Protein AF-A0A432REX4-F1 (afdb_monomer_lite)

Structure (mmCIF, N/CA/C/O backbone):
data_AF-A0A432REX4-F1
#
_entry.id   AF-A0A432REX4-F1
#
loop_
_atom_site.group_PDB
_atom_site.id
_atom_site.type_symbol
_atom_site.label_atom_id
_atom_site.label_alt_id
_atom_site.label_comp_id
_atom_site.label_asym_id
_atom_site.label_entity_id
_atom_site.label_seq_id
_atom_site.pdbx_PDB_ins_code
_atom_site.Cartn_x
_atom_site.Cartn_y
_atom_site.Cartn_z
_atom_site.occupancy
_atom_site.B_iso_or_equiv
_atom_site.auth_seq_id
_atom_site.auth_comp_id
_atom_site.auth_asym_id
_atom_site.auth_atom_id
_atom_site.pdbx_PDB_model_num
ATOM 1 N N . GLU A 1 1 ? 7.108 -18.244 -25.110 1.00 81.25 1 GLU A N 1
ATOM 2 C CA . GLU A 1 1 ? 7.111 -19.396 -26.045 1.00 81.25 1 GLU A CA 1
ATOM 3 C C . GLU A 1 1 ? 8.197 -19.317 -27.117 1.00 81.25 1 GLU A C 1
ATOM 5 O O . GLU A 1 1 ? 9.108 -20.129 -27.040 1.00 81.25 1 GLU A O 1
ATOM 10 N N . LYS A 1 2 ? 8.197 -18.323 -28.030 1.00 86.38 2 LYS A N 1
ATOM 11 C CA . LYS A 1 2 ? 9.200 -18.172 -29.122 1.00 86.38 2 LYS A CA 1
ATOM 12 C C . LYS A 1 2 ? 10.657 -18.438 -28.705 1.00 86.38 2 LYS A C 1
ATOM 14 O O . LYS A 1 2 ? 11.396 -19.113 -29.410 1.00 86.38 2 LYS A O 1
ATOM 19 N N . TYR A 1 3 ? 11.059 -17.921 -27.547 1.00 88.56 3 TYR A N 1
ATOM 20 C CA . TYR A 1 3 ? 12.432 -18.015 -27.040 1.00 88.56 3 TYR A CA 1
ATOM 21 C C . TYR A 1 3 ? 12.638 -19.096 -25.967 1.00 88.56 3 TYR A C 1
ATOM 23 O O . TYR A 1 3 ? 13.726 -19.180 -25.407 1.00 88.56 3 TYR A O 1
ATOM 31 N N . SER A 1 4 ? 11.611 -19.900 -25.656 1.00 89.06 4 SER A N 1
ATOM 32 C CA . SER A 1 4 ? 11.634 -20.897 -24.567 1.00 89.06 4 SER A CA 1
ATOM 33 C C . SER A 1 4 ? 12.079 -20.323 -23.206 1.00 89.06 4 SER A C 1
ATOM 35 O O . SER A 1 4 ? 12.828 -20.952 -22.463 1.00 89.06 4 SER A O 1
ATOM 37 N N . LEU A 1 5 ? 11.642 -19.097 -22.895 1.00 91.06 5 LEU A N 1
ATOM 38 C CA . LEU A 1 5 ? 11.971 -18.382 -21.655 1.00 91.06 5 LEU A CA 1
ATOM 39 C C . LEU A 1 5 ? 11.023 -18.759 -20.521 1.00 91.06 5 LEU A C 1
ATOM 41 O O . LEU A 1 5 ? 9.861 -19.091 -20.755 1.00 91.06 5 LEU A O 1
ATOM 45 N N . THR A 1 6 ? 11.500 -18.591 -19.291 1.00 94.00 6 THR A N 1
ATOM 46 C CA . THR A 1 6 ? 10.661 -18.631 -18.090 1.00 94.00 6 THR A CA 1
ATOM 47 C C . THR A 1 6 ? 10.402 -17.205 -17.619 1.00 94.00 6 THR A C 1
ATOM 49 O O . THR A 1 6 ? 11.344 -16.427 -17.492 1.00 94.00 6 THR A O 1
ATOM 52 N N . VAL A 1 7 ? 9.146 -16.860 -17.336 1.00 93.31 7 VAL A N 1
ATOM 53 C CA . VAL A 1 7 ? 8.772 -15.549 -16.785 1.00 93.31 7 VAL A CA 1
ATOM 54 C C . VAL A 1 7 ? 8.397 -15.720 -15.319 1.00 93.31 7 VAL A C 1
ATOM 56 O O . VAL A 1 7 ? 7.642 -16.629 -14.979 1.00 93.31 7 VAL A O 1
ATOM 59 N N . LYS A 1 8 ? 8.936 -14.869 -14.446 1.00 95.12 8 LYS A N 1
ATOM 60 C CA . LYS A 1 8 ? 8.554 -14.803 -13.029 1.00 95.12 8 LYS A CA 1
ATOM 61 C C . LYS A 1 8 ? 8.183 -13.382 -12.642 1.00 95.12 8 LYS A C 1
ATOM 63 O O . LYS A 1 8 ? 8.693 -12.440 -13.236 1.00 95.12 8 LYS A O 1
ATOM 68 N N . THR A 1 9 ? 7.346 -13.232 -11.628 1.00 94.62 9 THR A N 1
ATOM 69 C CA . THR A 1 9 ? 7.093 -11.939 -10.990 1.00 94.62 9 THR A CA 1
ATOM 70 C C . THR A 1 9 ? 8.035 -11.725 -9.807 1.00 94.62 9 THR A C 1
ATOM 72 O O . THR A 1 9 ? 8.522 -12.688 -9.207 1.00 94.62 9 THR A O 1
ATOM 75 N N . THR A 1 10 ? 8.325 -10.466 -9.482 1.00 91.50 10 THR A N 1
ATOM 76 C CA . THR A 1 10 ? 9.121 -10.091 -8.304 1.00 91.50 10 THR A CA 1
ATOM 77 C C . THR A 1 10 ? 8.247 -9.442 -7.232 1.00 91.50 10 THR A C 1
ATOM 79 O O . THR A 1 10 ? 7.139 -8.980 -7.503 1.00 91.50 10 THR A O 1
ATOM 82 N N . GLN A 1 11 ? 8.763 -9.378 -6.002 1.00 87.81 11 GLN A N 1
ATOM 83 C CA . GLN A 1 11 ? 8.109 -8.680 -4.887 1.00 87.81 11 GLN A CA 1
ATOM 84 C C . GLN A 1 11 ? 7.914 -7.174 -5.143 1.00 87.81 11 GLN A C 1
ATOM 86 O O . GLN A 1 11 ? 7.017 -6.562 -4.571 1.00 87.81 11 GLN A O 1
ATOM 91 N N . ASP A 1 12 ? 8.740 -6.593 -6.016 1.00 89.88 12 ASP A N 1
ATOM 92 C CA . ASP A 1 12 ? 8.700 -5.183 -6.408 1.00 89.88 12 ASP A CA 1
ATOM 93 C C . ASP A 1 12 ? 7.904 -4.997 -7.713 1.00 89.88 12 ASP A C 1
ATOM 95 O O . ASP A 1 12 ? 8.142 -4.060 -8.457 1.00 89.88 12 ASP A O 1
ATOM 99 N N . GLN A 1 13 ? 6.964 -5.907 -8.005 1.00 92.94 13 GLN A N 1
ATOM 100 C CA . GLN A 1 13 ? 5.986 -5.793 -9.098 1.00 92.94 13 GLN A CA 1
ATOM 101 C C . GLN A 1 13 ? 6.574 -5.860 -10.522 1.00 92.94 13 GLN A C 1
ATOM 103 O O . GLN A 1 13 ? 5.896 -5.505 -11.484 1.00 92.94 13 GLN A O 1
ATOM 108 N N . ASN A 1 14 ? 7.792 -6.387 -10.688 1.00 93.00 14 ASN A N 1
ATOM 109 C CA . ASN A 1 14 ? 8.408 -6.571 -12.005 1.00 93.00 14 ASN A CA 1
ATOM 110 C C . ASN A 1 14 ? 8.156 -7.956 -12.600 1.00 93.00 14 ASN A C 1
ATOM 112 O O . ASN A 1 14 ? 7.860 -8.916 -11.887 1.00 93.00 14 ASN A O 1
ATOM 116 N N . MET A 1 15 ? 8.392 -8.073 -13.910 1.00 92.31 15 MET A N 1
ATOM 117 C CA . MET A 1 15 ? 8.532 -9.348 -14.614 1.00 92.31 15 MET A CA 1
ATOM 118 C C . MET A 1 15 ? 10.005 -9.630 -14.934 1.00 92.31 15 MET A C 1
ATOM 120 O O . MET A 1 15 ? 10.674 -8.843 -15.598 1.00 92.31 15 MET A O 1
ATOM 124 N N . ALA A 1 16 ? 10.509 -10.779 -14.492 1.00 93.00 16 ALA A N 1
ATOM 125 C CA . ALA A 1 16 ? 11.856 -11.259 -14.768 1.00 93.00 16 ALA A CA 1
ATOM 126 C C . ALA A 1 16 ? 11.832 -12.315 -15.881 1.00 93.00 16 ALA A C 1
ATOM 128 O O . ALA A 1 16 ? 11.201 -13.367 -15.738 1.00 93.00 16 ALA A O 1
ATOM 129 N N . LEU A 1 17 ? 12.556 -12.046 -16.971 1.00 93.19 17 LEU A N 1
ATOM 130 C CA . LEU A 1 17 ? 12.781 -12.996 -18.060 1.00 93.19 17 LEU A CA 1
ATOM 131 C C . LEU A 1 17 ? 14.025 -13.838 -17.753 1.00 93.19 17 LEU A C 1
ATOM 133 O O . LEU A 1 17 ? 15.151 -13.344 -17.783 1.00 93.19 17 LEU A O 1
ATOM 137 N N . LEU A 1 18 ? 13.819 -15.115 -17.448 1.00 93.25 18 LEU A N 1
ATOM 138 C CA . LEU A 1 18 ? 14.869 -16.072 -17.109 1.00 93.25 18 LEU A CA 1
ATOM 139 C C . LEU A 1 18 ? 15.183 -16.986 -18.298 1.00 93.25 18 LEU A C 1
ATOM 141 O O . LEU A 1 18 ? 14.361 -17.174 -19.197 1.00 93.25 18 LEU A O 1
ATOM 145 N N . ASN A 1 19 ? 16.369 -17.600 -18.264 1.00 92.56 19 ASN A N 1
ATOM 146 C CA . ASN A 1 19 ? 16.874 -18.512 -19.299 1.00 92.56 19 ASN A CA 1
ATOM 147 C C . ASN A 1 19 ? 17.061 -17.850 -20.681 1.00 92.56 19 ASN A C 1
ATOM 149 O O . ASN A 1 19 ? 16.977 -18.510 -21.717 1.00 92.56 19 ASN A O 1
ATOM 153 N N . VAL A 1 20 ? 17.352 -16.543 -20.704 1.00 93.25 20 VAL A N 1
ATOM 154 C CA . VAL A 1 20 ? 17.663 -15.804 -21.936 1.00 93.25 20 VAL A CA 1
ATOM 155 C C . VAL A 1 20 ? 19.028 -16.234 -22.475 1.00 93.25 20 VAL A C 1
ATOM 157 O O . VAL A 1 20 ? 20.064 -15.951 -21.872 1.00 93.25 20 VAL A O 1
ATOM 160 N N . LYS A 1 21 ? 19.045 -16.902 -23.635 1.00 93.12 21 LYS A N 1
ATOM 161 C CA . LYS A 1 21 ? 20.287 -17.163 -24.378 1.00 93.12 21 LYS A CA 1
ATOM 162 C C . LYS A 1 21 ? 20.909 -15.835 -24.808 1.00 93.12 21 LYS A C 1
ATOM 164 O O . LYS A 1 21 ? 20.206 -14.982 -25.345 1.00 93.12 21 LYS A O 1
ATOM 169 N N . LYS A 1 22 ? 22.224 -15.688 -24.618 1.00 94.25 22 LYS A N 1
ATOM 170 C CA . LYS A 1 22 ? 22.965 -14.453 -24.930 1.00 94.25 22 LYS A CA 1
ATOM 171 C C . LYS A 1 22 ? 22.736 -13.979 -26.370 1.00 94.25 22 LYS A C 1
ATOM 173 O O . LYS A 1 22 ? 22.512 -12.792 -26.576 1.00 94.25 22 LYS A O 1
ATOM 178 N N . ASP A 1 23 ? 22.710 -14.910 -27.320 1.00 95.06 23 ASP A N 1
ATOM 179 C CA . ASP A 1 23 ? 22.530 -14.617 -28.749 1.00 95.06 23 ASP A CA 1
ATOM 180 C C . ASP A 1 23 ? 21.135 -14.056 -29.079 1.00 95.06 23 ASP A C 1
ATOM 182 O O . ASP A 1 23 ? 20.973 -13.350 -30.067 1.00 95.06 23 ASP A O 1
ATOM 186 N N . ASN A 1 24 ? 20.133 -14.305 -28.227 1.00 94.88 24 ASN A N 1
ATOM 187 C CA . ASN A 1 24 ? 18.767 -13.808 -28.419 1.00 94.88 24 ASN A CA 1
ATOM 188 C C . ASN A 1 24 ? 18.531 -12.441 -27.755 1.00 94.88 24 ASN A C 1
ATOM 190 O O . ASN A 1 24 ? 17.457 -11.866 -27.919 1.00 94.88 24 ASN A O 1
ATOM 194 N N . LEU A 1 25 ? 19.480 -11.929 -26.961 1.00 93.75 25 LEU A N 1
ATOM 195 C CA . LEU A 1 25 ? 19.252 -10.766 -26.097 1.00 93.75 25 LEU A CA 1
ATOM 196 C C . LEU A 1 25 ? 18.904 -9.503 -26.894 1.00 93.75 25 LEU A C 1
ATOM 198 O O . LEU A 1 25 ? 17.975 -8.786 -26.528 1.00 93.75 25 LEU A O 1
ATOM 202 N N . GLU A 1 26 ? 19.635 -9.241 -27.978 1.00 95.56 26 GLU A N 1
ATOM 203 C CA . GLU A 1 26 ? 19.413 -8.068 -28.829 1.00 95.56 26 GLU A CA 1
ATOM 204 C C . GLU A 1 26 ? 18.044 -8.124 -29.518 1.00 95.56 26 GLU A C 1
ATOM 206 O O . GLU A 1 26 ? 17.301 -7.141 -29.520 1.00 95.56 26 GLU A O 1
ATOM 211 N N . GLU A 1 27 ? 17.671 -9.294 -30.041 1.00 95.81 27 GLU A N 1
ATOM 212 C CA . GLU A 1 27 ? 16.370 -9.510 -30.677 1.00 95.81 27 GLU A CA 1
ATOM 213 C C . GLU A 1 27 ? 15.218 -9.352 -29.672 1.00 95.81 27 GLU A C 1
ATOM 215 O O . GLU A 1 27 ? 14.239 -8.661 -29.950 1.00 95.81 27 GLU A O 1
ATOM 220 N N . ILE A 1 28 ? 15.344 -9.945 -28.478 1.00 94.50 28 ILE A N 1
ATOM 221 C CA . ILE A 1 28 ? 14.350 -9.820 -27.403 1.00 94.50 28 ILE A CA 1
ATOM 222 C C . ILE A 1 28 ? 14.192 -8.355 -26.999 1.00 94.50 28 ILE A C 1
ATOM 224 O O . ILE A 1 28 ? 13.067 -7.864 -26.940 1.00 94.50 28 ILE A O 1
ATOM 228 N N . TYR A 1 29 ? 15.297 -7.646 -26.757 1.00 93.69 29 TYR A N 1
ATOM 229 C CA . TYR A 1 29 ? 15.257 -6.230 -26.397 1.00 93.69 29 TYR A CA 1
ATOM 230 C C . TYR A 1 29 ? 14.586 -5.384 -27.486 1.00 93.69 29 TYR A C 1
ATOM 232 O O . TYR A 1 29 ? 13.772 -4.514 -27.184 1.00 93.69 29 TYR A O 1
ATOM 240 N N . THR A 1 30 ? 14.887 -5.667 -28.754 1.00 95.81 30 THR A N 1
ATOM 241 C CA . THR A 1 30 ? 14.299 -4.963 -29.899 1.00 95.81 30 THR A CA 1
ATOM 242 C C . THR A 1 30 ? 12.790 -5.193 -29.965 1.00 95.81 30 THR A C 1
ATOM 244 O O . THR A 1 30 ? 12.035 -4.238 -30.125 1.00 95.81 30 THR A O 1
ATOM 247 N N . ASN A 1 31 ? 12.334 -6.428 -29.748 1.00 94.62 31 ASN A N 1
ATOM 248 C CA . ASN A 1 31 ? 10.908 -6.750 -29.721 1.00 94.62 31 ASN A CA 1
ATOM 249 C C . ASN A 1 31 ? 10.189 -6.118 -28.525 1.00 94.62 31 ASN A C 1
ATOM 251 O O . ASN A 1 31 ? 9.097 -5.590 -28.693 1.00 94.62 31 ASN A O 1
ATOM 255 N N . LEU A 1 32 ? 10.803 -6.101 -27.338 1.00 93.62 32 LEU A N 1
ATOM 256 C CA . LEU A 1 32 ? 10.251 -5.391 -26.179 1.00 93.62 32 LEU A CA 1
ATOM 257 C C . LEU A 1 32 ? 10.150 -3.887 -26.438 1.00 93.62 32 LEU A C 1
ATOM 259 O O . LEU A 1 32 ? 9.157 -3.270 -26.074 1.00 93.62 32 LEU A O 1
ATOM 263 N N . LYS A 1 33 ? 11.142 -3.302 -27.113 1.00 95.44 33 LYS A N 1
ATOM 264 C CA . LYS A 1 33 ? 11.123 -1.890 -27.501 1.00 95.44 33 LYS A CA 1
ATOM 265 C C . LYS A 1 33 ? 10.008 -1.562 -28.493 1.00 95.44 33 LYS A C 1
ATOM 267 O O . LYS A 1 33 ? 9.418 -0.499 -28.380 1.00 95.44 33 LYS A O 1
ATOM 272 N N . LEU A 1 34 ? 9.694 -2.458 -29.431 1.00 95.88 34 LEU A N 1
ATOM 273 C CA . LEU A 1 34 ? 8.547 -2.289 -30.337 1.00 95.88 34 LEU A CA 1
ATOM 274 C C . LEU A 1 34 ? 7.193 -2.320 -29.607 1.00 95.88 34 LEU A C 1
ATOM 276 O O . LEU A 1 34 ? 6.198 -1.874 -30.166 1.00 95.88 34 LEU A O 1
ATOM 280 N N . LEU A 1 35 ? 7.164 -2.852 -28.382 1.00 94.62 35 LEU A N 1
ATOM 281 C CA . LEU A 1 35 ? 5.990 -2.927 -27.511 1.00 94.62 35 LEU A CA 1
ATOM 282 C C . LEU A 1 35 ? 6.015 -1.872 -26.388 1.00 94.62 35 LEU A C 1
ATOM 284 O O . LEU A 1 35 ? 5.230 -1.982 -25.452 1.00 94.62 35 LEU A O 1
ATOM 288 N N . ASP A 1 36 ? 6.943 -0.909 -26.428 1.00 92.94 36 ASP A N 1
ATOM 289 C CA . ASP A 1 36 ? 7.174 0.084 -25.366 1.00 92.94 36 ASP A CA 1
ATOM 290 C C . ASP A 1 36 ? 7.492 -0.521 -23.976 1.00 92.94 36 ASP A C 1
ATOM 292 O O . ASP A 1 36 ? 7.328 0.110 -22.932 1.00 92.94 36 ASP A O 1
ATOM 296 N N . LEU A 1 37 ? 8.030 -1.746 -23.945 1.00 91.50 37 LEU A N 1
ATOM 297 C CA . LEU A 1 37 ? 8.454 -2.471 -22.737 1.00 91.50 37 LEU A CA 1
ATOM 298 C C . LEU A 1 37 ? 9.969 -2.376 -22.483 1.00 91.50 37 LEU A C 1
ATOM 300 O O . LEU A 1 37 ? 10.571 -3.261 -21.875 1.00 91.50 37 LEU A O 1
ATOM 304 N N . ASN A 1 38 ? 10.619 -1.317 -22.967 1.00 89.69 38 ASN A N 1
ATOM 305 C CA . ASN A 1 38 ? 12.066 -1.104 -22.841 1.00 89.69 38 ASN A CA 1
ATOM 306 C C . ASN A 1 38 ? 12.441 0.019 -21.859 1.00 89.69 38 ASN A C 1
ATOM 308 O O . ASN A 1 38 ? 13.558 0.547 -21.930 1.00 89.69 38 ASN A O 1
ATOM 312 N N . SER A 1 39 ? 11.516 0.397 -20.973 1.00 85.81 39 SER A N 1
ATOM 313 C CA . SER A 1 39 ? 11.757 1.376 -19.913 1.00 85.81 39 SER A CA 1
ATOM 314 C C . SER A 1 39 ? 12.971 0.990 -19.070 1.00 85.81 39 SER A C 1
ATOM 316 O O . SER A 1 39 ? 13.157 -0.162 -18.682 1.00 85.81 39 SER A O 1
ATOM 318 N N . VAL A 1 40 ? 13.825 1.974 -18.796 1.00 85.19 40 VAL A N 1
ATOM 319 C CA . VAL A 1 40 ? 14.997 1.795 -17.934 1.00 85.19 40 VAL A CA 1
ATOM 320 C C . VAL A 1 40 ? 14.606 1.930 -16.466 1.00 85.19 40 VAL A C 1
ATOM 322 O O . VAL A 1 40 ? 13.641 2.616 -16.136 1.00 85.19 40 VAL A O 1
ATOM 325 N N . GLY A 1 41 ? 15.416 1.343 -15.584 1.00 87.81 41 GLY A N 1
ATOM 326 C CA . GLY A 1 41 ? 15.310 1.576 -14.144 1.00 87.81 41 GLY A CA 1
ATOM 327 C C . GLY A 1 41 ? 14.705 0.450 -13.322 1.00 87.81 41 GLY A C 1
ATOM 328 O O . GLY A 1 41 ? 14.496 0.666 -12.140 1.00 87.81 41 GLY A O 1
ATOM 329 N N . ALA A 1 42 ? 14.494 -0.738 -13.896 1.00 89.75 42 ALA A N 1
ATOM 330 C CA . ALA A 1 42 ? 14.131 -1.922 -13.119 1.00 89.75 42 ALA A CA 1
ATOM 331 C C . ALA A 1 42 ? 15.091 -2.122 -11.931 1.00 89.75 42 ALA A C 1
ATOM 333 O O . ALA A 1 42 ? 16.316 -2.026 -12.090 1.00 89.75 42 ALA A O 1
ATOM 334 N N . SER A 1 43 ? 14.526 -2.398 -10.754 1.00 89.56 43 SER A N 1
ATOM 335 C CA . SER A 1 43 ? 15.240 -2.512 -9.480 1.00 89.56 43 SER A CA 1
ATOM 336 C C . SER A 1 43 ? 16.052 -1.265 -9.114 1.00 89.56 43 SER A C 1
ATOM 338 O O . SER A 1 43 ? 17.180 -1.378 -8.627 1.00 89.56 43 SER A O 1
ATOM 340 N N . SER A 1 44 ? 15.506 -0.073 -9.378 1.00 93.38 44 SER A N 1
ATOM 341 C CA . SER A 1 44 ? 16.124 1.199 -8.996 1.00 93.38 44 SER A CA 1
ATOM 342 C C . SER A 1 44 ? 15.136 2.225 -8.436 1.00 93.38 44 SER A C 1
ATOM 344 O O . SER A 1 44 ? 13.950 1.954 -8.315 1.00 93.38 44 SER A O 1
ATOM 346 N N . TYR A 1 45 ? 15.605 3.435 -8.122 1.00 95.06 45 TYR A N 1
ATOM 347 C CA . TYR A 1 45 ? 14.765 4.567 -7.693 1.00 95.06 45 TYR A CA 1
ATOM 348 C C . TYR A 1 45 ? 13.637 4.945 -8.664 1.00 95.06 45 TYR A C 1
ATOM 350 O O . TYR A 1 45 ? 12.709 5.650 -8.274 1.00 95.06 45 TYR A O 1
ATOM 358 N N . LEU A 1 46 ? 13.719 4.508 -9.923 1.00 95.19 46 LEU A N 1
ATOM 359 C CA . LEU A 1 46 ? 12.659 4.684 -10.918 1.00 95.19 46 LEU A CA 1
ATOM 360 C C . LEU A 1 46 ? 11.588 3.579 -10.846 1.00 95.19 46 LEU A C 1
ATOM 362 O O . LEU A 1 46 ? 10.519 3.727 -11.427 1.00 95.19 46 LEU A O 1
ATOM 366 N N . ASP A 1 47 ? 11.855 2.485 -10.143 1.00 94.81 47 ASP A N 1
ATOM 367 C CA . ASP A 1 47 ? 10.987 1.318 -10.001 1.00 94.81 47 ASP A CA 1
ATOM 368 C C . ASP A 1 47 ? 10.152 1.427 -8.720 1.00 94.81 47 ASP A C 1
ATOM 370 O O . ASP A 1 47 ? 10.433 0.825 -7.681 1.00 94.81 47 ASP A O 1
ATOM 374 N N . ILE A 1 48 ? 9.162 2.318 -8.773 1.00 97.25 48 ILE A N 1
ATOM 375 C CA . ILE A 1 48 ? 8.362 2.708 -7.612 1.00 97.25 48 ILE A CA 1
ATOM 376 C C . ILE A 1 48 ? 7.286 1.650 -7.346 1.00 97.25 48 ILE A C 1
ATOM 378 O O . ILE A 1 48 ? 6.324 1.522 -8.103 1.00 97.25 48 ILE A O 1
ATOM 382 N N . THR A 1 49 ? 7.400 0.931 -6.228 1.00 97.38 49 THR A N 1
ATOM 383 C CA . THR A 1 49 ? 6.374 -0.038 -5.812 1.00 97.38 49 THR A CA 1
ATOM 384 C C . THR A 1 49 ? 5.152 0.698 -5.267 1.00 97.38 49 THR A C 1
ATOM 386 O O . THR A 1 49 ? 5.277 1.492 -4.332 1.00 97.38 49 THR A O 1
ATOM 389 N N . SER A 1 50 ? 3.956 0.403 -5.781 1.00 97.19 50 SER A N 1
ATOM 390 C CA . SER A 1 50 ? 2.719 1.055 -5.327 1.00 97.19 50 SER A CA 1
ATOM 391 C C . SER A 1 50 ? 1.598 0.062 -5.038 1.00 97.19 50 SER A C 1
ATOM 393 O O . SER A 1 50 ? 1.467 -0.965 -5.701 1.00 97.19 50 SER A O 1
ATOM 395 N N . CYS A 1 51 ? 0.773 0.331 -4.024 1.00 94.38 51 CYS A N 1
ATOM 396 C CA . CYS A 1 51 ? -0.435 -0.468 -3.812 1.00 94.38 51 CYS A CA 1
ATOM 397 C C . CYS A 1 51 ? -1.563 -0.001 -4.754 1.00 94.38 51 CYS A C 1
ATOM 399 O O . CYS A 1 51 ? -1.384 0.962 -5.501 1.00 94.38 51 CYS A O 1
ATOM 401 N N . PRO A 1 52 ? -2.735 -0.660 -4.752 1.00 91.38 52 PRO A N 1
ATOM 402 C CA . PRO A 1 52 ? -3.827 -0.256 -5.634 1.00 91.38 52 PRO A CA 1
ATOM 403 C C . PRO A 1 52 ? -4.479 1.099 -5.320 1.00 91.38 52 PRO A C 1
ATOM 405 O O . PRO A 1 52 ? -5.265 1.540 -6.148 1.00 91.38 52 PRO A O 1
ATOM 408 N N . GLY A 1 53 ? -4.176 1.682 -4.147 1.00 91.38 53 GLY A N 1
ATOM 409 C CA . GLY A 1 53 ? -4.677 2.964 -3.625 1.00 91.38 53 GLY A CA 1
ATOM 410 C C . GLY A 1 53 ? -6.190 3.178 -3.733 1.00 91.38 53 GLY A C 1
ATOM 411 O O . GLY A 1 53 ? -6.943 2.213 -3.861 1.00 91.38 53 GLY A O 1
ATOM 412 N N . SER A 1 54 ? -6.646 4.428 -3.607 1.00 88.69 54 SER A N 1
ATOM 413 C CA . SER A 1 54 ? -8.072 4.786 -3.734 1.00 88.69 54 SER A CA 1
ATOM 414 C C . SER A 1 54 ? -8.630 4.547 -5.141 1.00 88.69 54 SER A C 1
ATOM 416 O O . SER A 1 54 ? -9.841 4.567 -5.334 1.00 88.69 54 SER A O 1
ATOM 418 N N . GLU A 1 55 ? -7.769 4.255 -6.119 1.00 87.12 55 GLU A N 1
ATOM 419 C CA . GLU A 1 55 ? -8.159 3.944 -7.492 1.00 87.12 55 GLU A CA 1
ATOM 420 C C . GLU A 1 55 ? -9.008 2.671 -7.575 1.00 87.12 55 GLU A C 1
ATOM 422 O O . GLU A 1 55 ? -9.888 2.563 -8.425 1.00 87.12 55 GLU A O 1
ATOM 427 N N . THR A 1 56 ? -8.717 1.681 -6.723 1.00 83.94 56 THR A N 1
ATOM 428 C CA . THR A 1 56 ? -9.418 0.381 -6.738 1.00 83.94 56 THR A CA 1
ATOM 429 C C . THR A 1 56 ? -9.618 -0.243 -5.359 1.00 83.94 56 THR A C 1
ATOM 431 O O . THR A 1 56 ? -10.496 -1.080 -5.204 1.00 83.94 56 THR A O 1
ATOM 434 N N . CYS A 1 57 ? -8.844 0.138 -4.338 1.00 81.50 57 CYS A N 1
ATOM 435 C CA . CYS A 1 57 ? -8.973 -0.437 -3.001 1.00 81.50 57 CYS A CA 1
ATOM 436 C C . CYS A 1 57 ? -9.999 0.331 -2.162 1.00 81.50 57 CYS A C 1
ATOM 438 O O . CYS A 1 57 ? -9.840 1.529 -1.939 1.00 81.50 57 CYS A O 1
ATOM 440 N N . GLY A 1 58 ? -10.958 -0.380 -1.559 1.00 76.19 58 GLY A N 1
ATOM 441 C CA . GLY A 1 58 ? -11.932 0.216 -0.633 1.00 76.19 58 GLY A CA 1
ATOM 442 C C . GLY A 1 58 ? -11.330 0.855 0.632 1.00 76.19 58 GLY A C 1
ATOM 443 O O . GLY A 1 58 ? -11.982 1.677 1.257 1.00 76.19 58 GLY A O 1
ATOM 444 N N . LEU A 1 59 ? -10.089 0.522 1.019 1.00 79.56 59 LEU A N 1
ATOM 445 C CA . LEU A 1 59 ? -9.366 1.198 2.119 1.00 79.56 59 LEU A CA 1
ATOM 446 C C . LEU A 1 59 ? -8.382 2.266 1.636 1.00 79.56 59 LEU A C 1
ATOM 448 O O . LEU A 1 59 ? -7.670 2.853 2.453 1.00 79.56 59 LEU A O 1
ATOM 452 N N . GLY A 1 60 ? -8.259 2.459 0.324 1.00 84.44 60 GLY A N 1
ATOM 453 C CA . GLY A 1 60 ? -7.371 3.462 -0.235 1.00 84.44 60 GLY A CA 1
ATOM 454 C C . GLY A 1 60 ? -7.847 4.854 0.156 1.00 84.44 60 GLY A C 1
ATOM 455 O O . GLY A 1 60 ? -8.967 5.232 -0.162 1.00 84.44 60 GLY A O 1
ATOM 456 N N . ILE A 1 61 ? -6.994 5.609 0.848 1.00 87.75 61 ILE A N 1
ATOM 457 C CA . ILE A 1 61 ? -7.260 7.013 1.171 1.00 87.75 61 ILE A CA 1
ATOM 458 C C . ILE A 1 61 ? -6.777 7.882 0.016 1.00 87.75 61 ILE A C 1
ATOM 460 O O . ILE A 1 61 ? -7.479 8.795 -0.393 1.00 87.75 61 ILE A O 1
ATOM 464 N N . THR A 1 62 ? -5.596 7.583 -0.525 1.00 94.00 62 THR A N 1
ATOM 465 C CA . THR A 1 62 ? -4.995 8.340 -1.624 1.00 94.00 62 THR A CA 1
ATOM 466 C C . THR A 1 62 ? -4.660 7.469 -2.835 1.00 94.00 62 THR A C 1
ATOM 468 O O . THR A 1 62 ? -4.442 6.258 -2.700 1.00 94.00 62 THR A O 1
ATOM 471 N N . SER A 1 63 ? -4.560 8.103 -4.006 1.00 95.00 63 SER A N 1
ATOM 472 C CA . SER A 1 63 ? -4.174 7.485 -5.273 1.00 95.00 63 SER A CA 1
ATOM 473 C C . SER A 1 63 ? -2.675 7.207 -5.277 1.00 95.00 63 SER A C 1
ATOM 475 O O . SER A 1 63 ? -1.847 8.118 -5.420 1.00 95.00 63 SER A O 1
ATOM 477 N N . SER A 1 64 ? -2.296 5.949 -5.036 1.00 96.50 64 SER A N 1
ATOM 478 C CA . SER A 1 64 ? -0.885 5.583 -4.886 1.00 96.50 64 SER A CA 1
ATOM 479 C C . SER A 1 64 ? -0.181 5.343 -6.215 1.00 96.50 64 SER A C 1
ATOM 481 O O . SER A 1 64 ? 1.020 5.600 -6.305 1.00 96.50 64 SER A O 1
ATOM 483 N N . ARG A 1 65 ? -0.880 4.880 -7.255 1.00 96.69 65 ARG A N 1
ATOM 484 C CA . ARG A 1 65 ? -0.295 4.655 -8.583 1.00 96.69 65 ARG A CA 1
ATOM 485 C C . ARG A 1 65 ? -0.107 5.974 -9.317 1.00 96.69 65 ARG A C 1
ATOM 487 O O . ARG A 1 65 ? 0.954 6.167 -9.908 1.00 96.69 65 ARG A O 1
ATOM 494 N N . ASP A 1 66 ? -1.068 6.898 -9.244 1.00 97.06 66 ASP A N 1
ATOM 495 C CA . ASP A 1 66 ? -0.937 8.178 -9.952 1.00 97.06 66 ASP A CA 1
ATOM 496 C C . ASP A 1 66 ? 0.134 9.069 -9.325 1.00 97.06 66 ASP A C 1
ATOM 498 O O . ASP A 1 66 ? 0.969 9.601 -10.054 1.00 97.06 66 ASP A O 1
ATOM 502 N N . VAL A 1 67 ? 0.215 9.159 -7.989 1.00 97.81 67 VAL A N 1
ATOM 503 C CA . VAL A 1 67 ? 1.330 9.892 -7.363 1.00 97.81 67 VAL A CA 1
ATOM 504 C C . VAL A 1 67 ? 2.680 9.249 -7.701 1.00 97.81 67 VAL A C 1
ATOM 506 O O . VAL A 1 67 ? 3.650 9.962 -7.947 1.00 97.81 67 VAL A O 1
ATOM 509 N N . SER A 1 68 ? 2.749 7.912 -7.775 1.00 97.94 68 SER A N 1
ATOM 510 C CA . SER A 1 68 ? 3.971 7.200 -8.173 1.00 97.94 68 SER A CA 1
ATOM 511 C C . SER A 1 68 ? 4.361 7.532 -9.611 1.00 97.94 68 SER A C 1
ATOM 513 O O . SER A 1 68 ? 5.534 7.785 -9.877 1.00 97.94 68 SER A O 1
ATOM 515 N N . ARG A 1 69 ? 3.388 7.615 -10.529 1.00 96.31 69 ARG A N 1
ATOM 516 C CA . ARG A 1 69 ? 3.622 8.048 -11.912 1.00 96.31 69 ARG A CA 1
ATOM 517 C C . ARG A 1 69 ? 4.177 9.473 -11.960 1.00 96.31 69 ARG A C 1
ATOM 519 O O . ARG A 1 69 ? 5.198 9.696 -12.606 1.00 96.31 69 ARG A O 1
ATOM 526 N N . THR A 1 70 ? 3.594 10.408 -11.211 1.00 97.50 70 THR A N 1
ATOM 527 C CA . THR A 1 70 ? 4.077 11.797 -11.171 1.00 97.50 70 THR A CA 1
ATOM 528 C C . THR A 1 70 ? 5.483 11.908 -10.568 1.00 97.50 70 THR A C 1
ATOM 530 O O . THR A 1 70 ? 6.310 12.685 -11.049 1.00 97.50 70 THR A O 1
ATOM 533 N N . ILE A 1 71 ? 5.801 11.110 -9.538 1.00 98.12 71 ILE A N 1
ATOM 534 C CA . ILE A 1 71 ? 7.166 11.019 -8.992 1.00 98.12 71 ILE A CA 1
ATOM 535 C C . ILE A 1 71 ? 8.123 10.492 -10.072 1.00 98.12 71 ILE A C 1
ATOM 537 O O . ILE A 1 71 ? 9.145 11.123 -10.344 1.00 98.12 71 ILE A O 1
ATOM 541 N N . TYR A 1 72 ? 7.784 9.381 -10.735 1.00 95.75 72 TYR A N 1
ATOM 542 C CA . TYR A 1 72 ? 8.583 8.797 -11.820 1.00 95.75 72 TYR A CA 1
ATOM 543 C C . TYR A 1 72 ? 8.862 9.792 -12.958 1.00 95.75 72 TYR A C 1
ATOM 545 O O . TYR A 1 72 ? 9.955 9.819 -13.532 1.00 95.75 72 TYR A O 1
ATOM 553 N N . GLU A 1 73 ? 7.880 10.619 -13.313 1.00 95.12 73 GLU A N 1
ATOM 554 C CA . GLU A 1 73 ? 8.018 11.639 -14.351 1.00 95.12 73 GLU A CA 1
ATOM 555 C C . GLU A 1 73 ? 9.032 12.721 -13.975 1.00 95.12 73 GLU A C 1
ATOM 557 O O . GLU A 1 73 ? 9.863 13.074 -14.817 1.00 95.12 73 GLU A O 1
ATOM 562 N N . LYS A 1 74 ? 9.016 13.184 -12.717 1.00 95.50 74 LYS A N 1
ATOM 563 C CA . LYS A 1 74 ? 9.916 14.231 -12.206 1.00 95.50 74 LYS A CA 1
ATOM 564 C C . LYS A 1 74 ? 11.337 13.748 -11.912 1.00 95.50 74 LYS A C 1
ATOM 566 O O . LYS A 1 74 ? 12.265 14.557 -11.938 1.00 95.50 74 LYS A O 1
ATOM 571 N N . LEU A 1 75 ? 11.527 12.465 -11.610 1.00 95.44 75 LEU A N 1
ATOM 572 C CA . LEU A 1 75 ? 12.841 11.938 -11.245 1.00 95.44 75 LEU A CA 1
ATOM 573 C C . LEU A 1 75 ? 13.845 12.019 -12.415 1.00 95.44 75 LEU A C 1
ATOM 575 O O . LEU A 1 75 ? 13.502 11.722 -13.564 1.00 95.44 75 LEU A O 1
ATOM 579 N N . PRO A 1 76 ? 15.114 12.387 -12.147 1.00 92.44 76 PRO A N 1
ATOM 580 C CA . PRO A 1 76 ? 16.125 12.535 -13.188 1.00 92.44 76 PRO A CA 1
ATOM 581 C C . PRO A 1 76 ? 16.430 11.186 -13.846 1.00 92.44 76 PRO A C 1
ATOM 583 O O . PRO A 1 76 ? 16.649 10.200 -13.155 1.00 92.44 76 PRO A O 1
ATOM 586 N N . LYS A 1 77 ? 16.513 11.142 -15.181 1.00 88.81 77 LYS A N 1
ATOM 587 C CA . LYS A 1 77 ? 16.750 9.906 -15.968 1.00 88.81 77 LYS A CA 1
ATOM 588 C C . LYS A 1 77 ? 18.122 9.865 -16.658 1.00 88.81 77 LYS A C 1
ATOM 590 O O . LYS A 1 77 ? 18.384 9.018 -17.508 1.00 88.81 77 LYS A O 1
ATOM 595 N N . ASN A 1 78 ? 19.017 10.800 -16.326 1.00 86.12 78 ASN A N 1
ATOM 596 C CA . ASN A 1 78 ? 20.352 10.863 -16.925 1.00 86.12 78 ASN A CA 1
ATOM 597 C C . ASN A 1 78 ? 21.250 9.727 -16.404 1.00 86.12 78 ASN A C 1
ATOM 599 O O . ASN A 1 78 ? 21.370 9.525 -15.197 1.00 86.12 78 ASN A O 1
ATOM 603 N N . ARG A 1 79 ? 21.968 9.059 -17.315 1.00 81.12 79 ARG A N 1
ATOM 604 C CA . ARG A 1 79 ? 22.887 7.947 -17.022 1.00 81.12 79 ARG A CA 1
ATOM 605 C C . ARG A 1 79 ? 23.907 8.233 -15.912 1.00 81.12 79 ARG A C 1
ATOM 607 O O . ARG A 1 79 ? 24.188 7.340 -15.125 1.00 81.12 79 ARG A O 1
ATOM 614 N N . LYS A 1 80 ? 24.467 9.447 -15.832 1.00 80.56 80 LYS A N 1
ATOM 615 C CA . LYS A 1 80 ? 25.449 9.798 -14.783 1.00 80.56 80 LYS A CA 1
ATOM 616 C C . LYS A 1 80 ? 24.823 9.830 -13.387 1.00 80.56 80 LYS A C 1
ATOM 618 O O . LYS A 1 80 ? 25.476 9.460 -12.421 1.00 80.56 80 LYS A O 1
ATOM 623 N N . ILE A 1 81 ? 23.574 10.281 -13.298 1.00 86.00 81 ILE A N 1
ATOM 624 C CA . ILE A 1 81 ? 22.820 10.386 -12.044 1.00 86.00 81 ILE A CA 1
ATOM 625 C C . ILE A 1 81 ? 22.310 9.007 -11.615 1.00 86.00 81 ILE A C 1
ATOM 627 O O . ILE A 1 81 ? 22.321 8.688 -10.428 1.00 86.00 81 ILE A O 1
ATOM 631 N N . PHE A 1 82 ? 21.933 8.176 -12.589 1.00 88.44 82 PHE A N 1
ATOM 632 C CA . PHE A 1 82 ? 21.353 6.859 -12.360 1.00 88.44 82 PHE A CA 1
ATOM 633 C C . PHE A 1 82 ? 22.188 5.984 -11.419 1.00 88.44 82 PHE A C 1
ATOM 635 O O . PHE A 1 82 ? 21.639 5.439 -10.471 1.00 88.44 82 PHE A O 1
ATOM 642 N N . GLU A 1 83 ? 23.507 5.885 -11.626 1.00 87.75 83 GLU A N 1
ATOM 643 C CA . GLU A 1 83 ? 24.368 5.029 -10.791 1.00 87.75 83 GLU A CA 1
ATOM 644 C C . GLU A 1 83 ? 24.409 5.476 -9.321 1.00 87.75 83 GLU A C 1
ATOM 646 O O . GLU A 1 83 ? 24.401 4.631 -8.431 1.00 87.75 83 GLU A O 1
ATOM 651 N N . LYS A 1 84 ? 24.389 6.791 -9.048 1.00 89.94 84 LYS A N 1
ATOM 652 C CA . LYS A 1 84 ? 24.372 7.319 -7.670 1.00 89.94 84 LYS A CA 1
ATOM 653 C C . LYS A 1 84 ? 23.036 7.036 -6.976 1.00 89.94 84 LYS A C 1
ATOM 655 O O . LYS A 1 84 ? 23.016 6.759 -5.783 1.00 89.94 84 LYS A O 1
ATOM 660 N N . LEU A 1 85 ? 21.927 7.093 -7.712 1.00 93.44 85 LEU A N 1
ATOM 661 C CA . LEU A 1 85 ? 20.579 6.908 -7.161 1.00 93.44 85 LEU A CA 1
ATOM 662 C C . LEU A 1 85 ? 20.088 5.456 -7.208 1.00 93.44 85 LEU A C 1
ATOM 664 O O . LEU A 1 85 ? 19.038 5.151 -6.648 1.00 93.44 85 LEU A O 1
ATOM 668 N N . ARG A 1 86 ? 20.820 4.556 -7.875 1.00 91.19 86 ARG A N 1
ATOM 669 C CA . ARG A 1 86 ? 20.343 3.222 -8.262 1.00 91.19 86 ARG A CA 1
ATOM 670 C C . ARG A 1 86 ? 19.738 2.423 -7.112 1.00 91.19 86 ARG A C 1
ATOM 672 O O . ARG A 1 86 ? 18.740 1.760 -7.332 1.00 91.19 86 ARG A O 1
ATOM 679 N N . ASN A 1 87 ? 20.315 2.491 -5.917 1.00 92.25 87 ASN A N 1
ATOM 680 C CA . ASN A 1 87 ? 19.904 1.651 -4.788 1.00 92.25 87 ASN A CA 1
ATOM 681 C C . ASN A 1 87 ? 18.807 2.273 -3.908 1.00 92.25 87 ASN A C 1
ATOM 683 O O . ASN A 1 87 ? 18.399 1.653 -2.930 1.00 92.25 87 ASN A O 1
ATOM 687 N N . ILE A 1 88 ? 18.331 3.480 -4.225 1.00 95.44 88 ILE A N 1
ATOM 688 C CA . ILE A 1 88 ? 17.248 4.114 -3.470 1.00 95.44 88 ILE A CA 1
ATOM 689 C C . ILE A 1 88 ? 15.947 3.392 -3.804 1.00 95.44 88 ILE A C 1
ATOM 691 O O . ILE A 1 88 ? 15.580 3.279 -4.970 1.00 95.44 88 ILE A O 1
ATOM 695 N N . THR A 1 89 ? 15.229 2.938 -2.780 1.00 96.06 89 THR A N 1
ATOM 696 C CA . THR A 1 89 ? 13.904 2.329 -2.948 1.00 96.06 89 THR A CA 1
ATOM 697 C C . THR A 1 89 ? 12.809 3.332 -2.599 1.00 96.06 89 THR A C 1
ATOM 699 O O . THR A 1 89 ? 12.853 3.965 -1.542 1.00 96.06 89 THR A O 1
ATOM 702 N N . ILE A 1 90 ? 11.817 3.475 -3.482 1.00 98.19 90 ILE A N 1
ATOM 703 C CA . ILE A 1 90 ? 10.644 4.331 -3.263 1.00 98.19 90 ILE A CA 1
ATOM 704 C C . ILE A 1 90 ? 9.402 3.446 -3.255 1.00 98.19 90 ILE A C 1
ATOM 706 O O . ILE A 1 90 ? 9.161 2.714 -4.215 1.00 98.19 90 ILE A O 1
ATOM 710 N N . LYS A 1 91 ? 8.618 3.493 -2.173 1.00 98.25 91 LYS A N 1
ATOM 711 C CA . LYS A 1 91 ? 7.413 2.660 -2.035 1.00 98.25 91 LYS A CA 1
ATOM 712 C C . LYS A 1 91 ? 6.223 3.458 -1.516 1.00 98.25 91 LYS A C 1
ATOM 714 O O . LYS A 1 91 ? 6.332 4.157 -0.509 1.00 98.25 91 LYS A O 1
ATOM 719 N N . VAL A 1 92 ? 5.077 3.323 -2.181 1.00 98.69 92 VAL A N 1
ATOM 720 C CA . VAL A 1 92 ? 3.895 4.175 -1.982 1.00 98.69 92 VAL A CA 1
ATOM 721 C C . VAL A 1 92 ? 2.665 3.344 -1.643 1.00 98.69 92 VAL A C 1
ATOM 723 O O . VAL A 1 92 ? 2.188 2.532 -2.430 1.00 98.69 92 VAL A O 1
ATOM 726 N N . SER A 1 93 ? 2.117 3.548 -0.451 1.00 97.44 93 SER A N 1
ATOM 727 C CA . SER A 1 93 ? 0.843 2.963 -0.028 1.00 97.44 93 SER A CA 1
ATOM 728 C C . SER A 1 93 ? -0.240 4.037 0.021 1.00 97.44 93 SER A C 1
ATOM 730 O O . SER A 1 93 ? -0.024 5.094 0.595 1.00 97.44 93 SER A O 1
ATOM 732 N N . GLY A 1 94 ? -1.430 3.771 -0.509 1.00 94.69 94 GLY A N 1
ATOM 733 C CA . GLY A 1 94 ? -2.564 4.701 -0.429 1.00 94.69 94 GLY A CA 1
ATOM 734 C C . GLY A 1 94 ? -3.203 4.810 0.963 1.00 94.69 94 GLY A C 1
ATOM 735 O O . GLY A 1 94 ? -4.124 5.592 1.152 1.00 94.69 94 GLY A O 1
ATOM 736 N N . CYS A 1 95 ? -2.762 4.012 1.943 1.00 90.88 95 CYS A N 1
ATOM 737 C CA . CYS A 1 95 ? -3.231 4.043 3.333 1.00 90.88 95 CYS A CA 1
ATOM 738 C C . CYS A 1 95 ? -2.155 3.486 4.297 1.00 90.88 95 CYS A C 1
ATOM 740 O O . CYS A 1 95 ? -1.155 2.915 3.836 1.00 90.88 95 CYS A O 1
ATOM 742 N N . PRO A 1 96 ? -2.350 3.575 5.629 1.00 88.69 96 PRO A N 1
ATOM 743 C CA . PRO A 1 96 ? -1.376 3.102 6.621 1.00 88.69 96 PRO A CA 1
ATOM 744 C C . PRO A 1 96 ? -1.109 1.585 6.630 1.00 88.69 96 PRO A C 1
ATOM 746 O O . PRO A 1 96 ? -0.112 1.153 7.201 1.00 88.69 96 PRO A O 1
ATOM 749 N N . ASN A 1 97 ? -1.934 0.765 5.964 1.00 87.69 97 ASN A N 1
ATOM 750 C CA . ASN A 1 97 ? -1.827 -0.707 5.993 1.00 87.69 97 ASN A CA 1
ATOM 751 C C . ASN A 1 97 ? -0.589 -1.276 5.281 1.00 87.69 97 ASN A C 1
ATOM 753 O O . ASN A 1 97 ? -0.334 -2.474 5.343 1.00 87.69 97 ASN A O 1
ATOM 757 N N . SER A 1 98 ? 0.200 -0.433 4.608 1.00 91.50 98 SER A N 1
ATOM 758 C CA . SER A 1 98 ? 1.537 -0.794 4.128 1.00 91.50 98 SER A CA 1
ATOM 759 C C . SER A 1 98 ? 1.596 -1.958 3.127 1.00 91.50 98 SER A C 1
ATOM 761 O O . SER A 1 98 ? 2.609 -2.652 3.063 1.00 91.50 98 SER A O 1
ATOM 763 N N . CYS A 1 99 ? 0.576 -2.133 2.280 1.00 92.56 99 CYS A N 1
ATOM 764 C CA . CYS A 1 99 ? 0.571 -3.166 1.232 1.00 92.56 99 CYS A CA 1
ATOM 765 C C . CYS A 1 99 ? 1.726 -3.029 0.221 1.00 92.56 99 CYS A C 1
ATOM 767 O O . CYS A 1 99 ? 2.110 -4.015 -0.395 1.00 92.56 99 CYS A O 1
ATOM 769 N N . ALA A 1 100 ? 2.292 -1.826 0.053 1.00 94.81 100 ALA A N 1
ATOM 770 C CA . ALA A 1 100 ? 3.499 -1.612 -0.750 1.00 94.81 100 ALA A CA 1
ATOM 771 C C . ALA A 1 100 ? 4.797 -1.682 0.073 1.00 94.81 100 ALA A C 1
ATOM 773 O O . ALA A 1 100 ? 5.855 -1.399 -0.460 1.00 94.81 100 ALA A O 1
ATOM 774 N N . HIS A 1 101 ? 4.746 -2.008 1.367 1.00 95.44 101 HIS A N 1
ATOM 775 C CA . HIS A 1 101 ? 5.907 -2.050 2.265 1.00 95.44 101 HIS A CA 1
ATOM 776 C C . HIS A 1 101 ? 6.652 -0.707 2.423 1.00 95.44 101 HIS A C 1
ATOM 778 O O . HIS A 1 101 ? 7.881 -0.670 2.462 1.00 95.44 101 HIS A O 1
ATOM 784 N N . HIS A 1 102 ? 5.923 0.409 2.554 1.00 97.12 102 HIS A N 1
ATOM 785 C CA . HIS A 1 102 ? 6.526 1.748 2.658 1.00 97.12 102 HIS A CA 1
ATOM 786 C C . HIS A 1 102 ? 7.481 1.912 3.855 1.00 97.12 102 HIS A C 1
ATOM 788 O O . HIS A 1 102 ? 8.460 2.641 3.756 1.00 97.12 102 HIS A O 1
ATOM 794 N N . HIS A 1 103 ? 7.258 1.198 4.961 1.00 96.50 103 HIS A N 1
ATOM 795 C CA . HIS A 1 103 ? 8.113 1.273 6.152 1.00 96.50 103 HIS A CA 1
ATOM 796 C C . HIS A 1 103 ? 9.543 0.755 5.947 1.00 96.50 103 HIS A C 1
ATOM 798 O O . HIS A 1 103 ? 10.420 1.084 6.737 1.00 96.50 103 HIS A O 1
ATOM 804 N N . VAL A 1 104 ? 9.799 -0.070 4.929 1.00 95.38 104 VAL A N 1
ATOM 805 C CA . VAL A 1 104 ? 11.125 -0.673 4.688 1.00 95.38 104 VAL A CA 1
ATOM 806 C C . VAL A 1 104 ? 11.799 -0.136 3.425 1.00 95.38 104 VAL A C 1
ATOM 808 O O . VAL A 1 104 ? 12.744 -0.738 2.923 1.00 95.38 104 VAL A O 1
ATOM 811 N N . ALA A 1 105 ? 11.309 0.991 2.910 1.00 96.19 105 ALA A N 1
ATOM 812 C CA . ALA A 1 105 ? 11.888 1.690 1.774 1.00 96.19 105 ALA A CA 1
ATOM 813 C C . ALA A 1 105 ? 12.828 2.814 2.227 1.00 96.19 105 ALA A C 1
ATOM 815 O O . ALA A 1 105 ? 12.618 3.419 3.284 1.00 96.19 105 ALA A O 1
ATOM 816 N N . SER A 1 106 ? 13.810 3.151 1.387 1.00 96.81 106 SER A N 1
ATOM 817 C CA . SER A 1 106 ? 14.657 4.333 1.576 1.00 96.81 106 SER A CA 1
ATOM 818 C C . SER A 1 106 ? 13.787 5.595 1.673 1.00 96.81 106 SER A C 1
ATOM 820 O O . SER A 1 106 ? 14.030 6.451 2.527 1.00 96.81 106 SER A O 1
ATOM 822 N N . ILE A 1 107 ? 12.747 5.664 0.828 1.00 98.56 107 ILE A N 1
ATOM 823 C CA . ILE A 1 107 ? 11.684 6.673 0.821 1.00 98.56 107 ILE A CA 1
ATOM 824 C C . ILE A 1 107 ? 10.324 5.956 0.803 1.00 98.56 107 ILE A C 1
ATOM 826 O O . ILE A 1 107 ? 9.891 5.410 -0.214 1.00 98.56 107 ILE A O 1
ATOM 830 N N . GLY A 1 108 ? 9.635 5.961 1.938 1.00 98.50 108 GLY A N 1
ATOM 831 C CA . GLY A 1 108 ? 8.293 5.409 2.092 1.00 98.50 108 GLY A CA 1
ATOM 832 C C . GLY A 1 108 ? 7.223 6.491 2.096 1.00 98.50 108 GLY A C 1
ATOM 833 O O . GLY A 1 108 ? 7.386 7.526 2.737 1.00 98.50 108 GLY A O 1
ATOM 834 N N . LEU A 1 109 ? 6.099 6.240 1.435 1.00 98.75 109 LEU A N 1
ATOM 835 C CA . LEU A 1 109 ? 4.929 7.112 1.450 1.00 98.75 109 LEU A CA 1
ATOM 836 C C . LEU A 1 109 ? 3.706 6.319 1.904 1.00 98.75 109 LEU A C 1
ATOM 838 O O . LEU A 1 109 ? 3.443 5.240 1.364 1.00 98.75 109 LEU A O 1
ATOM 842 N N . HIS A 1 110 ? 2.930 6.858 2.846 1.00 97.31 110 HIS A N 1
ATOM 843 C CA . HIS A 1 110 ? 1.575 6.363 3.082 1.00 97.31 110 HIS A CA 1
ATOM 844 C C . HIS A 1 110 ? 0.520 7.462 3.059 1.00 97.31 110 HIS A C 1
ATOM 846 O O . HIS A 1 110 ? 0.741 8.552 3.589 1.00 97.31 110 HIS A O 1
ATOM 852 N N . GLY A 1 111 ? -0.617 7.153 2.442 1.00 95.38 111 GLY A N 1
ATOM 853 C CA . GLY A 1 111 ? -1.760 8.043 2.304 1.00 95.38 111 GLY A CA 1
ATOM 854 C C . GLY A 1 111 ? -2.488 8.286 3.618 1.00 95.38 111 GLY A C 1
ATOM 855 O O . GLY A 1 111 ? -2.693 7.362 4.410 1.00 95.38 111 GLY A O 1
ATOM 856 N N . VAL A 1 112 ? -2.888 9.534 3.834 1.00 91.56 112 VAL A N 1
ATOM 857 C CA . VAL A 1 112 ? -3.722 10.002 4.945 1.00 91.56 112 VAL A CA 1
ATOM 858 C C . VAL A 1 112 ? -4.621 11.141 4.474 1.00 91.56 112 VAL A C 1
ATOM 860 O O . VAL A 1 112 ? -4.316 11.834 3.507 1.00 91.56 112 VAL A O 1
ATOM 863 N N . ALA A 1 113 ? -5.703 11.392 5.205 1.00 88.38 113 ALA A N 1
ATOM 864 C CA . ALA A 1 113 ? -6.435 12.644 5.080 1.00 88.38 113 ALA A CA 1
ATOM 865 C C . ALA A 1 113 ? -5.771 13.727 5.944 1.00 88.38 113 ALA A C 1
ATOM 867 O O . ALA A 1 113 ? -5.339 13.478 7.077 1.00 88.38 113 ALA A O 1
ATOM 868 N N . MET A 1 114 ? -5.703 14.949 5.428 1.00 87.38 114 MET A N 1
ATOM 869 C CA . MET A 1 114 ? -5.286 16.131 6.177 1.00 87.38 114 MET A CA 1
ATOM 870 C C . MET A 1 114 ? -6.459 17.104 6.255 1.00 87.38 114 MET A C 1
ATOM 872 O O . MET A 1 114 ? -7.065 17.423 5.241 1.00 87.38 114 MET A O 1
ATOM 876 N N . LYS A 1 115 ? -6.778 17.576 7.464 1.00 85.62 115 LYS A N 1
ATOM 877 C CA . LYS A 1 115 ? -7.757 18.646 7.660 1.00 85.62 115 LYS A CA 1
ATOM 878 C C . LYS A 1 115 ? -7.076 19.998 7.462 1.00 85.62 115 LYS A C 1
ATOM 880 O O . LYS A 1 115 ? -6.061 20.257 8.110 1.00 85.62 115 LYS A O 1
ATOM 885 N N . VAL A 1 116 ? -7.641 20.825 6.591 1.00 88.00 116 VAL A N 1
ATOM 886 C CA . VAL A 1 116 ? -7.217 22.199 6.308 1.00 88.00 116 VAL A CA 1
ATOM 887 C C . VAL A 1 116 ? -8.460 23.066 6.397 1.00 88.00 116 VAL A C 1
ATOM 889 O O . VAL A 1 116 ? -9.395 22.883 5.622 1.00 88.00 116 VAL A O 1
ATOM 892 N N . GLU A 1 117 ? -8.491 23.952 7.392 1.00 85.62 117 GLU A N 1
ATOM 893 C CA . GLU A 1 117 ? -9.707 24.680 7.776 1.00 85.62 117 GLU A CA 1
ATOM 894 C C . GLU A 1 117 ? -10.878 23.699 7.982 1.00 85.62 117 GLU A C 1
ATOM 896 O O . GLU A 1 117 ? -10.767 22.793 8.815 1.00 85.62 117 GLU A O 1
ATOM 901 N N . ASP A 1 118 ? -11.959 23.826 7.214 1.00 84.06 118 ASP A N 1
ATOM 902 C CA . ASP A 1 118 ? -13.134 22.949 7.280 1.00 84.06 118 ASP A CA 1
ATOM 903 C C . ASP A 1 118 ? -13.186 21.889 6.167 1.00 84.06 118 ASP A C 1
ATOM 905 O O . ASP A 1 118 ? -14.173 21.168 6.049 1.00 84.06 118 ASP A O 1
ATOM 909 N N . THR A 1 119 ? -12.112 21.738 5.384 1.00 82.94 119 THR A N 1
ATOM 910 C CA . THR A 1 119 ? -12.037 20.777 4.272 1.00 82.94 119 THR A CA 1
ATOM 911 C C . THR A 1 119 ? -11.014 19.673 4.549 1.00 82.94 119 THR A C 1
ATOM 913 O O . THR A 1 119 ? -10.004 19.875 5.230 1.00 82.94 119 THR A O 1
ATOM 916 N N . LEU A 1 120 ? -11.275 18.472 4.032 1.00 87.06 120 LEU A N 1
ATOM 917 C CA . LEU A 1 120 ? -10.301 17.384 3.996 1.00 87.06 120 LEU A CA 1
ATOM 918 C C . LEU A 1 120 ? -9.592 17.372 2.644 1.00 87.06 120 LEU A C 1
ATOM 920 O O . LEU A 1 120 ? -10.225 17.511 1.604 1.00 87.06 120 LEU A O 1
ATOM 924 N N . ILE A 1 121 ? -8.282 17.156 2.666 1.00 93.81 121 ILE A N 1
ATOM 925 C CA . ILE A 1 121 ? -7.462 17.020 1.463 1.00 93.81 121 ILE A CA 1
ATOM 926 C C . ILE A 1 121 ? -6.633 15.726 1.512 1.00 93.81 121 ILE A C 1
ATOM 928 O O . ILE A 1 121 ? -6.282 15.269 2.612 1.00 93.81 121 ILE A O 1
ATOM 932 N N . PRO A 1 122 ? -6.263 15.147 0.354 1.00 94.94 122 PRO A N 1
ATOM 933 C CA . PRO A 1 122 ? -5.351 14.019 0.294 1.00 94.94 122 PRO A CA 1
ATOM 934 C C . PRO A 1 122 ? -3.938 14.469 0.668 1.00 94.94 122 PRO A C 1
ATOM 936 O O . PRO A 1 122 ? -3.427 15.497 0.210 1.00 94.94 122 PRO A O 1
ATOM 939 N N . ALA A 1 123 ? -3.275 13.673 1.497 1.00 97.19 123 ALA A N 1
ATOM 940 C CA . ALA A 1 123 ? -1.929 13.933 1.976 1.00 97.19 123 ALA A CA 1
ATOM 941 C C . ALA A 1 123 ? -1.138 12.633 2.126 1.00 97.19 123 ALA A C 1
ATOM 943 O O . ALA A 1 123 ? -1.698 11.541 2.191 1.00 97.19 123 ALA A O 1
ATOM 944 N N . TYR A 1 124 ? 0.182 12.758 2.226 1.00 98.56 124 TYR A N 1
ATOM 945 C CA . TYR A 1 124 ? 1.067 11.636 2.517 1.00 98.56 124 TYR A CA 1
ATOM 946 C C . TYR A 1 124 ? 1.941 11.933 3.732 1.00 98.56 124 TYR A C 1
ATOM 948 O O . TYR A 1 124 ? 2.404 13.062 3.919 1.00 98.56 124 TYR A O 1
ATOM 956 N N . ILE A 1 125 ? 2.193 10.904 4.541 1.00 98.31 125 ILE A N 1
ATOM 957 C CA . ILE A 1 125 ? 3.295 10.896 5.507 1.00 98.31 125 ILE A CA 1
ATOM 958 C C . ILE A 1 125 ? 4.523 10.297 4.822 1.00 98.31 125 ILE A C 1
ATOM 960 O O . ILE A 1 125 ? 4.456 9.195 4.273 1.00 98.31 125 ILE A O 1
ATOM 964 N N . ILE A 1 126 ? 5.637 11.030 4.867 1.00 98.69 126 ILE A N 1
ATOM 965 C CA . ILE A 1 126 ? 6.939 10.607 4.347 1.00 98.69 126 ILE A CA 1
ATOM 966 C C . ILE A 1 126 ? 7.715 9.883 5.448 1.00 98.69 126 ILE A C 1
ATOM 968 O O . ILE A 1 126 ? 7.888 10.415 6.546 1.00 98.69 126 ILE A O 1
ATOM 972 N N . HIS A 1 127 ? 8.216 8.695 5.120 1.00 98.50 127 HIS A N 1
ATOM 973 C CA . HIS A 1 127 ? 9.102 7.871 5.938 1.00 98.50 127 HIS A CA 1
ATOM 974 C C . HIS A 1 127 ? 10.475 7.810 5.288 1.00 98.50 127 HIS A C 1
ATOM 976 O O . HIS A 1 127 ? 10.552 7.546 4.090 1.00 98.50 127 HIS A O 1
ATOM 982 N N . LEU A 1 128 ? 11.550 8.012 6.050 1.00 98.38 128 LEU A N 1
ATOM 983 C CA . LEU A 1 128 ? 12.913 7.998 5.508 1.00 98.38 128 LEU A CA 1
ATOM 984 C C . LEU A 1 128 ? 13.821 7.000 6.230 1.00 98.38 128 LEU A C 1
ATOM 986 O O . LEU A 1 128 ? 13.761 6.834 7.448 1.00 98.38 128 LEU A O 1
ATOM 990 N N . GLY A 1 129 ? 14.713 6.371 5.463 1.00 95.69 129 GLY A N 1
ATOM 991 C CA . GLY A 1 129 ? 15.823 5.566 5.983 1.00 95.69 129 GLY A CA 1
ATOM 992 C C . GLY A 1 129 ? 15.499 4.099 6.272 1.00 95.69 129 GLY A C 1
ATOM 993 O O . GLY A 1 129 ? 16.316 3.423 6.911 1.00 95.69 129 GLY A O 1
ATOM 994 N N . GLY A 1 130 ? 14.343 3.612 5.811 1.00 95.38 130 GLY A N 1
ATOM 995 C CA . GLY A 1 130 ? 13.968 2.204 5.890 1.00 95.38 130 GLY A CA 1
ATOM 996 C C . GLY A 1 130 ? 14.786 1.332 4.935 1.00 95.38 130 GLY A C 1
ATOM 997 O O . GLY A 1 130 ? 15.295 1.810 3.924 1.00 95.38 130 GLY A O 1
ATOM 998 N N . ARG A 1 131 ? 14.950 0.052 5.280 1.00 90.75 131 ARG A N 1
ATOM 999 C CA . ARG A 1 131 ? 15.661 -0.954 4.472 1.00 90.75 131 ARG A CA 1
ATOM 1000 C C . ARG A 1 131 ? 15.288 -2.373 4.906 1.00 90.75 131 ARG A C 1
ATOM 1002 O O . ARG A 1 131 ? 15.067 -2.621 6.093 1.00 90.75 131 ARG A O 1
ATOM 1009 N N . ALA A 1 132 ? 15.288 -3.304 3.957 1.00 85.94 132 ALA A N 1
ATOM 1010 C CA . ALA A 1 132 ? 15.016 -4.729 4.177 1.00 85.94 132 ALA A CA 1
ATOM 1011 C C . ALA A 1 132 ? 16.164 -5.618 3.662 1.00 85.94 132 ALA A C 1
ATOM 1013 O O . ALA A 1 132 ? 15.929 -6.639 3.017 1.00 85.94 132 ALA A O 1
ATOM 1014 N N . ASN A 1 133 ? 17.411 -5.214 3.917 1.00 80.75 133 ASN A N 1
ATOM 1015 C CA . ASN A 1 133 ? 18.591 -5.957 3.476 1.00 80.75 133 ASN A CA 1
ATOM 1016 C C . ASN A 1 133 ? 18.995 -6.992 4.534 1.00 80.75 133 ASN A C 1
ATOM 1018 O O . ASN A 1 133 ? 18.729 -6.811 5.720 1.00 80.75 133 ASN A O 1
ATOM 1022 N N . ILE A 1 134 ? 19.664 -8.066 4.104 1.00 75.38 134 ILE A N 1
ATOM 1023 C CA . ILE A 1 134 ? 20.036 -9.194 4.978 1.00 75.38 134 ILE A CA 1
ATOM 1024 C C . ILE A 1 134 ? 20.963 -8.769 6.129 1.00 75.38 134 ILE A C 1
ATOM 1026 O O . ILE A 1 134 ? 20.848 -9.299 7.231 1.00 75.38 134 ILE A O 1
ATOM 1030 N N . ASP A 1 135 ? 21.845 -7.800 5.875 1.00 76.94 135 ASP A N 1
ATOM 1031 C CA . ASP A 1 135 ? 22.881 -7.377 6.823 1.00 76.94 135 ASP A CA 1
ATOM 1032 C C . ASP A 1 135 ? 22.401 -6.290 7.795 1.00 76.94 135 ASP A C 1
ATOM 1034 O O . ASP A 1 135 ? 22.959 -6.121 8.877 1.00 76.94 135 ASP A O 1
ATOM 1038 N N . GLU A 1 136 ? 21.366 -5.536 7.421 1.00 79.75 136 GLU A N 1
ATOM 1039 C CA . GLU A 1 136 ? 20.842 -4.430 8.217 1.00 79.75 136 GLU A CA 1
ATOM 1040 C C . GLU A 1 136 ? 19.385 -4.176 7.819 1.00 79.75 136 GLU A C 1
ATOM 1042 O O . GLU A 1 136 ? 19.117 -3.701 6.715 1.00 79.75 136 GLU A O 1
ATOM 1047 N N . ALA A 1 137 ? 18.444 -4.484 8.714 1.00 89.62 137 ALA A N 1
ATOM 1048 C CA . ALA A 1 137 ? 17.029 -4.161 8.560 1.00 89.62 137 ALA A CA 1
ATOM 1049 C C . ALA A 1 137 ? 16.679 -2.965 9.452 1.00 89.62 137 ALA A C 1
ATOM 1051 O O . ALA A 1 137 ? 16.984 -2.959 10.646 1.00 89.62 137 ALA A O 1
ATOM 1052 N N . LYS A 1 138 ? 16.026 -1.950 8.881 1.00 93.81 138 LYS A N 1
ATOM 1053 C CA . LYS A 1 138 ? 15.606 -0.749 9.611 1.00 93.81 138 LYS A CA 1
ATOM 1054 C C . LYS A 1 138 ? 14.229 -0.309 9.133 1.00 93.81 138 LYS A C 1
ATOM 1056 O O . LYS A 1 138 ? 13.960 -0.296 7.935 1.00 93.81 138 LYS A O 1
ATOM 1061 N N . ILE A 1 139 ? 13.376 0.082 10.074 1.00 96.12 139 ILE A N 1
ATOM 1062 C CA . ILE A 1 139 ? 12.107 0.746 9.777 1.00 96.12 139 ILE A CA 1
ATOM 1063 C C . ILE A 1 139 ? 12.371 2.234 9.532 1.00 96.12 139 ILE A C 1
ATOM 1065 O O . ILE A 1 139 ? 13.093 2.877 10.295 1.00 96.12 139 ILE A O 1
ATOM 1069 N N . GLY A 1 140 ? 11.802 2.758 8.451 1.00 95.94 140 GLY A N 1
ATOM 1070 C CA . GLY A 1 140 ? 11.843 4.169 8.105 1.00 95.94 140 GLY A CA 1
ATOM 1071 C C . GLY A 1 140 ? 11.144 5.014 9.162 1.00 95.94 140 GLY A C 1
ATOM 1072 O O . GLY A 1 140 ? 10.115 4.632 9.716 1.00 95.94 140 GLY A O 1
ATOM 1073 N N . GLU A 1 141 ? 11.725 6.168 9.455 1.00 97.00 141 GLU A N 1
ATOM 1074 C CA . GLU A 1 141 ? 11.211 7.083 10.468 1.00 97.00 141 GLU A CA 1
ATOM 1075 C C . GLU A 1 141 ? 10.188 8.025 9.834 1.00 97.00 141 GLU A C 1
ATOM 1077 O O . GLU A 1 141 ? 10.450 8.588 8.773 1.00 97.00 141 GLU A O 1
ATOM 1082 N N . MET A 1 142 ? 9.032 8.212 10.477 1.00 97.19 142 MET A N 1
ATOM 1083 C CA . MET A 1 142 ? 8.032 9.196 10.049 1.00 97.19 142 MET A CA 1
ATOM 1084 C C . MET A 1 142 ? 8.593 10.610 10.200 1.00 97.19 142 MET A C 1
ATOM 1086 O O . MET A 1 142 ? 8.823 11.075 11.316 1.00 97.19 142 MET A O 1
ATOM 1090 N N . VAL A 1 143 ? 8.772 11.314 9.086 1.00 97.31 143 VAL A N 1
ATOM 1091 C CA . VAL A 1 143 ? 9.423 12.629 9.072 1.00 97.31 143 VAL A CA 1
ATOM 1092 C C . VAL A 1 143 ? 8.397 13.753 9.065 1.00 97.31 143 VAL A C 1
ATOM 1094 O O . VAL A 1 143 ? 8.423 14.646 9.919 1.00 97.31 143 VAL A O 1
ATOM 1097 N N . ILE A 1 144 ? 7.489 13.732 8.088 1.00 97.88 144 ILE A N 1
ATOM 1098 C CA . ILE A 1 144 ? 6.578 14.849 7.840 1.00 97.88 144 ILE A CA 1
ATOM 1099 C C . ILE A 1 144 ? 5.325 14.418 7.082 1.00 97.88 144 ILE A C 1
ATOM 1101 O O . ILE A 1 144 ? 5.354 13.475 6.296 1.00 97.88 144 ILE A O 1
ATOM 1105 N N . LYS A 1 145 ? 4.227 15.142 7.315 1.00 97.75 145 LYS A N 1
ATOM 1106 C CA . LYS A 1 145 ? 2.966 15.027 6.580 1.00 97.75 145 LYS A CA 1
ATOM 1107 C C . LYS A 1 145 ? 2.805 16.237 5.656 1.00 97.75 145 LYS A C 1
ATOM 1109 O O . LYS A 1 145 ? 2.837 17.364 6.156 1.00 97.75 145 LYS A O 1
ATOM 1114 N N . ILE A 1 146 ? 2.606 16.004 4.358 1.00 98.19 146 ILE A N 1
ATOM 1115 C CA . ILE A 1 146 ? 2.453 17.051 3.328 1.00 98.19 146 ILE A CA 1
ATOM 1116 C C . ILE A 1 146 ? 1.265 16.758 2.391 1.00 98.19 146 ILE A C 1
ATOM 1118 O O . ILE A 1 146 ? 0.903 15.586 2.239 1.00 98.19 146 ILE A O 1
ATOM 1122 N N . PRO A 1 147 ? 0.652 17.777 1.757 1.00 98.31 147 PRO A N 1
ATOM 1123 C CA . PRO A 1 147 ? -0.395 17.578 0.754 1.00 98.31 147 PRO A CA 1
ATOM 1124 C C . PRO A 1 147 ? 0.069 16.701 -0.417 1.00 98.31 147 PRO A C 1
ATOM 1126 O O . PRO A 1 147 ? 1.205 16.823 -0.877 1.00 98.31 147 PRO A O 1
ATOM 1129 N N . ALA A 1 148 ? -0.817 15.851 -0.946 1.00 97.56 148 ALA A N 1
ATOM 1130 C CA . ALA A 1 148 ? -0.480 14.878 -1.989 1.00 97.56 148 ALA A CA 1
ATOM 1131 C C . ALA A 1 148 ? 0.074 15.532 -3.264 1.00 97.56 148 ALA A C 1
ATOM 1133 O O . ALA A 1 148 ? 1.015 15.016 -3.870 1.00 97.56 148 ALA A O 1
ATOM 1134 N N . LYS A 1 149 ? -0.448 16.707 -3.639 1.00 97.62 149 LYS A N 1
ATOM 1135 C CA . LYS A 1 149 ? 0.018 17.481 -4.801 1.00 97.62 149 LYS A CA 1
ATOM 1136 C C . LYS A 1 149 ? 1.469 17.960 -4.672 1.00 97.62 149 LYS A C 1
ATOM 1138 O O . LYS A 1 149 ? 2.149 18.071 -5.684 1.00 97.62 149 LYS A O 1
ATOM 1143 N N . ASN A 1 150 ? 1.975 18.138 -3.451 1.00 98.19 150 ASN A N 1
ATOM 1144 C CA . ASN A 1 150 ? 3.341 18.608 -3.208 1.00 98.19 150 ASN A CA 1
ATOM 1145 C C . ASN A 1 150 ? 4.362 17.457 -3.101 1.00 98.19 150 ASN A C 1
ATOM 1147 O O . ASN A 1 150 ? 5.569 17.699 -3.126 1.00 98.19 150 ASN A O 1
ATOM 1151 N N . VAL A 1 151 ? 3.906 16.202 -2.986 1.00 98.44 151 VAL A N 1
ATOM 1152 C CA . VAL A 1 151 ? 4.779 15.030 -2.792 1.00 98.44 151 VAL A CA 1
ATOM 1153 C C . VAL A 1 151 ? 5.814 14.860 -3.906 1.00 98.44 151 VAL A C 1
ATOM 1155 O O . VAL A 1 151 ? 6.987 14.688 -3.572 1.00 98.44 151 VAL A O 1
ATOM 1158 N N . PRO A 1 152 ? 5.463 14.932 -5.205 1.00 98.38 152 PRO A N 1
ATOM 1159 C CA . PRO A 1 152 ? 6.449 14.737 -6.265 1.00 98.38 152 PRO A CA 1
ATOM 1160 C C . PRO A 1 152 ? 7.610 15.743 -6.210 1.00 98.38 152 PRO A C 1
ATOM 1162 O O . PRO A 1 152 ? 8.763 15.359 -6.405 1.00 98.38 152 PRO A O 1
ATOM 1165 N N . ASP A 1 153 ? 7.328 17.006 -5.881 1.00 98.25 153 ASP A N 1
ATOM 1166 C CA . ASP A 1 153 ? 8.356 18.041 -5.728 1.00 98.25 153 ASP A CA 1
ATOM 1167 C C . ASP A 1 153 ? 9.177 17.870 -4.446 1.00 98.25 153 ASP A C 1
ATOM 1169 O O . ASP A 1 153 ? 10.393 18.063 -4.465 1.00 98.25 153 ASP A O 1
ATOM 1173 N N . ALA A 1 154 ? 8.552 17.422 -3.355 1.00 98.56 154 ALA A N 1
ATOM 1174 C CA . ALA A 1 154 ? 9.253 17.097 -2.118 1.00 98.56 154 ALA A CA 1
ATOM 1175 C C . ALA A 1 154 ? 10.261 15.950 -2.307 1.00 98.56 154 ALA A C 1
ATOM 1177 O O . ALA A 1 154 ? 11.394 16.029 -1.824 1.00 98.56 154 ALA A O 1
ATOM 1178 N N . ILE A 1 155 ? 9.878 14.901 -3.046 1.00 98.50 155 ILE A N 1
ATOM 1179 C CA . ILE A 1 155 ? 10.774 13.783 -3.366 1.00 98.50 155 ILE A CA 1
ATOM 1180 C C . ILE A 1 155 ? 11.903 14.233 -4.294 1.00 98.50 155 ILE A C 1
ATOM 1182 O O . ILE A 1 155 ? 13.061 13.902 -4.039 1.00 98.50 155 ILE A O 1
ATOM 1186 N N . LEU A 1 156 ? 11.608 15.028 -5.327 1.00 98.25 156 LEU A N 1
ATOM 1187 C CA . LEU A 1 156 ? 12.646 15.580 -6.198 1.00 98.25 156 LEU A CA 1
ATOM 1188 C C . LEU A 1 156 ? 13.640 16.452 -5.414 1.00 98.25 156 LEU A C 1
ATOM 1190 O O . LEU A 1 156 ? 14.849 16.326 -5.606 1.00 98.25 156 LEU A O 1
ATOM 1194 N N . HIS A 1 157 ? 13.151 17.290 -4.496 1.00 98.25 157 HIS A N 1
ATOM 1195 C CA . HIS A 1 157 ? 13.998 18.102 -3.620 1.00 98.25 157 HIS A CA 1
ATOM 1196 C C . HIS A 1 157 ? 14.911 17.241 -2.746 1.00 98.25 157 HIS A C 1
ATOM 1198 O O . HIS A 1 157 ? 16.114 17.483 -2.693 1.00 98.25 157 HIS A O 1
ATOM 1204 N N . LEU A 1 158 ? 14.373 16.191 -2.121 1.00 97.88 158 LEU A N 1
ATOM 1205 C CA . LEU A 1 158 ? 15.157 15.256 -1.313 1.00 97.88 158 LEU A CA 1
ATOM 1206 C C . LEU A 1 158 ? 16.260 14.562 -2.128 1.00 97.88 158 LEU A C 1
ATOM 1208 O O . LEU A 1 158 ? 17.392 14.427 -1.660 1.00 97.88 158 LEU A O 1
ATOM 1212 N N . ILE A 1 159 ? 15.945 14.153 -3.358 1.00 96.81 159 ILE A N 1
ATOM 1213 C CA . ILE A 1 159 ? 16.926 13.576 -4.281 1.00 96.81 159 ILE A CA 1
ATOM 1214 C C . ILE A 1 159 ? 18.006 14.602 -4.638 1.00 96.81 159 ILE A C 1
ATOM 1216 O O . ILE A 1 159 ? 19.186 14.259 -4.626 1.00 96.81 159 ILE A O 1
ATOM 1220 N N . ASN A 1 160 ? 17.641 15.858 -4.898 1.00 96.06 160 ASN A N 1
ATOM 1221 C CA . ASN A 1 160 ? 18.609 16.910 -5.212 1.00 96.06 160 ASN A CA 1
ATOM 1222 C C . ASN A 1 160 ? 19.538 17.216 -4.031 1.00 96.06 160 ASN A C 1
ATOM 1224 O O . ASN A 1 160 ? 20.746 17.288 -4.240 1.00 96.06 160 ASN A O 1
ATOM 1228 N N . LEU A 1 161 ? 19.023 17.270 -2.797 1.00 96.38 161 LEU A N 1
ATOM 1229 C CA . LEU A 1 161 ? 19.862 17.398 -1.598 1.00 96.38 161 LEU A CA 1
ATOM 1230 C C . LEU A 1 161 ? 20.903 16.272 -1.514 1.00 96.38 161 LEU A C 1
ATOM 1232 O O . LEU A 1 161 ? 22.075 16.518 -1.226 1.00 96.38 161 LEU A O 1
ATOM 1236 N N . TYR A 1 162 ? 20.503 15.033 -1.813 1.00 95.94 162 TYR A N 1
ATOM 1237 C CA . TYR A 1 162 ? 21.445 13.917 -1.852 1.00 95.94 162 TYR A CA 1
ATOM 1238 C C . TYR A 1 162 ? 22.458 14.049 -3.000 1.00 95.94 162 TYR A C 1
ATOM 1240 O O . TYR A 1 162 ? 23.649 13.765 -2.830 1.00 95.94 162 TYR A O 1
ATOM 1248 N N . LEU A 1 163 ? 22.023 14.495 -4.178 1.00 93.19 163 LEU A N 1
ATOM 1249 C CA . LEU A 1 163 ? 22.914 14.710 -5.316 1.00 93.19 163 LEU A CA 1
ATOM 1250 C C . LEU A 1 163 ? 23.965 15.788 -5.032 1.00 93.19 163 LEU A C 1
ATOM 1252 O O . LEU A 1 163 ? 25.123 15.568 -5.390 1.00 93.19 163 LEU A O 1
ATOM 1256 N N . GLU A 1 164 ? 23.579 16.866 -4.350 1.00 93.06 164 GLU A N 1
ATOM 1257 C CA . GLU A 1 164 ? 24.439 17.972 -3.910 1.00 93.06 164 GLU A CA 1
ATOM 1258 C C . GLU A 1 164 ? 25.344 17.599 -2.729 1.00 93.06 164 GLU A C 1
ATOM 1260 O O . GLU A 1 164 ? 26.414 18.190 -2.558 1.00 93.06 164 GLU A O 1
ATOM 1265 N N . SER A 1 165 ? 24.958 16.595 -1.933 1.00 89.50 165 SER A N 1
ATOM 1266 C CA . SER A 1 165 ? 25.819 16.073 -0.876 1.00 89.50 165 SER A CA 1
ATOM 1267 C C . SER A 1 165 ? 27.101 15.473 -1.469 1.00 89.50 165 SER A C 1
ATOM 1269 O O . SER A 1 165 ? 27.086 14.599 -2.349 1.00 89.50 165 SER A O 1
ATOM 1271 N N . ASN A 1 166 ? 28.234 15.971 -0.976 1.00 74.75 166 ASN A N 1
ATOM 1272 C CA . ASN A 1 166 ? 29.563 15.484 -1.312 1.00 74.75 166 ASN A CA 1
ATOM 1273 C C . ASN A 1 166 ? 30.042 14.552 -0.193 1.00 74.75 166 ASN A C 1
ATOM 1275 O O . ASN A 1 166 ? 29.924 14.896 0.979 1.00 74.75 166 ASN A O 1
ATOM 1279 N N . ASN A 1 167 ? 30.639 13.415 -0.568 1.00 77.31 167 ASN A N 1
ATOM 1280 C CA . ASN A 1 167 ? 31.260 12.399 0.306 1.00 77.31 167 ASN A CA 1
ATOM 1281 C C . ASN A 1 167 ? 30.347 11.322 0.922 1.00 77.31 167 ASN A C 1
ATOM 1283 O O . ASN A 1 167 ? 30.847 10.466 1.653 1.00 77.31 167 ASN A O 1
ATOM 1287 N N . GLU A 1 168 ? 29.057 11.293 0.592 1.00 87.06 168 GLU A N 1
ATOM 1288 C CA . GLU A 1 168 ? 28.156 10.236 1.063 1.00 87.06 168 GLU A CA 1
ATOM 1289 C C . GLU A 1 168 ? 28.283 8.967 0.211 1.00 87.06 168 GLU A C 1
ATOM 1291 O O . GLU A 1 168 ? 28.182 9.019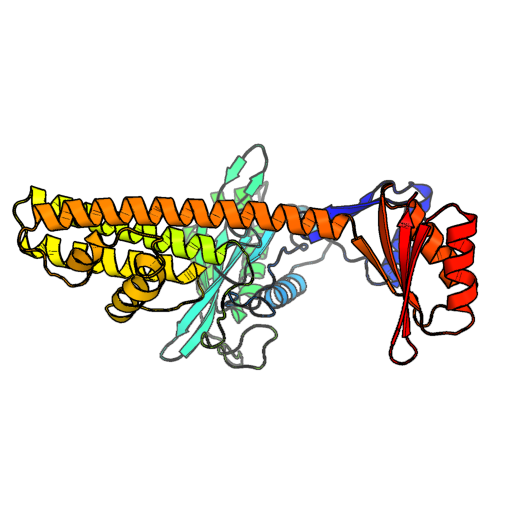 -1.017 1.00 87.06 168 GLU A O 1
ATOM 1296 N N . LYS A 1 169 ? 28.507 7.813 0.855 1.00 86.94 169 LYS A N 1
ATOM 1297 C CA . LYS A 1 169 ? 28.685 6.526 0.152 1.00 86.94 169 LYS A CA 1
ATOM 1298 C C . LYS A 1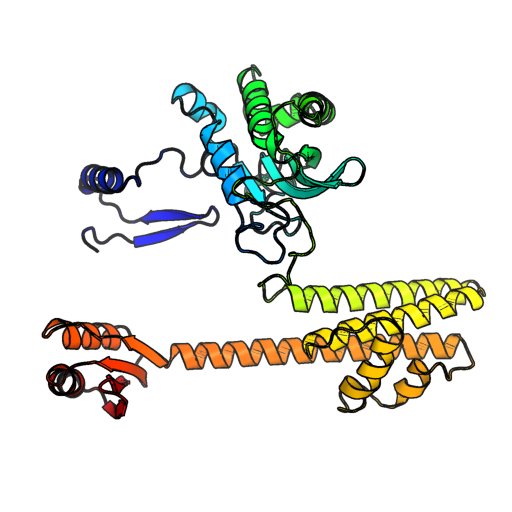 169 ? 27.356 5.926 -0.317 1.00 86.94 169 LYS A C 1
ATOM 1300 O O . LYS A 1 169 ? 27.347 5.136 -1.256 1.00 86.94 169 LYS A O 1
ATOM 1305 N N . SER A 1 170 ? 26.255 6.294 0.333 1.00 91.44 170 SER A N 1
ATOM 1306 C CA . SER A 1 170 ? 24.897 5.822 0.055 1.00 91.44 170 SER A CA 1
ATOM 1307 C C . SER A 1 170 ? 23.864 6.889 0.432 1.00 91.44 170 SER A C 1
ATOM 1309 O O . SER A 1 170 ? 24.192 7.872 1.103 1.00 91.44 170 SER A O 1
ATOM 1311 N N . PHE A 1 171 ? 22.615 6.711 0.002 1.00 94.12 171 PHE A N 1
ATOM 1312 C CA . PHE A 1 171 ? 21.512 7.590 0.400 1.00 94.12 171 PHE A CA 1
ATOM 1313 C C . PHE A 1 171 ? 21.191 7.445 1.892 1.00 94.12 171 PHE A C 1
ATOM 1315 O O . PHE A 1 171 ? 20.831 8.398 2.577 1.00 94.12 171 PHE A O 1
ATOM 1322 N N . GLU A 1 172 ? 21.393 6.248 2.422 1.00 91.69 172 GLU A N 1
ATOM 1323 C CA . GLU A 1 172 ? 21.239 5.916 3.827 1.00 91.69 172 GLU A CA 1
ATOM 1324 C C . GLU A 1 172 ? 22.263 6.643 4.708 1.00 91.69 172 GLU A C 1
ATOM 1326 O O . GLU A 1 172 ? 21.905 7.143 5.778 1.00 91.69 172 GLU A O 1
ATOM 1331 N N . ASP A 1 173 ? 23.520 6.723 4.259 1.00 92.69 173 ASP A N 1
ATOM 1332 C CA . ASP A 1 173 ? 24.559 7.507 4.933 1.00 92.69 173 ASP A CA 1
ATOM 1333 C C . ASP A 1 173 ? 24.216 8.998 4.907 1.00 92.69 173 ASP A C 1
ATOM 1335 O O . ASP A 1 173 ? 24.299 9.654 5.946 1.00 92.69 173 ASP A O 1
ATOM 1339 N N . PHE A 1 174 ? 23.718 9.495 3.769 1.00 96.19 174 PHE A N 1
ATOM 1340 C CA . PHE A 1 174 ? 23.227 10.865 3.644 1.00 96.19 174 PHE A CA 1
ATOM 1341 C C . PHE A 1 174 ? 22.116 11.171 4.650 1.00 96.19 174 PHE A C 1
ATOM 1343 O O . PHE A 1 174 ? 22.227 12.148 5.383 1.00 96.19 174 PHE A O 1
ATOM 1350 N N . ILE A 1 175 ? 21.075 10.336 4.749 1.00 95.50 175 ILE A N 1
ATOM 1351 C CA . ILE A 1 175 ? 19.989 10.549 5.720 1.00 95.50 175 ILE A CA 1
ATOM 1352 C C . ILE A 1 175 ? 20.556 10.596 7.147 1.00 95.50 175 ILE A C 1
ATOM 1354 O O . ILE A 1 175 ? 20.190 11.477 7.929 1.00 95.50 175 ILE A O 1
ATOM 1358 N N . ARG A 1 176 ? 21.464 9.673 7.492 1.00 93.25 176 ARG A N 1
ATOM 1359 C CA . ARG A 1 176 ? 22.072 9.609 8.828 1.00 93.25 176 ARG A CA 1
ATOM 1360 C C . ARG A 1 176 ? 22.908 10.852 9.144 1.00 93.25 176 ARG A C 1
ATOM 1362 O O . ARG A 1 176 ? 22.800 11.372 10.250 1.00 93.25 176 ARG A O 1
ATOM 1369 N N . ASN A 1 177 ? 23.727 11.310 8.201 1.00 95.38 177 ASN A N 1
ATOM 1370 C CA . ASN A 1 177 ? 24.660 12.417 8.405 1.00 95.38 177 ASN A CA 1
ATOM 1371 C C . ASN A 1 177 ? 23.977 13.786 8.302 1.00 95.38 177 ASN A C 1
ATOM 1373 O O . ASN A 1 177 ? 24.305 14.691 9.066 1.00 95.38 177 ASN A O 1
ATOM 1377 N N . PHE A 1 178 ? 23.014 13.940 7.387 1.00 95.75 178 PHE A N 1
ATOM 1378 C CA . PHE A 1 178 ? 22.220 15.161 7.256 1.00 95.75 178 PHE A CA 1
ATOM 1379 C C . PHE A 1 178 ? 21.285 15.336 8.458 1.00 95.75 178 PHE A C 1
ATOM 1381 O O . PHE A 1 178 ? 21.118 16.452 8.944 1.00 95.75 178 PHE A O 1
ATOM 1388 N N . GLY A 1 179 ? 20.741 14.234 8.988 1.00 95.75 179 GLY A N 1
ATOM 1389 C CA . GLY A 1 179 ? 19.944 14.197 10.213 1.00 95.75 179 GLY A CA 1
ATOM 1390 C C . GLY A 1 179 ? 18.454 14.477 9.991 1.00 95.75 179 GLY A C 1
ATOM 1391 O O . GLY A 1 179 ? 18.068 15.345 9.205 1.00 95.75 179 GLY A O 1
ATOM 1392 N N . MET A 1 180 ? 17.598 13.753 10.723 1.00 95.56 180 MET A N 1
ATOM 1393 C CA . MET A 1 180 ? 16.137 13.787 10.542 1.00 95.56 180 MET A CA 1
ATOM 1394 C C . MET A 1 180 ? 15.519 15.170 10.766 1.00 95.56 180 MET A C 1
ATOM 1396 O O . MET A 1 180 ? 14.623 15.557 10.019 1.00 95.56 180 MET A O 1
ATOM 1400 N N . ASP A 1 181 ? 16.019 15.946 11.729 1.00 97.12 181 ASP A N 1
ATOM 1401 C CA . ASP A 1 181 ? 15.512 17.300 11.990 1.00 97.12 181 ASP A CA 1
ATOM 1402 C C . ASP A 1 181 ? 15.785 18.255 10.821 1.00 97.12 181 ASP A C 1
ATOM 1404 O O . ASP A 1 181 ? 14.918 19.047 10.442 1.00 97.12 181 ASP A O 1
ATOM 1408 N N . ASN A 1 182 ? 16.961 18.147 10.195 1.00 97.50 182 ASN A N 1
ATOM 1409 C CA . ASN A 1 182 ? 17.300 18.945 9.019 1.00 97.50 182 ASN A CA 1
ATOM 1410 C C . ASN A 1 182 ? 16.484 18.503 7.800 1.00 97.50 182 ASN A C 1
ATOM 1412 O O . ASN A 1 182 ? 15.973 19.354 7.077 1.00 97.50 182 ASN A O 1
ATOM 1416 N N . LEU A 1 183 ? 16.298 17.192 7.598 1.00 97.88 183 LEU A N 1
ATOM 1417 C CA . LEU A 1 183 ? 15.423 16.669 6.540 1.00 97.88 183 LEU A CA 1
ATOM 1418 C C . LEU A 1 183 ? 13.987 17.171 6.717 1.00 97.88 183 LEU A C 1
ATOM 1420 O O . LEU A 1 183 ? 13.372 17.647 5.766 1.00 97.88 183 LEU A O 1
ATOM 1424 N N . LYS A 1 184 ? 13.462 17.132 7.944 1.00 98.25 184 LYS A N 1
ATOM 1425 C CA . LYS A 1 184 ? 12.130 17.648 8.267 1.00 98.25 184 LYS A CA 1
ATOM 1426 C C . LYS A 1 184 ? 12.012 19.143 7.980 1.00 98.25 184 LYS A C 1
ATOM 1428 O O . 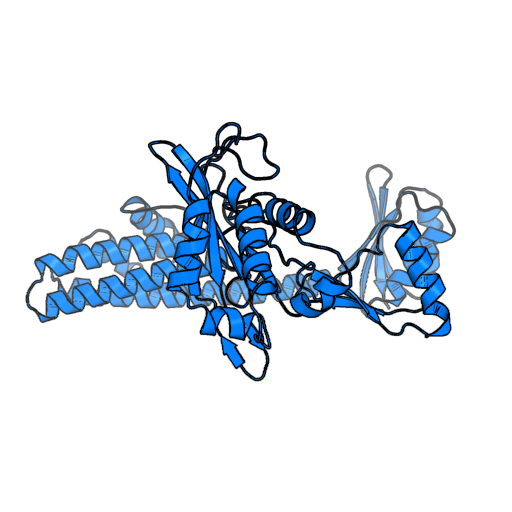LYS A 1 184 ? 11.006 19.566 7.418 1.00 98.25 184 LYS A O 1
ATOM 1433 N N . LYS A 1 185 ? 13.034 19.930 8.326 1.00 98.25 185 LYS A N 1
ATOM 1434 C CA . LYS A 1 185 ? 13.095 21.367 8.028 1.00 98.25 185 LYS A CA 1
ATOM 1435 C C . LYS A 1 185 ? 13.128 21.644 6.523 1.00 98.25 185 LYS A C 1
ATOM 1437 O O . LYS A 1 185 ? 12.443 22.542 6.054 1.00 98.25 185 LYS A O 1
ATOM 1442 N N . GLU A 1 186 ? 13.890 20.871 5.757 1.00 98.00 186 GLU A N 1
ATOM 1443 C CA . GLU A 1 186 ? 13.920 21.004 4.299 1.00 98.00 186 GLU A CA 1
ATOM 1444 C C . GLU A 1 186 ? 12.584 20.635 3.656 1.00 98.00 186 GLU A C 1
ATOM 1446 O O . GLU A 1 186 ? 12.172 21.266 2.685 1.00 98.00 186 GLU A O 1
ATOM 1451 N N . LEU A 1 187 ? 11.886 19.640 4.203 1.00 98.12 187 LEU A N 1
ATOM 1452 C CA . LEU A 1 187 ? 10.602 19.197 3.676 1.00 98.12 187 LEU A CA 1
ATOM 1453 C C . LEU A 1 187 ? 9.416 20.058 4.144 1.00 98.12 187 LEU A C 1
ATOM 1455 O O . LEU A 1 187 ? 8.360 20.010 3.515 1.00 98.12 187 LEU A O 1
ATOM 1459 N N . SER A 1 188 ? 9.554 20.869 5.200 1.00 97.69 188 SER A N 1
ATOM 1460 C CA . SER A 1 188 ? 8.437 21.665 5.735 1.00 97.69 188 SER A CA 1
ATOM 1461 C C . SER A 1 188 ? 7.915 22.717 4.761 1.00 97.69 188 SER A C 1
ATOM 1463 O O . SER A 1 188 ? 6.733 23.032 4.797 1.00 97.69 188 SER A O 1
ATOM 1465 N N . LYS A 1 189 ? 8.745 23.193 3.826 1.00 96.19 189 LYS A N 1
ATOM 1466 C CA . LYS A 1 189 ? 8.318 24.107 2.748 1.00 96.19 189 LYS A CA 1
ATOM 1467 C C . LYS A 1 189 ? 7.290 23.504 1.785 1.00 96.19 189 LYS A C 1
ATOM 1469 O O . LYS A 1 189 ? 6.642 24.235 1.052 1.00 96.19 189 LYS A O 1
ATOM 1474 N N . PHE A 1 190 ? 7.132 22.179 1.792 1.00 97.62 190 PHE A N 1
ATOM 1475 C CA . PHE A 1 190 ? 6.117 21.475 1.006 1.00 97.62 190 PHE A CA 1
ATOM 1476 C C . PHE A 1 190 ? 4.805 21.273 1.775 1.00 97.62 190 PHE A C 1
ATOM 1478 O O . PHE A 1 190 ? 3.912 20.594 1.274 1.00 97.62 190 PHE A O 1
ATOM 1485 N N . GLN A 1 191 ? 4.665 21.836 2.980 1.00 95.88 191 GLN A N 1
ATOM 1486 C CA . GLN A 1 191 ? 3.381 21.906 3.687 1.00 95.88 191 GLN A CA 1
ATOM 1487 C C . GLN A 1 191 ? 2.511 23.072 3.207 1.00 95.88 191 GLN A C 1
ATOM 1489 O O . GLN A 1 191 ? 1.303 23.043 3.431 1.00 95.88 191 GLN A O 1
ATOM 1494 N N . ASP A 1 192 ? 3.119 24.062 2.550 1.00 93.38 192 ASP A N 1
ATOM 1495 C CA . ASP A 1 192 ? 2.440 25.263 2.076 1.00 93.38 192 ASP A CA 1
ATOM 1496 C C . ASP A 1 192 ? 1.543 24.983 0.860 1.00 93.38 192 ASP A C 1
ATOM 1498 O O . ASP A 1 192 ? 1.756 24.040 0.089 1.00 93.38 192 ASP A O 1
ATOM 1502 N N . PHE A 1 193 ? 0.537 25.840 0.689 1.00 92.69 193 PHE A N 1
ATOM 1503 C CA . PHE A 1 193 ? -0.431 25.784 -0.403 1.00 92.69 193 PHE A CA 1
ATOM 1504 C C . PHE A 1 193 ? -0.051 26.789 -1.487 1.00 92.69 193 PHE A C 1
ATOM 1506 O O . PHE A 1 193 ? 0.108 27.979 -1.208 1.00 92.69 193 PHE A O 1
ATOM 1513 N N . TYR A 1 194 ? 0.080 26.320 -2.726 1.00 89.81 194 TYR A N 1
ATOM 1514 C CA . TYR A 1 194 ? 0.387 27.172 -3.872 1.00 89.81 194 TYR A CA 1
ATOM 1515 C C . TYR A 1 194 ? -0.881 27.615 -4.608 1.00 89.81 194 TYR A C 1
ATOM 1517 O O . TYR A 1 194 ? -1.868 26.881 -4.681 1.00 89.81 194 TYR A O 1
ATOM 1525 N N . GLN A 1 195 ? -0.838 28.827 -5.167 1.00 82.88 195 GLN A N 1
ATOM 1526 C CA . GLN A 1 195 ? -1.879 29.311 -6.075 1.00 82.88 195 GLN A CA 1
ATOM 1527 C C . GLN A 1 195 ? -1.938 28.404 -7.316 1.00 82.88 195 GLN A C 1
ATOM 1529 O O . GLN A 1 195 ? -0.917 27.861 -7.735 1.00 82.88 195 GLN A O 1
ATOM 1534 N N . ASP A 1 196 ? -3.141 28.215 -7.862 1.00 88.38 196 ASP A N 1
ATOM 1535 C CA . ASP A 1 196 ? -3.426 27.390 -9.049 1.00 88.38 196 ASP A CA 1
ATOM 1536 C C . ASP A 1 196 ? -3.279 25.863 -8.877 1.00 88.38 196 ASP A C 1
ATOM 1538 O O . ASP A 1 196 ? -3.259 25.123 -9.862 1.00 88.38 196 ASP A O 1
ATOM 1542 N N . VAL A 1 197 ? -3.230 25.360 -7.638 1.00 91.19 197 VAL A N 1
ATOM 1543 C CA . VAL A 1 197 ? -3.234 23.916 -7.348 1.00 91.19 197 VAL A CA 1
ATOM 1544 C C . VAL A 1 197 ? -4.540 23.503 -6.663 1.00 91.19 197 VAL A C 1
ATOM 1546 O O . VAL A 1 197 ? -4.885 23.994 -5.589 1.00 91.19 197 VAL A O 1
ATOM 1549 N N . GLU A 1 198 ? -5.256 22.547 -7.258 1.00 93.12 198 GLU A N 1
ATOM 1550 C CA . GLU A 1 198 ? -6.472 21.958 -6.680 1.00 93.12 198 GLU A CA 1
ATOM 1551 C C . GLU A 1 198 ? -6.119 20.925 -5.596 1.00 93.12 198 GLU A C 1
ATOM 1553 O O . GLU A 1 198 ? -5.998 19.725 -5.853 1.00 93.12 198 GLU A O 1
ATOM 1558 N N . TYR A 1 199 ? -5.919 21.396 -4.362 1.00 94.88 199 TYR A N 1
ATOM 1559 C CA . TYR A 1 199 ? -5.585 20.537 -3.218 1.00 94.88 199 TYR A CA 1
ATOM 1560 C C . TYR A 1 199 ? -6.755 19.710 -2.695 1.00 94.88 199 TYR A C 1
ATOM 1562 O O . TYR A 1 199 ? -6.527 18.710 -2.029 1.00 94.88 199 TYR A O 1
ATOM 1570 N N . ASN A 1 200 ? -7.994 20.090 -2.992 1.00 91.56 200 ASN A N 1
ATOM 1571 C CA . ASN A 1 200 ? -9.182 19.316 -2.643 1.00 91.56 200 ASN A CA 1
ATOM 1572 C C . ASN A 1 200 ? -9.396 18.104 -3.561 1.00 91.56 200 ASN A C 1
ATOM 1574 O O . ASN A 1 200 ? -10.392 17.418 -3.396 1.00 91.56 200 ASN A O 1
ATOM 1578 N N . LYS A 1 201 ? -8.502 17.821 -4.514 1.00 92.50 201 LYS A N 1
ATOM 1579 C CA . LYS A 1 201 ? -8.555 16.635 -5.377 1.00 92.50 201 LYS A CA 1
ATOM 1580 C C . LYS A 1 201 ? -7.260 15.845 -5.268 1.00 92.50 201 LYS A C 1
ATOM 1582 O O . LYS A 1 201 ? -6.183 16.411 -5.077 1.00 92.50 201 LYS A O 1
ATOM 1587 N N . ASP A 1 202 ? -7.342 14.531 -5.431 1.00 92.94 202 ASP A N 1
ATOM 1588 C CA . ASP A 1 202 ? -6.145 13.688 -5.477 1.00 92.94 202 ASP A CA 1
ATOM 1589 C C . ASP A 1 202 ? -5.510 13.658 -6.880 1.00 92.94 202 ASP A C 1
ATOM 1591 O O . ASP A 1 202 ? -6.013 14.248 -7.840 1.00 92.94 202 ASP A O 1
ATOM 1595 N N . TRP A 1 203 ? -4.349 13.024 -7.022 1.00 93.62 203 TRP A N 1
ATOM 1596 C CA . TRP A 1 203 ? -3.772 12.703 -8.325 1.00 93.62 203 TRP A CA 1
ATOM 1597 C C . TRP A 1 203 ? -4.674 11.733 -9.096 1.00 93.62 203 TRP A C 1
ATOM 1599 O O . TRP A 1 203 ? -5.162 10.762 -8.530 1.00 93.62 203 TRP A O 1
ATOM 1609 N N . GLY A 1 204 ? -4.907 12.024 -10.381 1.00 90.31 204 GLY A N 1
ATOM 1610 C CA . GLY A 1 204 ? -5.724 11.189 -11.272 1.00 90.31 204 GLY A CA 1
ATOM 1611 C C . GLY A 1 204 ? -7.238 11.227 -11.022 1.00 90.31 204 GLY A C 1
ATOM 1612 O O . GLY A 1 204 ? -7.976 10.556 -11.739 1.00 90.31 204 GLY A O 1
ATOM 1613 N N . SER A 1 205 ? -7.714 12.018 -10.053 1.00 87.69 205 SER A N 1
ATOM 1614 C CA . SER A 1 205 ? -9.139 12.167 -9.738 1.00 87.69 205 SER A CA 1
ATOM 1615 C C . SER A 1 205 ? -9.654 13.562 -10.083 1.00 87.69 205 SER A C 1
ATOM 1617 O O . SER A 1 205 ? -9.075 14.564 -9.672 1.00 87.69 205 SER A O 1
ATOM 1619 N N . GLU A 1 206 ? -10.806 13.613 -10.752 1.00 88.62 206 GLU A N 1
ATOM 1620 C CA . GLU A 1 206 ? -11.582 14.845 -10.960 1.00 88.62 206 GLU A CA 1
ATOM 1621 C C . GLU A 1 206 ? -12.577 15.122 -9.824 1.00 88.62 206 GLU A C 1
ATOM 1623 O O . GLU A 1 206 ? -13.134 16.216 -9.729 1.00 88.62 206 GLU A O 1
ATOM 1628 N N . LYS A 1 207 ? -12.811 14.133 -8.954 1.00 86.56 207 LYS A N 1
ATOM 1629 C CA . LYS A 1 207 ? -13.706 14.263 -7.803 1.00 86.56 207 LYS A CA 1
ATOM 1630 C C . LYS A 1 207 ? -13.010 14.978 -6.654 1.00 86.56 207 LYS A C 1
ATOM 1632 O O . LYS A 1 207 ? -11.826 14.738 -6.400 1.00 86.56 207 LYS A O 1
ATOM 1637 N N . GLU A 1 208 ? -13.787 15.779 -5.931 1.00 88.56 208 GLU A N 1
ATOM 1638 C CA . GLU A 1 208 ? -13.369 16.308 -4.637 1.00 88.56 208 GLU A CA 1
ATOM 1639 C C . GLU A 1 208 ? -13.087 15.166 -3.659 1.00 88.56 208 GLU A C 1
ATOM 1641 O O . GLU A 1 208 ? -13.743 14.122 -3.658 1.00 88.56 208 GLU A O 1
ATOM 1646 N N . PHE A 1 209 ? -12.064 15.367 -2.843 1.00 88.69 209 PHE A N 1
ATOM 1647 C CA . PHE A 1 209 ? -11.588 14.412 -1.873 1.00 88.69 209 PHE A CA 1
ATOM 1648 C C . PHE A 1 209 ? -12.609 14.259 -0.752 1.00 88.69 209 PHE A C 1
ATOM 1650 O O . PHE A 1 209 ? -12.969 15.218 -0.071 1.00 88.69 209 PHE A O 1
ATOM 1657 N N . SER A 1 210 ? -13.027 13.021 -0.530 1.00 82.69 210 SER A N 1
ATOM 1658 C CA . SER A 1 210 ? -13.935 12.642 0.540 1.00 82.69 210 SER A CA 1
ATOM 1659 C C . SER A 1 210 ? -13.522 11.287 1.101 1.00 82.69 210 SER A C 1
ATOM 1661 O O . SER A 1 210 ? -12.919 10.466 0.412 1.00 82.69 210 SER A O 1
ATOM 1663 N N . LEU A 1 211 ? -13.854 11.055 2.370 1.00 77.00 211 LEU A N 1
ATOM 1664 C CA . LEU A 1 211 ? -13.715 9.750 3.017 1.00 77.00 211 LEU A CA 1
ATOM 1665 C C . LEU A 1 211 ? -15.031 8.959 3.024 1.00 77.00 211 LEU A C 1
ATOM 1667 O O . LEU A 1 211 ? -15.069 7.859 3.566 1.00 77.00 211 LEU A O 1
ATOM 1671 N N . GLU A 1 212 ? -16.107 9.500 2.448 1.00 68.69 212 GLU A N 1
ATOM 1672 C CA . GLU A 1 212 ? -17.419 8.840 2.390 1.00 68.69 212 GLU A CA 1
ATOM 1673 C C . GLU A 1 212 ? -17.395 7.572 1.528 1.00 68.69 212 GLU A C 1
ATOM 1675 O O . GLU A 1 212 ? -18.047 6.585 1.864 1.00 68.69 212 GLU A O 1
ATOM 1680 N N . ASP A 1 213 ? -16.577 7.575 0.473 1.00 61.91 213 ASP A N 1
ATOM 1681 C CA . ASP A 1 213 ? -16.383 6.439 -0.435 1.00 61.91 213 ASP A CA 1
ATOM 1682 C C . ASP A 1 213 ? -15.435 5.366 0.142 1.00 61.91 213 ASP A C 1
ATOM 1684 O O . ASP A 1 213 ? -15.166 4.355 -0.514 1.00 61.91 213 ASP A O 1
ATOM 1688 N N . LEU A 1 214 ? -14.918 5.555 1.367 1.00 65.50 214 LEU A N 1
ATOM 1689 C CA . LEU A 1 214 ? -14.043 4.583 2.018 1.00 65.50 214 LEU A CA 1
ATOM 1690 C C . LEU A 1 214 ? -14.844 3.318 2.366 1.00 65.50 214 LEU A C 1
ATOM 1692 O O . LEU A 1 214 ? -15.570 3.235 3.360 1.00 65.50 214 LEU A O 1
ATOM 1696 N N . GLY A 1 215 ? -14.711 2.316 1.507 1.00 57.97 215 GLY A N 1
ATOM 1697 C CA . GLY A 1 215 ? -15.343 1.019 1.640 1.00 57.97 215 GLY A CA 1
ATOM 1698 C C . GLY A 1 215 ? -14.689 0.103 2.676 1.00 57.97 215 GLY A C 1
ATOM 1699 O O . GLY A 1 215 ? -13.836 0.459 3.492 1.00 57.97 215 GLY A O 1
ATOM 1700 N N . VAL A 1 216 ? -15.110 -1.158 2.644 1.00 56.53 216 VAL A N 1
ATOM 1701 C CA . VAL A 1 216 ? -14.435 -2.233 3.376 1.00 56.53 216 VAL A CA 1
ATOM 1702 C C . VAL A 1 216 ? -13.331 -2.757 2.468 1.00 56.53 216 VAL A C 1
ATOM 1704 O O . VAL A 1 216 ? -13.575 -2.993 1.290 1.00 56.53 216 VAL A O 1
ATOM 1707 N N . GLY A 1 217 ? -12.111 -2.914 2.978 1.00 54.03 217 GLY A N 1
ATOM 1708 C CA . GLY A 1 217 ? -11.037 -3.424 2.129 1.00 54.03 217 GLY A CA 1
ATOM 1709 C C . GLY A 1 217 ? -11.275 -4.867 1.719 1.00 54.03 217 GLY A C 1
ATOM 1710 O O . GLY A 1 217 ? -11.877 -5.654 2.446 1.00 54.03 217 GLY A O 1
ATOM 1711 N N . GLU A 1 218 ? -10.759 -5.191 0.544 1.00 54.00 218 GLU A N 1
ATOM 1712 C CA . GLU A 1 218 ? -11.023 -6.442 -0.166 1.00 54.00 218 GLU A CA 1
ATOM 1713 C C . GLU A 1 218 ? -10.197 -7.627 0.374 1.00 54.00 218 GLU A C 1
ATOM 1715 O O . GLU A 1 218 ? -10.378 -8.767 -0.044 1.00 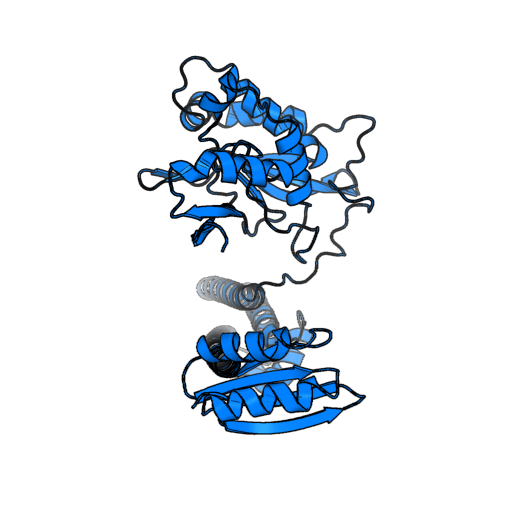54.00 218 GLU A O 1
ATOM 1720 N N . CYS A 1 219 ? -9.289 -7.384 1.326 1.00 51.94 219 CYS A N 1
ATOM 1721 C CA . CYS A 1 219 ? -8.423 -8.414 1.893 1.00 51.94 219 CYS A CA 1
ATOM 1722 C C . CYS A 1 219 ? -9.145 -9.275 2.942 1.00 51.94 219 CYS A C 1
ATOM 1724 O O . CYS A 1 219 ? -9.672 -8.760 3.931 1.00 51.94 219 CYS A O 1
ATOM 1726 N N . ALA A 1 220 ? -9.020 -10.600 2.812 1.00 46.16 220 ALA A N 1
ATOM 1727 C CA . ALA A 1 220 ? -9.495 -11.597 3.781 1.00 46.16 220 ALA A CA 1
ATOM 1728 C C . ALA A 1 220 ? -8.984 -11.377 5.227 1.00 46.16 220 ALA A C 1
ATOM 1730 O O . ALA A 1 220 ? -9.602 -11.847 6.180 1.00 46.16 220 ALA A O 1
ATOM 1731 N N . GLY A 1 221 ? -7.894 -10.618 5.409 1.00 47.91 221 GLY A N 1
ATOM 1732 C CA . GLY A 1 221 ? -7.359 -10.242 6.722 1.00 47.91 221 GLY A CA 1
ATOM 1733 C C . GLY A 1 221 ? -8.194 -9.212 7.493 1.00 47.91 221 GLY A C 1
ATOM 1734 O O . GLY A 1 221 ? -8.197 -9.240 8.713 1.00 47.91 221 GLY A O 1
ATOM 1735 N N . ILE A 1 222 ? -8.979 -8.353 6.833 1.00 50.12 222 ILE A N 1
ATOM 1736 C CA . ILE A 1 222 ? -9.601 -7.185 7.495 1.00 50.12 222 ILE A CA 1
ATOM 1737 C C . ILE A 1 222 ? -10.734 -7.577 8.444 1.00 50.12 222 ILE A C 1
ATOM 1739 O O . ILE A 1 222 ? -10.931 -6.938 9.476 1.00 50.12 222 ILE A O 1
ATOM 1743 N N . ILE A 1 223 ? -11.492 -8.624 8.109 1.00 54.00 223 ILE A N 1
ATOM 1744 C CA . ILE A 1 223 ? -12.532 -9.143 9.004 1.00 54.00 223 ILE A CA 1
ATOM 1745 C C . ILE A 1 223 ? -11.874 -9.767 10.234 1.00 54.00 223 ILE A C 1
ATOM 1747 O O . ILE A 1 223 ? -12.269 -9.451 11.354 1.00 54.00 223 ILE A O 1
ATOM 1751 N N . ALA A 1 224 ? -10.837 -10.584 10.034 1.00 58.53 224 ALA A N 1
ATOM 1752 C CA . ALA A 1 224 ? -10.106 -11.205 11.130 1.00 58.53 224 ALA A CA 1
ATOM 1753 C C . ALA A 1 224 ? -9.453 -10.155 12.049 1.00 58.53 224 ALA A C 1
ATOM 1755 O O . ALA A 1 224 ? -9.605 -10.208 13.271 1.00 58.53 224 ALA A O 1
ATOM 1756 N N . ASP A 1 225 ? -8.822 -9.142 11.457 1.00 65.25 225 ASP A N 1
ATOM 1757 C CA . ASP A 1 225 ? -8.159 -8.053 12.169 1.00 65.25 225 ASP A CA 1
ATOM 1758 C C . ASP A 1 225 ? -9.149 -7.209 12.979 1.00 65.25 225 ASP A C 1
ATOM 1760 O O . ASP A 1 225 ? -8.851 -6.827 14.113 1.00 65.25 225 ASP A O 1
ATOM 1764 N N . LYS A 1 226 ? -10.352 -6.946 12.447 1.00 77.12 226 LYS A N 1
ATOM 1765 C CA . LYS A 1 226 ? -11.391 -6.203 13.175 1.00 77.12 226 LYS A CA 1
ATOM 1766 C C . LYS A 1 226 ? -11.917 -6.976 14.381 1.00 77.12 226 LYS A C 1
ATOM 1768 O O . LYS A 1 226 ? -12.014 -6.394 15.458 1.00 77.12 226 LYS A O 1
ATOM 1773 N N . VAL A 1 227 ? -12.209 -8.271 14.240 1.00 84.62 227 VAL A N 1
ATOM 1774 C CA . VAL A 1 227 ? -12.677 -9.083 15.379 1.00 84.62 227 VAL A CA 1
ATOM 1775 C C . VAL A 1 227 ? -11.581 -9.217 16.436 1.00 84.62 227 VAL A C 1
ATOM 1777 O O . VAL A 1 227 ? -11.845 -9.043 17.626 1.00 84.62 227 VAL A O 1
ATOM 1780 N N . GLU A 1 228 ? -10.335 -9.465 16.022 1.00 87.44 228 GLU A N 1
ATOM 1781 C CA . GLU A 1 228 ? -9.198 -9.526 16.945 1.00 87.44 228 GLU A CA 1
ATOM 1782 C C . GLU A 1 228 ? -8.944 -8.192 17.648 1.00 87.44 228 GLU A C 1
ATOM 1784 O O . GLU A 1 228 ? -8.624 -8.185 18.839 1.00 87.44 228 GLU A O 1
ATOM 1789 N N . SER A 1 229 ? -9.104 -7.069 16.946 1.00 86.56 229 SER A N 1
ATOM 1790 C CA . SER A 1 229 ? -9.005 -5.731 17.529 1.00 86.56 229 SER A CA 1
ATOM 1791 C C . SER A 1 229 ? -10.078 -5.507 18.598 1.00 86.56 229 SER A C 1
ATOM 1793 O O . SER A 1 229 ? -9.734 -5.137 19.722 1.00 86.56 229 SER A O 1
ATOM 1795 N N . SER A 1 230 ? -11.343 -5.832 18.308 1.00 91.38 230 SER A N 1
ATOM 1796 C CA . SER A 1 230 ? -12.438 -5.759 19.283 1.00 91.38 230 SER A CA 1
ATOM 1797 C C . SER A 1 230 ? -12.183 -6.641 20.509 1.00 91.38 230 SER A C 1
ATOM 1799 O O . SER A 1 230 ? -12.345 -6.190 21.641 1.00 91.38 230 SER A O 1
ATOM 1801 N N . LEU A 1 231 ? -11.724 -7.883 20.318 1.00 93.00 231 LEU A N 1
ATOM 1802 C CA . LEU A 1 231 ? -11.398 -8.777 21.434 1.00 93.00 231 LEU A CA 1
ATOM 1803 C C . LEU A 1 231 ? -10.242 -8.229 22.288 1.00 93.00 231 LEU A C 1
ATOM 1805 O O . LEU A 1 231 ? -10.332 -8.248 23.516 1.00 93.00 231 LEU A O 1
ATOM 1809 N N . LYS A 1 232 ? -9.173 -7.712 21.666 1.00 93.12 232 LYS A N 1
ATOM 1810 C CA . LYS A 1 232 ? -8.043 -7.094 22.385 1.00 93.12 232 LYS A CA 1
ATOM 1811 C C . LYS A 1 232 ? -8.479 -5.873 23.190 1.00 93.12 232 LYS A C 1
ATOM 1813 O O . LYS A 1 232 ? -8.052 -5.716 24.333 1.00 93.12 232 LYS A O 1
ATOM 1818 N N . GLU A 1 233 ? -9.330 -5.030 22.617 1.00 94.25 233 GLU A N 1
ATOM 1819 C CA . GLU A 1 233 ? -9.839 -3.842 23.298 1.00 94.25 233 GLU A CA 1
ATOM 1820 C C . GLU A 1 233 ? -10.772 -4.206 24.463 1.00 94.25 233 GLU A C 1
ATOM 1822 O O . GLU A 1 233 ? -10.637 -3.658 25.558 1.00 94.25 233 GLU A O 1
ATOM 1827 N N . GLY A 1 234 ? -11.643 -5.204 24.283 1.00 96.06 234 GLY A N 1
ATOM 1828 C CA . GLY A 1 234 ? -12.456 -5.757 25.368 1.00 96.06 234 GLY A CA 1
ATOM 1829 C C . GLY A 1 234 ? -11.606 -6.300 26.523 1.00 96.06 234 GLY A C 1
ATOM 1830 O O . GLY A 1 234 ? -11.862 -5.988 27.685 1.00 96.06 234 GLY A O 1
ATOM 1831 N N . GLU A 1 235 ? -10.537 -7.045 26.225 1.00 97.12 235 GLU A N 1
ATOM 1832 C CA . GLU A 1 235 ? -9.597 -7.536 27.243 1.00 97.12 235 GLU A CA 1
ATOM 1833 C C . GLU A 1 235 ? -8.902 -6.390 27.993 1.00 97.12 235 GLU A C 1
ATOM 1835 O O . GLU A 1 235 ? -8.732 -6.452 29.214 1.00 97.12 235 GLU A O 1
ATOM 1840 N N . ARG A 1 236 ? -8.502 -5.333 27.274 1.00 97.12 236 ARG A N 1
ATOM 1841 C CA . ARG A 1 236 ? -7.871 -4.145 27.862 1.00 97.12 236 ARG A CA 1
ATOM 1842 C C . ARG A 1 236 ? -8.799 -3.478 28.876 1.00 97.12 236 ARG A C 1
ATOM 1844 O O . ARG A 1 236 ? -8.353 -3.158 29.975 1.00 97.12 236 ARG A O 1
ATOM 1851 N N . LEU A 1 237 ? -10.074 -3.310 28.530 1.00 97.00 237 LEU A N 1
ATOM 1852 C CA . LEU A 1 237 ? -11.088 -2.728 29.412 1.00 97.00 237 LEU A CA 1
ATOM 1853 C C . LEU A 1 237 ? -11.368 -3.609 30.637 1.00 97.00 237 LEU A C 1
ATOM 1855 O O . LEU A 1 237 ? -11.437 -3.092 31.749 1.00 97.00 237 LEU A O 1
ATOM 1859 N N . ILE A 1 238 ? -11.430 -4.935 30.473 1.00 96.81 238 ILE A N 1
ATOM 1860 C CA . ILE A 1 238 ? -11.568 -5.872 31.602 1.00 96.81 238 ILE A CA 1
ATOM 1861 C C . ILE A 1 238 ? -10.377 -5.744 32.568 1.00 96.81 238 ILE A C 1
ATOM 1863 O O . ILE A 1 238 ? -10.573 -5.693 33.780 1.00 96.81 238 ILE A O 1
ATOM 1867 N N . LYS A 1 239 ? -9.142 -5.612 32.062 1.00 96.00 239 LYS A N 1
ATOM 1868 C CA . LYS A 1 239 ? -7.950 -5.371 32.905 1.00 96.00 239 LYS A CA 1
ATOM 1869 C C . LYS A 1 239 ? -7.981 -4.013 33.614 1.00 96.00 239 LYS A C 1
ATOM 1871 O O . LYS A 1 239 ? -7.491 -3.887 34.737 1.00 96.00 239 LYS A O 1
ATOM 1876 N N . GLN A 1 240 ? -8.549 -2.987 32.979 1.00 93.94 240 GLN A N 1
ATOM 1877 C CA . GLN A 1 240 ? -8.764 -1.695 33.634 1.00 93.94 240 GLN A CA 1
ATOM 1878 C C . GLN A 1 240 ? -9.770 -1.829 34.780 1.00 93.94 240 GLN A C 1
ATOM 1880 O O . GLN A 1 240 ? -9.468 -1.389 35.887 1.00 93.94 240 GLN A O 1
ATOM 1885 N N . ALA A 1 241 ? -10.894 -2.516 34.559 1.00 94.94 241 ALA A N 1
ATOM 1886 C CA . ALA A 1 241 ? -11.869 -2.804 35.609 1.00 94.94 241 ALA A CA 1
ATOM 1887 C C . ALA A 1 241 ? -11.239 -3.560 36.793 1.00 94.94 241 ALA A C 1
ATOM 1889 O O . ALA A 1 241 ? -11.407 -3.139 37.933 1.00 94.94 241 ALA A O 1
ATOM 1890 N N . GLU A 1 242 ? -10.427 -4.591 36.534 1.00 95.56 242 GLU A N 1
ATOM 1891 C CA . GLU A 1 242 ? -9.669 -5.322 37.569 1.00 95.56 242 GLU A CA 1
ATOM 1892 C C . GLU A 1 242 ? -8.789 -4.385 38.412 1.00 95.56 242 GLU A C 1
ATOM 1894 O O . GLU A 1 242 ? -8.711 -4.502 39.633 1.00 95.56 242 GLU A O 1
ATOM 1899 N N . THR A 1 243 ? -8.145 -3.408 37.768 1.00 93.69 243 THR A N 1
ATOM 1900 C CA . THR A 1 243 ? -7.304 -2.415 38.452 1.00 93.69 243 THR A CA 1
ATOM 1901 C C . THR A 1 243 ? -8.126 -1.506 39.370 1.00 93.69 243 THR A C 1
ATOM 1903 O O . THR A 1 243 ? -7.657 -1.166 40.456 1.00 93.69 243 THR A O 1
ATOM 1906 N N . HIS A 1 244 ? -9.334 -1.113 38.958 1.00 91.94 244 HIS A N 1
ATOM 1907 C CA . HIS A 1 244 ? -10.240 -0.299 39.774 1.00 91.94 244 HIS A CA 1
ATOM 1908 C C . HIS A 1 244 ? -10.806 -1.084 40.964 1.00 91.94 244 HIS A C 1
ATOM 1910 O O . HIS A 1 244 ? -10.756 -0.578 42.086 1.00 91.94 244 HIS A O 1
ATOM 1916 N N . ILE A 1 245 ? -11.224 -2.336 40.749 1.00 91.38 245 ILE A N 1
ATOM 1917 C CA . ILE A 1 245 ? -11.701 -3.246 41.807 1.00 91.38 245 ILE A CA 1
ATOM 1918 C C . ILE A 1 245 ? -10.608 -3.464 42.859 1.00 91.38 245 ILE A C 1
ATOM 1920 O O . ILE A 1 245 ? -10.826 -3.259 44.048 1.00 91.38 245 ILE A O 1
ATOM 1924 N N . ASN A 1 246 ? -9.375 -3.757 42.431 1.00 91.25 246 ASN A N 1
ATOM 1925 C CA . ASN A 1 246 ? -8.240 -3.945 43.344 1.00 91.25 246 ASN A CA 1
ATOM 1926 C C . ASN A 1 246 ? -7.891 -2.691 44.167 1.00 91.25 246 ASN A C 1
ATOM 1928 O O . ASN A 1 246 ? -7.206 -2.787 45.185 1.00 91.25 246 ASN A O 1
ATOM 1932 N N . ARG A 1 247 ? -8.326 -1.507 43.723 1.00 92.50 247 ARG A N 1
ATOM 1933 C CA . ARG A 1 247 ? -8.162 -0.234 44.439 1.00 92.50 247 ARG A CA 1
ATOM 1934 C C . ARG A 1 247 ? -9.379 0.131 45.298 1.00 92.50 247 ARG A C 1
ATOM 1936 O O . ARG A 1 247 ? -9.343 1.177 45.940 1.00 92.50 247 ARG A O 1
ATOM 1943 N N . GLY A 1 248 ? -10.427 -0.696 45.311 1.00 88.81 248 GLY A N 1
ATOM 1944 C CA . GLY A 1 248 ? -11.690 -0.430 46.004 1.00 88.81 248 GLY A CA 1
ATOM 1945 C C . GLY A 1 248 ? -12.516 0.690 45.364 1.00 88.81 248 GLY A C 1
ATOM 1946 O O . GLY A 1 248 ? -13.271 1.365 46.059 1.00 88.81 248 GLY A O 1
ATOM 1947 N N . ILE A 1 249 ? -12.331 0.941 44.062 1.00 88.31 249 ILE A N 1
ATOM 1948 C CA . ILE A 1 249 ? -13.025 1.994 43.303 1.00 88.31 249 ILE A CA 1
ATOM 1949 C C . ILE A 1 249 ? -14.039 1.345 42.352 1.00 88.31 249 ILE A C 1
ATOM 1951 O O . ILE A 1 249 ? -13.969 1.478 41.131 1.00 88.31 249 ILE A O 1
ATOM 1955 N N . ASP A 1 250 ? -14.988 0.609 42.923 1.00 85.12 250 ASP A N 1
ATOM 1956 C CA . ASP A 1 250 ? -15.931 -0.237 42.180 1.00 85.12 250 ASP A CA 1
ATOM 1957 C C . ASP A 1 250 ? -16.794 0.548 41.179 1.00 85.12 250 ASP A C 1
ATOM 1959 O O . ASP A 1 250 ? -17.102 0.059 40.090 1.00 85.12 250 ASP A O 1
ATOM 1963 N N . GLY A 1 251 ? -17.130 1.800 41.510 1.00 84.44 251 GLY A N 1
ATOM 1964 C CA . GLY A 1 251 ? -17.908 2.687 40.640 1.00 84.44 251 GLY A CA 1
ATOM 1965 C C . GLY A 1 251 ? -17.242 2.970 39.289 1.00 84.44 251 GLY A C 1
ATOM 1966 O O . GLY A 1 251 ? -17.941 3.119 38.290 1.00 84.44 251 GLY A O 1
ATOM 1967 N N . ASP A 1 252 ? -15.908 2.964 39.237 1.00 88.25 252 ASP A N 1
ATOM 1968 C CA . ASP A 1 252 ? -15.148 3.178 38.000 1.00 88.25 252 ASP A CA 1
ATOM 1969 C C . ASP A 1 252 ? -14.956 1.875 37.209 1.00 88.25 252 ASP A C 1
ATOM 1971 O O . ASP A 1 252 ? -14.744 1.901 35.996 1.00 88.25 252 ASP A O 1
ATOM 1975 N N . ALA A 1 253 ? -15.060 0.714 37.863 1.00 92.00 253 ALA A N 1
ATOM 1976 C CA . ALA A 1 253 ? -14.926 -0.583 37.206 1.00 92.00 253 ALA A CA 1
ATOM 1977 C C . ALA A 1 253 ? -16.143 -0.918 36.326 1.00 92.00 253 ALA A C 1
ATOM 1979 O O . ALA A 1 253 ? -15.987 -1.440 35.220 1.00 92.00 253 ALA A O 1
ATOM 1980 N N . ILE A 1 254 ? -17.351 -0.586 36.792 1.00 91.81 254 ILE A N 1
ATOM 1981 C CA . ILE A 1 254 ? -18.621 -0.927 36.129 1.00 91.81 254 ILE A CA 1
ATOM 1982 C C . ILE A 1 254 ? -18.701 -0.394 34.679 1.00 91.81 254 ILE A C 1
ATOM 1984 O O . ILE A 1 254 ? -18.992 -1.188 33.779 1.00 91.81 254 ILE A O 1
ATOM 1988 N N . PRO A 1 255 ? -18.405 0.891 34.383 1.00 92.56 255 PRO A N 1
ATOM 1989 C CA . PRO A 1 255 ? -18.426 1.400 33.010 1.00 92.56 255 PRO A CA 1
ATOM 1990 C C . PRO A 1 255 ? -17.437 0.688 32.081 1.00 92.56 255 PRO A C 1
ATOM 1992 O O . PRO A 1 255 ? -17.759 0.436 30.918 1.00 92.56 255 PRO A O 1
ATOM 1995 N N . HIS A 1 256 ? -16.251 0.326 32.584 1.00 94.31 256 HIS A N 1
ATOM 1996 C CA . HIS A 1 256 ? -15.265 -0.429 31.811 1.00 94.31 256 HIS A CA 1
ATOM 1997 C C . HIS A 1 256 ? -15.777 -1.826 31.448 1.00 94.31 256 HIS A C 1
ATOM 1999 O O . HIS A 1 256 ? -15.599 -2.254 30.307 1.00 94.31 256 HIS A O 1
ATOM 2005 N N . LEU A 1 257 ? -16.454 -2.510 32.377 1.00 94.81 257 LEU A N 1
ATOM 2006 C CA . LEU A 1 257 ? -17.052 -3.823 32.126 1.00 94.81 257 LEU A CA 1
ATOM 2007 C C . LEU A 1 257 ? -18.171 -3.747 31.087 1.00 94.81 257 LEU A C 1
ATOM 2009 O O . LEU A 1 257 ? -18.122 -4.476 30.099 1.00 94.81 257 LEU A O 1
ATOM 2013 N N . HIS A 1 258 ? -19.120 -2.817 31.234 1.00 94.56 258 HIS A N 1
ATOM 2014 C CA . HIS A 1 258 ? -20.163 -2.617 30.222 1.00 94.56 258 HIS A CA 1
ATOM 2015 C C . HIS A 1 258 ? -19.566 -2.329 28.847 1.00 94.56 258 HIS A C 1
ATOM 2017 O O . HIS A 1 258 ? -19.963 -2.948 27.858 1.00 94.56 258 HIS A O 1
ATOM 2023 N N . LYS A 1 259 ? -18.563 -1.445 28.780 1.00 95.31 259 LYS A N 1
ATOM 2024 C CA . LYS A 1 259 ? -17.942 -1.112 27.502 1.00 95.31 259 LYS A CA 1
ATOM 2025 C C . LYS A 1 259 ? -17.206 -2.300 26.885 1.00 95.31 259 LYS A C 1
ATOM 2027 O O . LYS A 1 259 ? -17.249 -2.473 25.668 1.00 95.31 259 LYS A O 1
ATOM 2032 N N . ALA A 1 260 ? -16.569 -3.134 27.707 1.00 96.62 260 ALA A N 1
ATOM 2033 C CA . ALA A 1 260 ? -15.933 -4.359 27.243 1.00 96.62 260 ALA A CA 1
ATOM 2034 C C . ALA A 1 260 ? -16.951 -5.313 26.604 1.00 96.62 260 ALA A C 1
ATOM 2036 O O . ALA A 1 260 ? -16.700 -5.814 25.508 1.00 96.62 260 ALA A O 1
ATOM 2037 N N . LEU A 1 261 ? -18.106 -5.523 27.247 1.00 96.56 261 LEU A N 1
ATOM 2038 C CA . LEU A 1 261 ? -19.169 -6.383 26.720 1.00 96.56 261 LEU A CA 1
ATOM 2039 C C . LEU A 1 261 ? -19.696 -5.886 25.370 1.00 96.56 261 LEU A C 1
ATOM 2041 O O . LEU A 1 261 ? -19.811 -6.683 24.443 1.00 96.56 261 LEU A O 1
ATOM 2045 N N . GLU A 1 262 ? -19.955 -4.582 25.232 1.00 96.12 262 GLU A N 1
ATOM 2046 C CA . GLU A 1 262 ? -20.413 -3.985 23.968 1.00 96.12 262 GLU A CA 1
ATOM 2047 C C . GLU A 1 262 ? -19.417 -4.219 22.826 1.00 96.12 262 GLU A C 1
ATOM 2049 O O . GLU A 1 262 ? -19.805 -4.602 21.722 1.00 96.12 262 GLU A O 1
ATOM 2054 N N . ILE A 1 263 ? -18.125 -3.995 23.086 1.00 95.50 263 ILE A N 1
ATOM 2055 C CA . ILE A 1 263 ? -17.074 -4.127 22.073 1.00 95.50 263 ILE A CA 1
ATOM 2056 C C . ILE A 1 263 ? -16.882 -5.595 21.679 1.00 95.50 263 ILE A C 1
ATOM 2058 O O . ILE A 1 263 ? -16.760 -5.896 20.490 1.00 95.50 263 ILE A O 1
ATOM 2062 N N . ILE A 1 264 ? -16.888 -6.514 22.650 1.00 96.69 264 ILE A N 1
ATOM 2063 C CA . ILE A 1 264 ? -16.787 -7.957 22.390 1.00 96.69 264 ILE A CA 1
ATOM 2064 C C . ILE A 1 264 ? -17.997 -8.435 21.578 1.00 96.69 264 ILE A C 1
ATOM 2066 O O . ILE A 1 264 ? -17.822 -9.150 20.589 1.00 96.69 264 ILE A O 1
ATOM 2070 N N . ALA A 1 265 ? -19.205 -8.013 21.962 1.00 96.50 265 ALA A N 1
ATOM 2071 C CA . ALA A 1 265 ? -20.440 -8.349 21.266 1.00 96.50 265 ALA A CA 1
ATOM 2072 C C . ALA A 1 265 ? -20.428 -7.844 19.817 1.00 96.50 265 ALA A C 1
ATOM 2074 O O . ALA A 1 265 ? -20.641 -8.625 18.890 1.00 96.50 265 ALA A O 1
ATOM 2075 N N . SER A 1 266 ? -20.091 -6.566 19.617 1.00 94.44 266 SER A N 1
ATOM 2076 C CA . SER A 1 266 ? -19.958 -5.951 18.291 1.00 94.44 266 SER A CA 1
ATOM 2077 C C . SER A 1 266 ? -18.937 -6.692 17.424 1.00 94.44 266 SER A C 1
ATOM 2079 O O . SER A 1 266 ? -19.232 -7.046 16.283 1.00 94.44 266 SER A O 1
ATOM 2081 N N . GLY A 1 267 ? -17.767 -7.021 17.985 1.00 92.12 267 GLY A N 1
ATOM 2082 C CA . GLY A 1 267 ? -16.725 -7.772 17.288 1.00 92.12 267 GLY A CA 1
ATOM 2083 C C . GLY A 1 267 ? -17.198 -9.146 16.813 1.00 92.12 267 GLY A C 1
ATOM 2084 O O . GLY A 1 267 ? -17.000 -9.502 15.655 1.00 92.12 267 GLY A O 1
ATOM 2085 N N . LEU A 1 268 ? -17.873 -9.915 17.668 1.00 92.25 268 LEU A N 1
ATOM 2086 C CA . LEU A 1 268 ? -18.335 -11.261 17.311 1.00 92.25 268 LEU A CA 1
ATOM 2087 C C . LEU A 1 268 ? -19.493 -11.312 16.314 1.00 92.25 268 LEU A C 1
ATOM 2089 O O . LEU A 1 268 ? -19.750 -12.377 15.757 1.00 92.25 268 LEU A O 1
ATOM 2093 N N . LEU A 1 269 ? -20.169 -10.197 16.059 1.00 89.69 269 LEU A N 1
ATOM 2094 C CA . LEU A 1 269 ? -21.215 -10.106 15.040 1.00 89.69 269 LEU A CA 1
ATOM 2095 C C . LEU A 1 269 ? -20.646 -9.952 13.619 1.00 89.69 269 LEU A C 1
ATOM 2097 O O . LEU A 1 269 ? -21.303 -10.331 12.645 1.00 89.69 269 LEU A O 1
ATOM 2101 N N . ILE A 1 270 ? -19.400 -9.483 13.488 1.00 85.81 270 ILE A N 1
ATOM 2102 C CA . ILE A 1 270 ? -18.758 -9.212 12.192 1.00 85.81 270 ILE A CA 1
ATOM 2103 C C . ILE A 1 270 ? -18.668 -10.465 11.300 1.00 85.81 270 ILE A C 1
ATOM 2105 O O . ILE A 1 270 ? -19.045 -10.356 10.131 1.00 85.81 270 ILE A O 1
ATOM 2109 N N . PRO A 1 271 ? -18.243 -11.658 11.779 1.00 79.12 271 PRO A N 1
ATOM 2110 C CA . PRO A 1 271 ? -18.204 -12.869 10.949 1.00 79.12 271 PRO A CA 1
ATOM 2111 C C . PRO A 1 271 ? -19.569 -13.286 10.389 1.00 79.12 271 PRO A C 1
ATOM 2113 O O . PRO A 1 271 ? -19.634 -14.014 9.404 1.00 79.12 271 PRO A O 1
ATOM 2116 N N . PHE A 1 272 ? -20.658 -12.817 10.999 1.00 79.12 272 PHE A N 1
ATOM 2117 C CA . PHE A 1 272 ? -22.029 -13.073 10.560 1.00 79.12 272 PHE A CA 1
ATOM 2118 C C . PHE A 1 272 ? -22.568 -11.975 9.631 1.00 79.12 272 PHE A C 1
ATOM 2120 O O . PHE A 1 272 ? -23.742 -12.007 9.273 1.00 79.12 272 PHE A O 1
ATOM 2127 N N . GLY A 1 273 ? -21.732 -11.006 9.238 1.00 76.81 273 GLY A N 1
ATOM 2128 C CA . GLY A 1 273 ? -22.116 -9.886 8.377 1.00 76.81 273 GLY A CA 1
ATOM 2129 C C . GLY A 1 273 ? -22.963 -8.823 9.081 1.00 76.81 273 GLY A C 1
ATOM 2130 O O . GLY A 1 273 ? -23.572 -7.988 8.416 1.00 76.81 273 GLY A O 1
ATOM 2131 N N . ILE A 1 274 ? -23.014 -8.839 10.414 1.00 82.44 274 ILE A N 1
ATOM 2132 C CA . ILE A 1 274 ? -23.883 -7.964 11.201 1.00 82.44 274 ILE A CA 1
ATOM 2133 C C . ILE A 1 274 ? -23.050 -6.824 11.774 1.00 82.44 274 ILE A C 1
ATOM 2135 O O . ILE A 1 274 ? -22.101 -7.041 12.525 1.00 82.44 274 ILE A O 1
ATOM 2139 N N . LYS A 1 275 ? -23.423 -5.591 11.424 1.00 87.12 275 LYS A N 1
ATOM 2140 C CA . LYS A 1 275 ? -22.852 -4.370 12.001 1.00 87.12 275 LYS A CA 1
ATOM 2141 C C . LYS A 1 275 ? -23.804 -3.831 13.065 1.00 87.12 275 LYS A C 1
ATOM 2143 O O . LYS A 1 275 ? -24.989 -3.634 12.788 1.00 87.12 275 LYS A O 1
ATOM 2148 N N . ALA A 1 276 ? -23.283 -3.635 14.270 1.00 87.62 276 ALA A N 1
ATOM 2149 C CA . ALA A 1 276 ? -24.033 -3.173 15.429 1.00 87.62 276 ALA A CA 1
ATOM 2150 C C . ALA A 1 276 ? -23.078 -2.577 16.469 1.00 87.62 276 ALA A C 1
ATOM 2152 O O . ALA A 1 276 ? -21.949 -3.054 16.609 1.00 87.62 276 ALA A O 1
ATOM 2153 N N . GLU A 1 277 ? -23.530 -1.573 17.218 1.00 90.12 277 GLU A N 1
ATOM 2154 C CA . GLU A 1 277 ? -22.748 -0.908 18.267 1.00 90.12 277 GLU A CA 1
ATOM 2155 C C . GLU A 1 277 ? -23.600 -0.641 19.513 1.00 90.12 277 GLU A C 1
ATOM 2157 O O . GLU A 1 277 ? -24.829 -0.590 19.450 1.00 90.12 277 GLU A O 1
ATOM 2162 N N . GLY A 1 278 ? -22.946 -0.467 20.665 1.00 91.06 278 GLY A N 1
ATOM 2163 C CA . GLY A 1 278 ? -23.620 -0.141 21.922 1.00 91.06 278 GLY A CA 1
ATOM 2164 C C . GLY A 1 278 ? -24.676 -1.179 22.311 1.00 91.06 278 GLY A C 1
ATOM 2165 O O . GLY A 1 278 ? -24.436 -2.384 22.232 1.00 91.06 278 GLY A O 1
ATOM 2166 N N . LYS A 1 279 ? -25.871 -0.712 22.692 1.00 90.31 279 LYS A N 1
ATOM 2167 C CA . LYS A 1 279 ? -26.994 -1.585 23.076 1.00 90.31 279 LYS A CA 1
ATOM 2168 C C . LYS A 1 279 ? -27.488 -2.481 21.935 1.00 90.31 279 LYS A C 1
ATOM 2170 O O . LYS A 1 279 ? -27.783 -3.644 22.182 1.00 90.31 279 LYS A O 1
ATOM 2175 N N . ASP A 1 280 ? -27.499 -1.982 20.699 1.00 93.12 280 ASP A N 1
ATOM 2176 C CA . ASP A 1 280 ? -27.899 -2.766 19.518 1.00 93.12 280 ASP A CA 1
ATOM 2177 C C . ASP A 1 280 ? -26.951 -3.958 19.292 1.00 93.12 280 ASP A C 1
ATOM 2179 O O . ASP A 1 280 ? -27.387 -5.049 18.929 1.00 93.12 280 ASP A O 1
ATOM 2183 N N . ALA A 1 281 ? -25.653 -3.796 19.589 1.00 95.06 281 ALA A N 1
ATOM 2184 C CA . ALA A 1 281 ? -24.708 -4.913 19.553 1.00 95.06 281 ALA A CA 1
ATOM 2185 C C . ALA A 1 281 ? -25.045 -5.997 20.581 1.00 95.06 281 ALA A C 1
ATOM 2187 O O . ALA A 1 281 ? -24.940 -7.180 20.268 1.00 95.06 281 ALA A O 1
ATOM 2188 N N . ILE A 1 282 ? -25.466 -5.613 21.787 1.00 96.69 282 ILE A N 1
ATOM 2189 C CA . ILE A 1 282 ? -25.849 -6.564 22.835 1.00 96.69 282 ILE A CA 1
ATOM 2190 C C . ILE A 1 282 ? -27.097 -7.354 22.427 1.00 96.69 282 ILE A C 1
ATOM 2192 O O . ILE A 1 282 ? -27.096 -8.582 22.506 1.00 96.69 282 ILE A O 1
ATOM 2196 N N . GLU A 1 283 ? -28.136 -6.671 21.944 1.00 95.88 283 GLU A N 1
ATOM 2197 C CA . GLU A 1 283 ? -29.390 -7.302 21.511 1.00 95.88 283 GLU A CA 1
ATOM 2198 C C . GLU A 1 283 ? -29.147 -8.309 20.380 1.00 95.88 283 GLU A C 1
ATOM 2200 O O . GLU A 1 283 ? -29.516 -9.483 20.486 1.00 95.88 283 GLU A O 1
ATOM 2205 N N . LYS A 1 284 ? -28.422 -7.891 19.337 1.00 93.31 284 LYS A N 1
ATOM 2206 C CA . LYS A 1 284 ? -28.076 -8.766 18.210 1.00 93.31 284 LYS A CA 1
ATOM 2207 C C . LYS A 1 284 ? -27.160 -9.909 18.619 1.00 93.31 284 LYS A C 1
ATOM 2209 O O . LYS A 1 284 ? -27.284 -11.004 18.079 1.00 93.31 284 LYS A O 1
ATOM 2214 N N . PHE A 1 285 ? -26.257 -9.697 19.574 1.00 96.62 285 PHE A N 1
ATOM 2215 C CA . PHE A 1 285 ? -25.416 -10.766 20.103 1.00 96.62 285 PHE A CA 1
ATOM 2216 C C . PHE A 1 285 ? -26.243 -11.830 20.827 1.00 96.62 285 PHE A C 1
ATOM 2218 O O . PHE A 1 285 ? -26.047 -13.026 20.594 1.00 96.62 285 PHE A O 1
ATOM 2225 N N . ILE A 1 286 ? -27.206 -11.413 21.654 1.00 96.00 286 ILE A N 1
ATOM 2226 C CA . ILE A 1 286 ? -28.136 -12.335 22.312 1.00 96.00 286 ILE A CA 1
ATOM 2227 C C . ILE A 1 286 ? -28.929 -13.117 21.259 1.00 96.00 286 ILE A C 1
ATOM 2229 O O . ILE A 1 286 ? -29.006 -14.339 21.333 1.00 96.00 286 ILE A O 1
ATOM 2233 N N . GLU A 1 287 ? -29.456 -12.453 20.235 1.00 93.06 287 GLU A N 1
ATOM 2234 C CA . GLU A 1 287 ? -30.261 -13.103 19.199 1.00 93.06 287 GLU A CA 1
ATOM 2235 C C . GLU A 1 287 ? -29.441 -14.068 18.317 1.00 93.06 287 GLU A C 1
ATOM 2237 O O . GLU A 1 287 ? -29.837 -15.210 18.078 1.00 93.06 287 GLU A O 1
ATOM 2242 N N . HIS A 1 288 ? -28.277 -13.630 17.833 1.00 88.62 288 HIS A N 1
ATOM 2243 C CA . HIS A 1 288 ? -27.552 -14.312 16.759 1.00 88.62 288 HIS A CA 1
ATOM 2244 C C . HIS A 1 288 ? -26.404 -15.199 17.239 1.00 88.62 288 HIS A C 1
ATOM 2246 O O . HIS A 1 288 ? -26.022 -16.124 16.521 1.00 88.62 288 HIS A O 1
ATOM 2252 N N . ILE A 1 289 ? -25.859 -14.954 18.431 1.00 92.56 289 ILE A N 1
ATOM 2253 C CA . ILE A 1 289 ? -24.769 -15.756 18.999 1.00 92.56 289 ILE A CA 1
ATOM 2254 C C . ILE A 1 289 ? -25.316 -16.677 20.089 1.00 92.56 289 ILE A C 1
ATOM 2256 O O . ILE A 1 289 ? -25.181 -17.899 19.981 1.00 92.56 289 ILE A O 1
ATOM 2260 N N . ILE A 1 290 ? -25.996 -16.120 21.096 1.00 93.25 290 ILE A N 1
ATOM 2261 C CA . ILE A 1 290 ? -26.588 -16.917 22.183 1.00 93.25 290 ILE A CA 1
ATOM 2262 C C . ILE A 1 290 ? -27.810 -17.700 21.686 1.00 93.25 290 ILE A C 1
ATOM 2264 O O . ILE A 1 290 ? -27.897 -18.903 21.915 1.00 93.25 290 ILE A O 1
ATOM 2268 N N . GLY A 1 291 ? -28.711 -17.074 20.923 1.00 87.38 291 GLY A N 1
ATOM 2269 C CA . GLY A 1 291 ? -29.906 -17.728 20.376 1.00 87.38 291 GLY A CA 1
ATOM 2270 C C . GLY A 1 291 ? -29.585 -18.901 19.443 1.00 87.38 291 GLY A C 1
ATOM 2271 O O . GLY A 1 291 ? -30.340 -19.869 19.362 1.00 87.38 291 GLY A O 1
ATOM 2272 N N . ARG A 1 292 ? -28.407 -18.876 18.805 1.00 89.69 292 ARG A N 1
ATOM 2273 C CA . ARG A 1 292 ? -27.867 -19.985 17.997 1.00 89.69 292 ARG A CA 1
ATOM 2274 C C . ARG A 1 292 ? -27.030 -20.986 18.798 1.00 89.69 292 ARG A C 1
ATOM 2276 O O . ARG A 1 292 ? -26.446 -21.892 18.208 1.00 89.69 292 ARG A O 1
ATOM 2283 N N . LYS A 1 293 ? -26.975 -20.843 20.125 1.00 91.44 293 LYS A N 1
ATOM 2284 C CA . LYS A 1 293 ? -26.224 -21.693 21.063 1.00 91.44 293 LYS A CA 1
ATOM 2285 C C . LYS A 1 293 ? -24.722 -21.752 20.770 1.00 91.44 293 LYS A C 1
ATOM 2287 O O . LYS A 1 293 ? -24.077 -22.772 21.007 1.00 91.44 293 LYS A O 1
ATOM 2292 N N . LEU A 1 294 ? -24.159 -20.667 20.233 1.00 90.06 294 LEU A N 1
ATOM 2293 C CA . LEU A 1 294 ? -22.717 -20.551 19.995 1.00 90.06 294 LEU A CA 1
ATOM 2294 C C . LEU A 1 294 ? -21.965 -20.132 21.265 1.00 90.06 294 LEU A C 1
ATOM 2296 O O . LEU A 1 294 ? -20.799 -20.484 21.434 1.00 90.06 294 LEU A O 1
ATOM 2300 N N . ILE A 1 295 ? -22.647 -19.400 22.149 1.00 94.62 295 ILE A N 1
ATOM 2301 C CA . ILE A 1 295 ? -22.214 -19.028 23.498 1.00 94.62 295 ILE A CA 1
ATOM 2302 C C . ILE A 1 295 ? -23.362 -19.341 24.464 1.00 94.62 295 ILE A C 1
ATOM 2304 O O . ILE A 1 295 ? -24.530 -19.301 24.080 1.00 94.62 295 ILE A O 1
ATOM 2308 N N . ASP A 1 296 ? -23.007 -19.700 25.696 1.00 94.38 296 ASP A N 1
ATOM 2309 C CA . ASP A 1 296 ? -23.932 -20.154 26.735 1.00 94.38 296 ASP A CA 1
ATOM 2310 C C . ASP A 1 296 ? -24.963 -19.074 27.125 1.00 94.38 296 ASP A C 1
ATOM 2312 O O . ASP A 1 296 ? -24.641 -17.889 27.243 1.00 94.38 296 ASP A O 1
ATOM 2316 N N . GLU A 1 297 ? -26.210 -19.486 27.353 1.00 94.00 297 GLU A N 1
ATOM 2317 C CA . GLU A 1 297 ? -27.326 -18.598 27.698 1.00 94.00 297 GLU A CA 1
ATOM 2318 C C . GLU A 1 297 ? -27.189 -17.929 29.070 1.00 94.00 297 GLU A C 1
ATOM 2320 O O . GLU A 1 297 ? -27.804 -16.890 29.313 1.00 94.00 297 GLU A O 1
ATOM 2325 N N . ARG A 1 298 ? -26.321 -18.448 29.949 1.00 91.81 298 ARG A N 1
ATOM 2326 C CA . ARG A 1 298 ? -26.041 -17.848 31.261 1.00 91.81 298 ARG A CA 1
ATOM 2327 C C . ARG A 1 298 ? -25.618 -16.379 31.178 1.00 91.81 298 ARG A C 1
ATOM 2329 O O . ARG A 1 298 ? -25.908 -15.609 32.088 1.00 91.81 298 ARG A O 1
ATOM 2336 N N . TYR A 1 299 ? -24.979 -15.979 30.077 1.00 93.94 299 TYR A N 1
ATOM 2337 C CA . TYR A 1 299 ? -24.497 -14.613 29.885 1.00 93.94 299 TYR A CA 1
ATOM 2338 C C . TYR A 1 299 ? -25.596 -13.614 29.514 1.00 93.94 299 TYR A C 1
ATOM 2340 O O . TYR A 1 299 ? -25.321 -12.419 29.467 1.00 93.94 299 TYR A O 1
ATOM 2348 N N . VAL A 1 300 ? -26.838 -14.046 29.272 1.00 92.56 300 VAL A N 1
ATOM 2349 C CA . VAL A 1 300 ? -27.940 -13.106 29.005 1.00 92.56 300 VAL A CA 1
ATOM 2350 C C . VAL A 1 300 ? -28.112 -12.138 30.175 1.00 92.56 300 VAL A C 1
ATOM 2352 O O . VAL A 1 300 ? -28.185 -10.937 29.949 1.00 92.56 300 VAL A O 1
ATOM 2355 N N . ARG A 1 301 ? -28.063 -12.633 31.418 1.00 90.38 301 ARG A N 1
ATOM 2356 C CA . ARG A 1 301 ? -28.195 -11.804 32.631 1.00 90.38 301 ARG A CA 1
ATOM 2357 C C . ARG A 1 301 ? -27.063 -10.785 32.776 1.00 90.38 301 ARG A C 1
ATOM 2359 O O . ARG A 1 301 ? -27.301 -9.635 33.133 1.00 90.38 301 ARG A O 1
ATOM 2366 N N . LEU A 1 302 ? -25.839 -11.203 32.455 1.00 92.25 302 LEU A N 1
ATOM 2367 C CA . LEU A 1 302 ? -24.663 -10.335 32.380 1.00 92.25 302 LEU A CA 1
ATOM 2368 C C . LEU A 1 302 ? -24.875 -9.195 31.377 1.00 92.25 302 LEU A C 1
ATOM 2370 O O . LEU A 1 302 ? -24.617 -8.032 31.678 1.00 92.25 302 LEU A O 1
ATOM 2374 N N . LEU A 1 303 ? -25.357 -9.537 30.185 1.00 90.50 303 LEU A N 1
ATOM 2375 C CA . LEU A 1 303 ? -25.525 -8.615 29.067 1.00 90.50 303 LEU A CA 1
ATOM 2376 C C . LEU A 1 303 ? -26.701 -7.645 29.263 1.00 90.50 303 LEU A C 1
ATOM 2378 O O . LEU A 1 303 ? -26.627 -6.505 28.809 1.00 90.50 303 LEU A O 1
ATOM 2382 N N . THR A 1 304 ? -27.757 -8.058 29.969 1.00 88.25 304 THR A N 1
ATOM 2383 C CA . THR A 1 304 ? -28.911 -7.204 30.299 1.00 88.25 304 THR A CA 1
ATOM 2384 C C . THR A 1 304 ? -28.702 -6.342 31.548 1.00 88.25 304 THR A C 1
ATOM 2386 O O . THR A 1 304 ? -29.555 -5.513 31.862 1.00 88.25 304 THR A O 1
ATOM 2389 N N . GLY A 1 305 ? -27.561 -6.478 32.235 1.00 79.75 305 GLY A N 1
ATOM 2390 C CA . GLY A 1 305 ? -27.222 -5.687 33.422 1.00 79.75 305 GLY A CA 1
ATOM 2391 C C . GLY A 1 305 ? -27.847 -6.199 34.724 1.00 79.75 305 GLY A C 1
ATOM 2392 O O . GLY A 1 305 ? -27.915 -5.459 35.701 1.00 79.75 305 GLY A O 1
ATOM 2393 N N . GLU A 1 306 ? -28.285 -7.458 34.774 1.00 73.62 306 GLU A N 1
ATOM 2394 C CA . GLU A 1 306 ? -28.883 -8.094 35.957 1.00 73.62 306 GLU A CA 1
ATOM 2395 C C . GLU A 1 306 ? -27.829 -8.709 36.901 1.00 73.62 306 GLU A C 1
ATOM 2397 O O . GLU A 1 306 ? -27.971 -9.848 37.367 1.00 73.62 306 GLU A O 1
ATOM 2402 N N . ILE A 1 307 ? -26.754 -7.968 37.188 1.00 73.88 307 ILE A N 1
ATOM 2403 C CA . ILE A 1 307 ? -25.690 -8.391 38.109 1.00 73.88 307 ILE A CA 1
ATOM 2404 C C . ILE A 1 307 ? -25.546 -7.381 39.246 1.00 73.88 307 ILE A C 1
ATOM 2406 O O . ILE A 1 307 ? -25.373 -6.189 39.014 1.00 73.88 307 ILE A O 1
ATOM 2410 N N . GLY A 1 308 ? -25.625 -7.879 40.485 1.00 70.38 308 GLY A N 1
ATOM 2411 C CA . GLY A 1 308 ? -25.599 -7.047 41.691 1.00 70.38 308 GLY A CA 1
ATOM 2412 C C . GLY A 1 308 ? -24.201 -6.727 42.224 1.00 70.38 308 GLY A C 1
ATOM 2413 O O . GLY A 1 308 ? -23.966 -5.604 42.656 1.00 70.38 308 GLY A O 1
ATOM 2414 N N . GLU A 1 309 ? -23.270 -7.684 42.198 1.00 87.25 309 GLU A N 1
ATOM 2415 C CA . GLU A 1 309 ? -21.930 -7.522 42.785 1.00 87.25 309 GLU A CA 1
ATOM 2416 C C . GLU A 1 309 ? -20.855 -7.345 41.706 1.00 87.25 309 GLU A C 1
ATOM 2418 O O . GLU A 1 309 ? -20.802 -8.102 40.732 1.00 87.25 309 GLU A O 1
ATOM 2423 N N . VAL A 1 310 ? -19.972 -6.357 41.892 1.00 88.75 310 VAL A N 1
ATOM 2424 C CA . VAL A 1 310 ? -18.954 -5.964 40.900 1.00 88.75 310 VAL A CA 1
ATOM 2425 C C . VAL A 1 310 ? -17.917 -7.062 40.666 1.00 88.75 310 VAL A C 1
ATOM 2427 O O . VAL A 1 310 ? -17.528 -7.293 39.521 1.00 88.75 310 VAL A O 1
ATOM 2430 N N . ASP A 1 311 ? -17.535 -7.808 41.705 1.00 89.38 311 ASP A N 1
ATOM 2431 C CA . ASP A 1 311 ? -16.639 -8.962 41.568 1.00 89.38 311 ASP A CA 1
ATOM 2432 C C . ASP A 1 311 ? -17.241 -10.049 40.671 1.00 89.38 311 ASP A C 1
ATOM 2434 O O . ASP A 1 311 ? -16.567 -10.590 39.789 1.00 89.38 311 ASP A O 1
ATOM 2438 N N . MET A 1 312 ? -18.534 -10.336 40.845 1.00 90.62 312 MET A N 1
ATOM 2439 C CA . MET A 1 312 ? -19.252 -11.295 40.008 1.00 90.62 312 MET A CA 1
ATOM 2440 C C . MET A 1 312 ? -19.357 -10.785 38.568 1.00 90.62 312 MET A C 1
ATOM 2442 O O . MET A 1 312 ? -19.095 -11.540 37.630 1.00 90.62 312 MET A O 1
ATOM 2446 N N . PHE A 1 313 ? -19.645 -9.491 38.385 1.00 93.62 313 PHE A N 1
ATOM 2447 C CA . PHE A 1 313 ? -19.692 -8.860 37.065 1.00 93.62 313 PHE A CA 1
ATOM 2448 C C . PHE A 1 313 ? -18.344 -8.982 36.336 1.00 93.62 313 PHE A C 1
ATOM 2450 O O . PHE A 1 313 ? -18.284 -9.360 35.161 1.00 93.62 313 PHE A O 1
ATOM 2457 N N . PHE A 1 314 ? -17.244 -8.729 37.041 1.00 94.62 314 PHE A N 1
ATOM 2458 C CA . PHE A 1 314 ? -15.898 -8.873 36.504 1.00 94.62 314 PHE A CA 1
ATOM 2459 C C . PHE A 1 314 ? -15.590 -10.318 36.087 1.00 94.62 314 PHE A C 1
ATOM 2461 O O . PHE A 1 314 ? -15.147 -10.550 34.956 1.00 94.62 314 PHE A O 1
ATOM 2468 N N . GLN A 1 315 ? -15.856 -11.298 36.959 1.00 94.19 315 GLN A N 1
ATOM 2469 C CA . GLN A 1 315 ? -15.585 -12.707 36.655 1.00 94.19 315 GLN A CA 1
ATOM 2470 C C . GLN A 1 315 ? -16.414 -13.211 35.471 1.00 94.19 315 GLN A C 1
ATOM 2472 O O . GLN A 1 315 ? -15.880 -13.876 34.580 1.00 94.19 315 GLN A O 1
ATOM 2477 N N . GLU A 1 316 ? -17.701 -12.868 35.408 1.00 94.88 316 GLU A N 1
ATOM 2478 C CA . GLU A 1 316 ? -18.549 -13.266 34.285 1.00 94.88 316 GLU A CA 1
ATOM 2479 C C . GLU A 1 316 ? -18.145 -12.582 32.974 1.00 94.88 316 GLU A C 1
ATOM 2481 O O . GLU A 1 316 ? -18.094 -13.247 31.938 1.00 94.88 316 GLU A O 1
ATOM 2486 N N . SER A 1 317 ? -17.747 -11.306 33.012 1.00 95.62 317 SER A N 1
ATOM 2487 C CA . SER A 1 317 ? -17.216 -10.596 31.837 1.00 95.62 317 SER A CA 1
ATOM 2488 C C . SER A 1 317 ? -15.943 -11.255 31.299 1.00 95.62 317 SER A C 1
ATOM 2490 O O . SER A 1 317 ? -15.784 -11.435 30.089 1.00 95.62 317 SER A O 1
ATOM 2492 N N . LYS A 1 318 ? -15.044 -11.682 32.194 1.00 96.81 318 LYS A N 1
ATOM 2493 C CA . LYS A 1 318 ? -13.824 -12.420 31.837 1.00 96.81 318 LYS A CA 1
ATOM 2494 C C . LYS A 1 318 ? -14.142 -13.787 31.227 1.00 96.81 318 LYS A C 1
ATOM 2496 O O . LYS A 1 318 ? -13.498 -14.196 30.259 1.00 96.81 318 LYS A O 1
ATOM 2501 N N . ASN A 1 319 ? -15.140 -14.484 31.763 1.00 96.50 319 ASN A N 1
ATOM 2502 C CA . ASN A 1 319 ? -15.598 -15.762 31.224 1.00 96.50 319 ASN A CA 1
ATOM 2503 C C . ASN A 1 319 ? -16.208 -15.598 29.825 1.00 96.50 319 ASN A C 1
ATOM 2505 O O . ASN A 1 319 ? -15.821 -16.336 28.916 1.00 96.50 319 ASN A O 1
ATOM 2509 N N . LEU A 1 320 ? -17.060 -14.586 29.620 1.00 96.50 320 LEU A N 1
ATOM 2510 C CA . LEU A 1 320 ? -17.620 -14.277 28.305 1.00 96.50 320 LEU A CA 1
ATOM 2511 C C . LEU A 1 320 ? -16.516 -13.957 27.293 1.00 96.50 320 LEU A C 1
ATOM 2513 O O . LEU A 1 320 ? -16.540 -14.493 26.190 1.00 96.50 320 LEU A O 1
ATOM 2517 N N . TYR A 1 321 ? -15.524 -13.137 27.661 1.00 97.12 321 TYR A N 1
ATOM 2518 C CA . TYR A 1 321 ? -14.374 -12.849 26.796 1.00 97.12 321 TYR A CA 1
ATOM 2519 C C . TYR A 1 321 ? -13.659 -14.134 26.345 1.00 97.12 321 TYR A C 1
ATOM 2521 O O . TYR A 1 321 ? -13.364 -14.303 25.160 1.00 97.12 321 TYR A O 1
ATOM 2529 N N . ASN A 1 322 ? -13.404 -15.064 27.269 1.00 96.25 322 ASN A N 1
ATOM 2530 C CA . ASN A 1 322 ? -12.731 -16.322 26.945 1.00 96.25 322 ASN A CA 1
ATOM 2531 C C . ASN A 1 322 ? -13.569 -17.209 26.013 1.00 96.25 322 ASN A C 1
ATOM 2533 O O . ASN A 1 322 ? -13.023 -17.829 25.098 1.00 96.25 322 ASN A O 1
ATOM 2537 N N . ASP A 1 323 ? -14.884 -17.267 26.219 1.00 96.19 323 ASP A N 1
ATOM 2538 C CA . ASP A 1 323 ? -15.797 -18.021 25.354 1.00 96.19 323 ASP A CA 1
ATOM 2539 C C . ASP A 1 323 ? -15.915 -17.380 23.971 1.00 96.19 323 ASP A C 1
ATOM 2541 O O . ASP A 1 323 ? -15.823 -18.077 22.959 1.00 96.19 323 ASP A O 1
ATOM 2545 N N . ALA A 1 324 ? -15.990 -16.051 23.918 1.00 94.38 324 ALA A N 1
ATOM 2546 C CA . ALA A 1 324 ? -16.000 -15.284 22.684 1.00 94.38 324 ALA A CA 1
ATOM 2547 C C . ALA A 1 324 ? -14.731 -15.510 21.856 1.00 94.38 324 ALA A C 1
ATOM 2549 O O . ALA A 1 324 ? -14.792 -15.807 20.661 1.00 94.38 324 ALA A O 1
ATOM 2550 N N . LYS A 1 325 ? -13.569 -15.453 22.511 1.00 94.44 325 LYS A N 1
ATOM 2551 C CA . LYS A 1 325 ? -12.273 -15.737 21.896 1.00 94.44 325 LYS A CA 1
ATOM 2552 C C . LYS A 1 325 ? -12.211 -17.162 21.347 1.00 94.44 325 LYS A C 1
ATOM 2554 O O . LYS A 1 325 ? -11.790 -17.359 20.208 1.00 94.44 325 LYS A O 1
ATOM 2559 N N . ARG A 1 326 ? -12.652 -18.158 22.125 1.00 92.69 326 ARG A N 1
ATOM 2560 C CA . ARG A 1 326 ? -12.697 -19.565 21.687 1.00 92.69 326 ARG A CA 1
ATOM 2561 C C . ARG A 1 326 ? -13.603 -19.758 20.473 1.00 92.69 326 ARG A C 1
ATOM 2563 O O . ARG A 1 326 ? -13.192 -20.425 19.525 1.00 92.69 326 ARG A O 1
ATOM 2570 N N . LEU A 1 327 ? -14.795 -19.163 20.488 1.00 91.44 327 LEU A N 1
ATOM 2571 C CA . LEU A 1 327 ? -15.729 -19.221 19.366 1.00 91.44 327 LEU A CA 1
ATOM 2572 C C . LEU A 1 327 ? -15.113 -18.617 18.100 1.00 91.44 327 LEU A C 1
ATOM 2574 O O . LEU A 1 327 ? -15.135 -19.257 17.051 1.00 91.44 327 LEU A O 1
ATOM 2578 N N . TYR A 1 328 ? -14.522 -17.426 18.200 1.00 89.12 328 TYR A N 1
ATOM 2579 C CA . TYR A 1 328 ? -13.902 -16.758 17.059 1.00 89.12 328 TYR A CA 1
ATOM 2580 C C . TYR A 1 328 ? -12.803 -17.610 16.407 1.00 89.12 328 TYR A C 1
ATOM 2582 O O . TYR A 1 328 ? -12.838 -17.840 15.198 1.00 89.12 328 TYR A O 1
ATOM 2590 N N . PHE A 1 329 ? -11.869 -18.153 17.197 1.00 85.62 329 PHE A N 1
ATOM 2591 C CA . PHE A 1 329 ? -10.808 -19.007 16.652 1.00 85.62 329 PHE A CA 1
ATOM 2592 C C . PHE A 1 329 ? -11.342 -20.309 16.047 1.00 85.62 329 PHE A C 1
ATOM 2594 O O . PHE A 1 329 ? -10.801 -20.782 15.048 1.00 85.62 329 PHE A O 1
ATOM 2601 N N . LYS A 1 330 ? -12.419 -20.873 16.609 1.00 86.62 330 LYS A N 1
ATOM 2602 C CA . LYS A 1 330 ? -13.096 -22.036 16.025 1.00 86.62 330 LYS A CA 1
ATOM 2603 C C . LYS A 1 330 ? -13.686 -21.705 14.650 1.00 86.62 330 LYS A C 1
ATOM 2605 O O . LYS A 1 330 ? -13.393 -22.413 13.691 1.00 86.62 330 LYS A O 1
ATOM 2610 N N . LEU A 1 331 ? -14.455 -20.618 14.542 1.00 81.56 331 LEU A N 1
ATOM 2611 C CA . LEU A 1 331 ? -15.072 -20.175 13.283 1.00 81.56 331 LEU A CA 1
ATOM 2612 C C . LEU A 1 331 ? -14.018 -19.874 12.212 1.00 81.56 331 LEU A C 1
ATOM 2614 O O . LEU A 1 331 ? -14.182 -20.245 11.049 1.00 81.56 331 LEU A O 1
ATOM 2618 N N . ARG A 1 332 ? -12.911 -19.242 12.612 1.00 76.44 332 ARG A N 1
ATOM 2619 C CA . ARG A 1 332 ? -11.779 -18.967 11.728 1.00 76.44 332 ARG A CA 1
ATOM 2620 C C . ARG A 1 332 ? -11.181 -20.257 11.168 1.00 76.44 332 ARG A C 1
ATOM 2622 O O . ARG A 1 332 ? -11.046 -20.372 9.954 1.00 76.44 332 ARG A O 1
ATOM 2629 N N . ARG A 1 333 ? -10.897 -21.244 12.025 1.00 75.19 333 ARG A N 1
ATOM 2630 C CA . ARG A 1 333 ? -10.318 -22.526 11.596 1.00 75.19 333 ARG A CA 1
ATOM 2631 C C . ARG A 1 333 ? -11.237 -23.282 10.634 1.00 75.19 333 ARG A C 1
ATOM 2633 O O . ARG A 1 333 ? -10.781 -23.733 9.592 1.00 75.19 333 ARG A O 1
ATOM 2640 N N . GLU A 1 334 ? -12.533 -23.346 10.936 1.00 72.62 334 GLU A N 1
ATOM 2641 C CA . GLU A 1 334 ? -13.527 -23.988 10.060 1.00 72.62 334 GLU A CA 1
ATOM 2642 C C . GLU A 1 334 ? -13.650 -23.283 8.697 1.00 72.62 334 GLU A C 1
ATOM 2644 O O . GLU A 1 334 ? -13.915 -23.924 7.681 1.00 72.62 334 GLU A O 1
ATOM 2649 N N . THR A 1 335 ? -13.454 -21.963 8.656 1.00 65.00 335 THR A N 1
ATOM 2650 C CA . THR A 1 335 ? -13.473 -21.185 7.408 1.00 65.00 335 THR A CA 1
ATOM 2651 C C . THR A 1 335 ? -12.207 -21.424 6.583 1.00 65.00 335 THR A C 1
ATOM 2653 O O . THR A 1 335 ? -12.291 -21.618 5.370 1.00 65.00 335 THR A O 1
ATOM 2656 N N . GLU A 1 336 ? -11.039 -21.465 7.230 1.00 61.66 336 GLU A N 1
ATOM 2657 C CA . GLU A 1 336 ? -9.754 -21.777 6.591 1.00 61.66 336 GLU A CA 1
ATOM 2658 C C . GLU A 1 336 ? -9.737 -23.209 6.018 1.00 61.66 336 GLU A C 1
ATOM 2660 O O . GLU A 1 336 ? -9.261 -23.418 4.903 1.00 61.66 336 GLU A O 1
ATOM 2665 N N . GLU A 1 337 ? -10.313 -24.185 6.729 1.00 55.28 337 GLU A N 1
ATOM 2666 C CA . GLU A 1 337 ? -10.448 -25.581 6.276 1.00 55.28 337 GLU A CA 1
ATOM 2667 C C . GLU A 1 337 ? -11.395 -25.705 5.066 1.00 55.28 337 GLU A C 1
ATOM 2669 O O . GLU A 1 337 ? -11.006 -26.257 4.037 1.00 55.28 337 GLU A O 1
ATOM 2674 N N . LYS A 1 338 ? -12.591 -25.099 5.117 1.00 55.25 338 LYS A N 1
ATOM 2675 C CA . LYS A 1 338 ? -13.555 -25.117 3.995 1.00 55.25 338 LYS A CA 1
ATOM 2676 C C . LYS A 1 338 ? -13.057 -24.398 2.741 1.00 55.25 338 LYS A C 1
ATOM 2678 O O . LYS A 1 338 ? -13.471 -24.731 1.632 1.00 55.25 338 LYS A O 1
ATOM 2683 N N . THR A 1 339 ? -12.214 -23.379 2.905 1.00 50.59 339 THR A N 1
ATOM 2684 C CA . THR A 1 339 ? -11.626 -22.653 1.769 1.00 50.59 339 THR A CA 1
ATOM 2685 C C . THR A 1 339 ? -10.619 -23.537 1.039 1.00 50.59 339 THR A C 1
ATOM 2687 O O . THR A 1 339 ? -10.670 -23.611 -0.184 1.00 50.59 339 THR A O 1
ATOM 2690 N N . LYS A 1 340 ? -9.799 -24.296 1.778 1.00 47.38 340 LYS A N 1
ATOM 2691 C CA . LYS A 1 340 ? -8.875 -25.281 1.196 1.00 47.38 340 LYS A CA 1
ATOM 2692 C C . LYS A 1 340 ? -9.605 -26.393 0.447 1.00 47.38 340 LYS A C 1
ATOM 2694 O O . LYS A 1 340 ? -9.227 -26.702 -0.674 1.00 47.38 340 LYS A O 1
ATOM 2699 N N . GLU A 1 341 ? -10.686 -26.933 1.011 1.00 50.00 341 GLU A N 1
ATOM 2700 C CA . GLU A 1 341 ? -11.496 -27.963 0.339 1.00 50.00 341 GLU A CA 1
ATOM 2701 C C . GLU A 1 341 ? -12.102 -27.451 -0.981 1.00 50.00 341 GLU A C 1
ATOM 2703 O O . GLU A 1 341 ? -12.056 -28.141 -1.999 1.00 50.00 341 GLU A O 1
ATOM 2708 N N . LYS A 1 342 ? -12.607 -26.207 -1.001 1.00 46.62 342 LYS A N 1
ATOM 2709 C CA . LYS A 1 342 ? -13.133 -25.573 -2.223 1.00 46.62 342 LYS A CA 1
ATOM 2710 C C . LYS A 1 342 ? -12.050 -25.264 -3.256 1.00 46.62 342 LYS A C 1
ATOM 2712 O O . LYS A 1 342 ? -12.319 -25.344 -4.453 1.00 46.62 342 LYS A O 1
ATOM 2717 N N . GLU A 1 343 ? -10.850 -24.887 -2.822 1.00 46.47 343 GLU A N 1
ATOM 2718 C CA . GLU A 1 343 ? -9.708 -24.664 -3.713 1.00 46.47 343 GLU A CA 1
ATOM 2719 C C . GLU A 1 343 ? -9.199 -25.980 -4.317 1.00 46.47 343 GLU A C 1
ATOM 2721 O O . GLU A 1 343 ? -8.924 -26.017 -5.514 1.00 46.47 343 GLU A O 1
ATOM 2726 N N . GLU A 1 344 ? -9.168 -27.073 -3.549 1.00 48.62 344 GLU A N 1
ATOM 2727 C CA . GLU A 1 344 ? -8.830 -28.415 -4.044 1.00 48.62 344 GLU A CA 1
ATOM 2728 C C . GLU A 1 344 ? -9.886 -28.966 -5.019 1.00 48.62 344 GLU A C 1
ATOM 2730 O O . GLU A 1 344 ? -9.542 -29.564 -6.041 1.00 48.62 344 GLU A O 1
ATOM 2735 N N . GLU A 1 345 ? -11.176 -28.730 -4.761 1.00 51.38 345 GLU A N 1
ATOM 2736 C CA . GLU A 1 345 ? -12.264 -29.127 -5.664 1.00 51.38 345 GLU A CA 1
ATOM 2737 C C . GLU A 1 345 ? -12.251 -28.314 -6.971 1.00 51.38 345 GLU A C 1
ATOM 2739 O O . GLU A 1 345 ? -12.430 -28.871 -8.058 1.00 51.38 345 GLU A O 1
ATOM 2744 N N . LYS A 1 346 ? -11.953 -27.009 -6.890 1.00 46.91 346 LYS A N 1
ATOM 2745 C CA . LYS A 1 346 ? -11.774 -26.134 -8.059 1.00 46.91 346 LYS A CA 1
ATOM 2746 C C . LYS A 1 346 ? -10.493 -26.459 -8.835 1.00 46.91 346 LYS A C 1
ATOM 2748 O O . LYS A 1 346 ? -10.507 -26.382 -10.055 1.00 46.91 346 LYS A O 1
ATOM 2753 N N . ALA A 1 347 ? -9.415 -26.877 -8.170 1.00 53.22 347 ALA A N 1
ATOM 2754 C CA . ALA A 1 347 ? -8.192 -27.336 -8.833 1.00 53.22 347 ALA A CA 1
ATOM 2755 C C . ALA A 1 347 ? -8.406 -28.645 -9.615 1.00 53.22 347 ALA A C 1
ATOM 2757 O O . ALA A 1 347 ? -7.794 -28.850 -10.658 1.00 53.22 347 ALA A O 1
ATOM 2758 N N . ARG A 1 348 ? -9.315 -29.517 -9.156 1.00 68.12 348 ARG A N 1
ATOM 2759 C CA . ARG A 1 348 ? -9.686 -30.749 -9.876 1.00 68.12 348 ARG A CA 1
ATOM 2760 C C . ARG A 1 348 ? -10.657 -30.518 -11.033 1.00 68.12 348 ARG A C 1
ATOM 2762 O O . ARG A 1 348 ? -10.799 -31.416 -11.863 1.00 68.12 348 ARG A O 1
ATOM 2769 N N . LYS A 1 349 ? -11.339 -29.368 -11.090 1.00 77.94 349 LYS A N 1
ATOM 2770 C CA . LYS A 1 349 ? -12.314 -29.028 -12.135 1.00 77.94 349 LYS A CA 1
ATOM 2771 C C . LYS A 1 349 ? -11.888 -27.773 -12.895 1.00 77.94 349 LYS A C 1
ATOM 2773 O O . LYS A 1 349 ? -12.121 -26.652 -12.455 1.00 77.94 349 LYS A O 1
ATOM 2778 N N . GLU A 1 350 ? -11.303 -27.970 -14.067 1.00 84.88 350 GLU A N 1
ATOM 2779 C CA . GLU A 1 350 ? -10.834 -26.888 -14.930 1.00 84.88 350 GLU A CA 1
ATOM 2780 C C . GLU A 1 350 ? -11.857 -26.558 -16.021 1.00 84.88 350 GLU A C 1
ATOM 2782 O O . GLU A 1 350 ? -12.643 -27.410 -16.433 1.00 84.88 350 GLU A O 1
ATOM 2787 N N . PHE A 1 351 ? -11.848 -25.313 -16.495 1.00 90.19 351 PHE A N 1
ATOM 2788 C CA . PHE A 1 351 ? -12.756 -24.825 -17.533 1.00 90.19 351 PHE A CA 1
ATOM 2789 C C . PHE A 1 351 ? -11.952 -24.352 -18.744 1.00 90.19 351 PHE A C 1
ATOM 2791 O O . PHE A 1 351 ? -10.890 -23.748 -18.586 1.00 90.19 351 PHE A O 1
ATOM 2798 N N . LEU A 1 352 ? -12.460 -24.618 -19.944 1.00 89.69 352 LEU A N 1
ATOM 2799 C CA . LEU A 1 352 ? -11.866 -24.202 -21.207 1.00 89.69 352 LEU A CA 1
ATOM 2800 C C . LEU A 1 352 ? -12.957 -23.656 -22.131 1.00 89.69 352 LEU A C 1
ATOM 2802 O O . LEU A 1 352 ? -13.809 -24.400 -22.600 1.00 89.69 352 LEU A O 1
ATOM 2806 N N . ASP A 1 353 ? -12.920 -22.356 -22.399 1.00 89.38 353 ASP A N 1
ATOM 2807 C CA . ASP A 1 353 ? -13.830 -21.718 -23.348 1.00 89.38 353 ASP A CA 1
ATOM 2808 C C . ASP A 1 353 ? -13.207 -21.745 -24.747 1.00 89.38 353 ASP A C 1
ATOM 2810 O O . ASP A 1 353 ? -12.129 -21.190 -24.956 1.00 89.38 353 ASP A O 1
ATOM 2814 N N . LEU A 1 354 ? -13.863 -22.427 -25.679 1.00 87.88 354 LEU A N 1
ATOM 2815 C CA . LEU A 1 354 ? -13.452 -22.563 -27.076 1.00 87.88 354 LEU A CA 1
ATOM 2816 C C . LEU A 1 354 ? -14.479 -21.954 -28.034 1.00 87.88 354 LEU A C 1
ATOM 2818 O O . LEU A 1 354 ? -14.464 -22.262 -29.225 1.00 87.88 354 LEU A O 1
ATOM 2822 N N . ARG A 1 355 ? -15.362 -21.083 -27.540 1.00 86.88 355 ARG A N 1
ATOM 2823 C CA . ARG A 1 355 ? -16.290 -20.352 -28.403 1.00 86.88 355 ARG A CA 1
ATOM 2824 C C . ARG A 1 355 ? -15.528 -19.442 -29.371 1.00 86.88 355 ARG A C 1
ATOM 2826 O O . ARG A 1 355 ? -14.585 -18.756 -28.973 1.00 86.88 355 ARG A O 1
ATOM 2833 N N . GLY A 1 356 ? -15.912 -19.456 -30.643 1.00 81.12 356 GLY A N 1
ATOM 2834 C CA . GLY A 1 356 ? -15.276 -18.705 -31.723 1.00 81.12 356 GLY A CA 1
ATOM 2835 C C . GLY A 1 356 ? -13.911 -19.254 -32.146 1.00 81.12 356 GLY A C 1
ATOM 2836 O O . GLY A 1 356 ? -13.210 -18.609 -32.928 1.00 81.12 356 GLY A O 1
ATOM 2837 N N . VAL A 1 357 ? -13.504 -20.421 -31.632 1.00 83.00 357 VAL A N 1
ATOM 2838 C CA . VAL A 1 357 ? -12.252 -21.081 -32.013 1.00 83.00 357 VAL A CA 1
ATOM 2839 C C . VAL A 1 357 ? -12.535 -22.081 -33.129 1.00 83.00 357 VAL A C 1
ATOM 2841 O O . VAL A 1 357 ? -13.071 -23.160 -32.898 1.00 83.00 357 VAL A O 1
ATOM 2844 N N . GLU A 1 358 ? -12.123 -21.747 -34.349 1.00 78.00 358 GLU A N 1
ATOM 2845 C CA . GLU A 1 358 ? -12.348 -22.604 -35.515 1.00 78.00 358 GLU A CA 1
ATOM 2846 C C . GLU A 1 358 ? -11.530 -23.912 -35.472 1.00 78.00 358 GLU A C 1
ATOM 2848 O O . GLU A 1 358 ? -10.423 -23.995 -34.919 1.00 78.00 358 GLU A O 1
ATOM 2853 N N . CYS A 1 359 ? -12.057 -24.952 -36.122 1.00 69.94 359 CYS A N 1
ATOM 2854 C CA . CYS A 1 359 ? -11.323 -26.180 -36.425 1.00 69.94 359 CYS A CA 1
ATOM 2855 C C . CYS A 1 359 ? -10.101 -25.861 -37.318 1.00 69.94 359 CYS A C 1
ATOM 2857 O O . CYS A 1 359 ? -10.243 -25.113 -38.287 1.00 69.94 359 CYS A O 1
ATOM 2859 N N . PRO A 1 360 ? -8.893 -26.404 -37.050 1.00 73.50 360 PRO A N 1
ATOM 2860 C CA . PRO A 1 360 ? -8.568 -27.493 -36.118 1.00 73.50 360 PRO A CA 1
ATOM 2861 C C . PRO A 1 360 ? -8.136 -27.058 -34.707 1.00 73.50 360 PRO A C 1
ATOM 2863 O O . PRO A 1 360 ? -7.687 -27.883 -33.909 1.00 73.50 360 PRO A O 1
ATOM 2866 N N . PHE A 1 361 ? -8.187 -25.767 -34.390 1.00 81.50 361 PHE A N 1
ATOM 2867 C CA . PHE A 1 361 ? -7.569 -25.242 -33.173 1.00 81.50 361 PHE A CA 1
ATOM 2868 C C . PHE A 1 361 ? -8.348 -25.605 -31.908 1.00 81.50 361 PHE A C 1
ATOM 2870 O O . PHE A 1 361 ? -7.729 -25.856 -30.876 1.00 81.50 361 PHE A O 1
ATOM 2877 N N . ASN A 1 362 ? -9.673 -25.711 -31.998 1.00 81.44 362 ASN A N 1
ATOM 2878 C CA . ASN A 1 362 ? -10.555 -26.122 -30.905 1.00 81.44 362 ASN A CA 1
ATOM 2879 C C . ASN A 1 362 ? -10.125 -27.453 -30.252 1.00 81.44 362 ASN A C 1
ATOM 2881 O O . ASN A 1 362 ? -9.828 -27.511 -29.057 1.00 81.44 362 ASN A O 1
ATOM 2885 N N . TYR A 1 363 ? -10.001 -28.532 -31.022 1.00 82.31 363 TYR A N 1
ATOM 2886 C CA . TYR A 1 363 ? -9.666 -29.844 -30.481 1.00 82.31 363 TYR A CA 1
ATOM 2887 C C . TYR A 1 363 ? -8.186 -29.942 -30.094 1.00 82.31 363 TYR A C 1
ATOM 2889 O O . TYR A 1 363 ? -7.844 -30.657 -29.153 1.00 82.31 363 TYR A O 1
ATOM 2897 N N . VAL A 1 364 ? -7.293 -29.202 -30.765 1.00 84.12 364 VAL A N 1
ATOM 2898 C CA . VAL A 1 364 ? -5.879 -29.119 -30.369 1.00 84.12 364 VAL A CA 1
ATOM 2899 C C . VAL A 1 364 ? -5.750 -28.472 -28.992 1.00 84.12 364 VAL A C 1
ATOM 2901 O O . VAL A 1 364 ? -5.061 -29.020 -28.131 1.00 84.12 364 VAL A O 1
ATOM 2904 N N . GLN A 1 365 ? -6.446 -27.360 -28.749 1.00 86.19 365 GLN A N 1
ATOM 2905 C CA . GLN A 1 365 ? -6.435 -26.683 -27.452 1.00 86.19 365 GLN A CA 1
ATOM 2906 C C . GLN A 1 365 ? -7.050 -27.554 -26.354 1.00 86.19 365 GLN A C 1
ATOM 2908 O O . GLN A 1 365 ? -6.456 -27.685 -25.284 1.00 86.19 365 GLN A O 1
ATOM 2913 N N . ALA A 1 366 ? -8.166 -28.236 -26.635 1.00 87.94 366 ALA A N 1
ATOM 2914 C CA . ALA A 1 366 ? -8.756 -29.201 -25.709 1.00 87.94 366 ALA A CA 1
ATOM 2915 C C . ALA A 1 366 ? -7.771 -30.320 -25.320 1.00 87.94 366 ALA A C 1
ATOM 2917 O O . ALA A 1 366 ? -7.629 -30.647 -24.139 1.00 87.94 366 ALA A O 1
ATOM 2918 N N . LYS A 1 367 ? -7.032 -30.868 -26.295 1.00 90.00 367 LYS A N 1
ATOM 2919 C CA . LYS A 1 367 ? -6.007 -31.902 -26.068 1.00 90.00 367 LYS A CA 1
ATOM 2920 C C . LYS A 1 367 ? -4.791 -31.393 -25.304 1.00 90.00 367 LYS A C 1
ATOM 2922 O O . LYS A 1 367 ? -4.248 -32.107 -24.465 1.00 90.00 367 LYS A O 1
ATOM 2927 N N . MET A 1 368 ? -4.319 -30.186 -25.603 1.00 88.00 368 MET A N 1
ATOM 2928 C CA . MET A 1 368 ? -3.208 -29.587 -24.861 1.00 88.00 368 MET A CA 1
ATOM 2929 C C . MET A 1 368 ? -3.607 -29.365 -23.407 1.00 88.00 368 MET A C 1
ATOM 2931 O O . MET A 1 368 ? -2.891 -29.797 -22.505 1.00 88.00 368 MET A O 1
ATOM 2935 N N . LYS A 1 369 ? -4.807 -28.816 -23.192 1.00 89.44 369 LYS A N 1
ATOM 2936 C CA . LYS A 1 369 ? -5.329 -28.555 -21.858 1.00 89.44 369 LYS A CA 1
ATOM 2937 C C . LYS A 1 369 ? -5.448 -29.836 -21.041 1.00 89.44 369 LYS A C 1
ATOM 2939 O O . LYS A 1 369 ? -4.889 -29.915 -19.956 1.00 89.44 369 LYS A O 1
ATOM 2944 N N . ILE A 1 370 ? -6.079 -30.882 -21.581 1.00 89.62 370 ILE A N 1
ATOM 2945 C CA . ILE A 1 370 ? -6.223 -32.147 -20.848 1.00 89.62 370 ILE A CA 1
ATOM 2946 C C . ILE A 1 370 ? -4.875 -32.845 -20.603 1.00 89.62 370 ILE A C 1
ATOM 2948 O O . ILE A 1 370 ? -4.704 -33.521 -19.590 1.00 89.62 370 ILE A O 1
ATOM 2952 N N . LYS A 1 371 ? -3.866 -32.664 -21.470 1.00 87.88 371 LYS A N 1
ATOM 2953 C CA . LYS A 1 371 ? -2.514 -33.208 -21.246 1.00 87.88 371 LYS A CA 1
ATOM 2954 C C . LYS A 1 371 ? -1.816 -32.583 -20.042 1.00 87.88 371 LYS A C 1
ATOM 2956 O O . LYS A 1 371 ? -1.113 -33.313 -19.346 1.00 87.88 371 LYS A O 1
ATOM 2961 N N . GLU A 1 372 ? -2.059 -31.307 -19.770 1.00 86.06 372 GLU A N 1
ATOM 2962 C CA . GLU A 1 372 ? -1.488 -30.571 -18.634 1.00 86.06 372 GLU A CA 1
ATOM 2963 C C . GLU A 1 372 ? -2.166 -30.893 -17.292 1.00 86.06 372 GLU A C 1
ATOM 2965 O O . GLU A 1 372 ? -1.585 -30.651 -16.239 1.00 86.06 372 GLU A O 1
ATOM 2970 N N . MET A 1 373 ? -3.364 -31.482 -17.322 1.00 86.69 373 MET A N 1
ATOM 2971 C CA . MET A 1 373 ? -4.150 -31.798 -16.125 1.00 86.69 373 MET A CA 1
ATOM 2972 C C . MET A 1 373 ? -3.675 -33.067 -15.407 1.00 86.69 373 MET A C 1
ATOM 2974 O O . MET A 1 373 ? -3.099 -33.972 -16.012 1.00 86.69 373 MET A O 1
ATOM 2978 N N . GLU A 1 374 ? -3.975 -33.198 -14.120 1.00 85.50 374 GLU A N 1
ATOM 2979 C CA . GLU A 1 374 ? -3.747 -34.447 -13.384 1.00 85.50 374 GLU A CA 1
ATOM 2980 C C . GLU A 1 374 ? -4.757 -35.542 -13.778 1.00 85.50 374 GLU A C 1
ATOM 2982 O O . GLU A 1 374 ? -5.888 -35.269 -14.191 1.00 85.50 374 GLU A O 1
ATOM 2987 N N . VAL A 1 375 ? -4.345 -36.811 -13.685 1.00 85.75 375 VAL A N 1
ATOM 2988 C CA . VAL A 1 375 ? -5.235 -37.954 -13.954 1.00 85.75 375 VAL A CA 1
ATOM 2989 C C . VAL A 1 375 ? -6.369 -37.963 -12.927 1.00 85.75 375 VAL A C 1
ATOM 2991 O O . VAL A 1 375 ? -6.128 -37.883 -11.726 1.00 85.75 375 VAL A O 1
ATOM 2994 N N . GLY A 1 376 ? -7.611 -38.077 -13.398 1.00 81.25 376 GLY A N 1
ATOM 2995 C CA . GLY A 1 376 ? -8.819 -38.002 -12.574 1.00 81.25 376 GLY A CA 1
ATOM 2996 C C . GLY A 1 376 ? -9.475 -36.618 -12.523 1.00 81.25 376 GLY A C 1
ATOM 2997 O O . GLY A 1 376 ? -10.637 -36.536 -12.116 1.00 81.25 376 GLY A O 1
ATOM 2998 N N . SER A 1 377 ?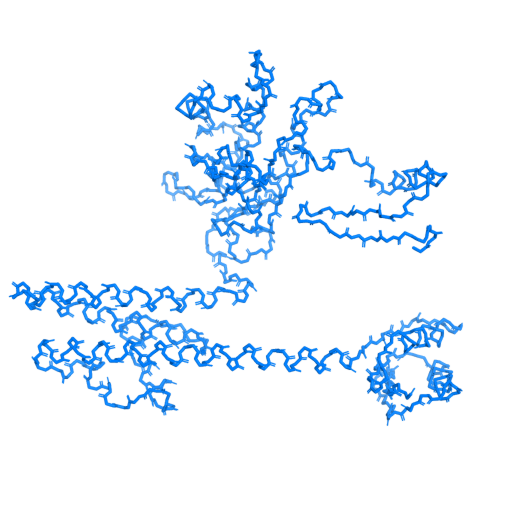 -8.795 -35.560 -12.978 1.00 88.69 377 SER A N 1
ATOM 2999 C CA . SER A 1 377 ? -9.372 -34.214 -13.075 1.00 88.69 377 SER A CA 1
ATOM 3000 C C . SER A 1 377 ? -10.457 -34.125 -14.152 1.00 88.69 377 SER A C 1
ATOM 3002 O O . SER A 1 377 ? -10.474 -34.889 -15.124 1.00 88.69 377 SER A O 1
ATOM 3004 N N . ILE A 1 378 ? -11.377 -33.181 -13.969 1.00 90.75 378 ILE A N 1
ATOM 3005 C CA . ILE A 1 378 ? -12.506 -32.907 -14.857 1.00 90.75 378 ILE A CA 1
ATOM 3006 C C . ILE A 1 378 ? -12.232 -31.609 -15.613 1.00 90.75 378 ILE A C 1
ATOM 3008 O O . ILE A 1 378 ? -11.967 -30.581 -15.001 1.00 90.75 378 ILE A O 1
ATOM 3012 N N . LEU A 1 379 ? -12.330 -31.642 -16.935 1.00 92.06 379 LEU A N 1
ATOM 3013 C CA . LEU A 1 379 ? -12.308 -30.470 -17.798 1.00 92.06 379 LEU A CA 1
ATOM 3014 C C . LEU A 1 379 ? -13.726 -30.206 -18.308 1.00 92.06 379 LEU A C 1
ATOM 3016 O O . LEU A 1 379 ? -14.403 -31.117 -18.780 1.00 92.06 379 LEU A O 1
ATOM 3020 N N . VAL A 1 380 ? -14.173 -28.962 -18.207 1.00 91.81 380 VAL A N 1
ATOM 3021 C CA . VAL A 1 380 ? -15.446 -28.486 -18.750 1.00 91.81 380 VAL A CA 1
ATOM 3022 C C . VAL A 1 380 ? -15.140 -27.568 -19.923 1.00 91.81 380 VAL A C 1
ATOM 3024 O O . VAL A 1 380 ? -14.500 -26.537 -19.741 1.00 91.81 380 VAL A O 1
ATOM 3027 N N . ILE A 1 381 ? -15.563 -27.953 -21.119 1.00 91.88 381 ILE A N 1
ATOM 3028 C CA . ILE A 1 381 ? -15.249 -27.263 -22.369 1.00 91.88 381 ILE A CA 1
ATOM 3029 C C . ILE A 1 381 ? -16.511 -26.604 -22.914 1.00 91.88 381 ILE A C 1
ATOM 3031 O O . ILE A 1 381 ? -17.520 -27.286 -23.055 1.00 91.88 381 ILE A O 1
ATOM 3035 N N . THR A 1 382 ? -16.446 -25.326 -23.271 1.00 91.62 382 THR A N 1
ATOM 3036 C CA . THR A 1 382 ? -17.566 -24.587 -23.871 1.00 91.62 382 THR A CA 1
ATOM 3037 C C . THR A 1 382 ? -17.324 -24.365 -25.367 1.00 91.62 382 THR A C 1
ATOM 3039 O O . THR A 1 382 ? -16.229 -23.959 -25.743 1.00 91.62 382 THR A O 1
ATOM 3042 N N . LEU A 1 383 ? -18.315 -24.633 -26.220 1.00 89.12 383 LEU A N 1
ATOM 3043 C CA . LEU A 1 383 ? -18.244 -24.572 -27.691 1.00 89.12 383 LEU A CA 1
ATOM 3044 C C . LEU A 1 383 ? -19.491 -23.860 -28.245 1.00 89.12 383 LEU A C 1
ATOM 3046 O O . LEU A 1 383 ? -20.532 -23.884 -27.596 1.00 89.12 383 LEU A O 1
ATOM 3050 N N . ASP A 1 384 ? -19.414 -23.248 -29.426 1.00 85.44 384 ASP A N 1
ATOM 3051 C CA . ASP A 1 384 ? -20.511 -22.471 -30.040 1.00 85.44 384 ASP A CA 1
ATOM 3052 C C . ASP A 1 384 ? -20.861 -22.872 -31.484 1.00 85.44 384 ASP A C 1
ATOM 3054 O O . ASP A 1 384 ? -21.708 -22.233 -32.107 1.00 85.44 384 ASP A O 1
ATOM 3058 N N . ASP A 1 385 ? -20.262 -23.939 -32.021 1.00 80.75 385 ASP A N 1
ATOM 3059 C CA . ASP A 1 385 ? -20.561 -24.417 -33.373 1.00 80.75 385 ASP A CA 1
ATOM 3060 C C . ASP A 1 385 ? -20.758 -25.946 -33.470 1.00 80.75 385 ASP A C 1
ATOM 3062 O O . ASP A 1 385 ? -20.230 -26.746 -32.687 1.00 80.75 385 ASP A O 1
ATOM 3066 N N . GLU A 1 386 ? -21.548 -26.360 -34.468 1.00 72.19 386 GLU A N 1
ATOM 3067 C CA . GLU A 1 386 ? -21.930 -27.760 -34.708 1.00 72.19 386 GLU A CA 1
ATOM 3068 C C . GLU A 1 386 ? -20.772 -28.658 -35.195 1.00 72.19 386 GLU A C 1
ATOM 3070 O O . GLU A 1 386 ? -20.871 -29.891 -35.156 1.00 72.19 386 GLU A O 1
ATOM 3075 N N . GLU A 1 387 ? -19.665 -28.086 -35.669 1.00 72.44 387 GLU A N 1
ATOM 3076 C CA . GLU A 1 387 ? -18.500 -28.848 -36.125 1.00 72.44 387 GLU A CA 1
ATOM 3077 C C . GLU A 1 387 ? -17.557 -29.161 -34.948 1.00 72.44 387 GLU A C 1
ATOM 3079 O O . GLU A 1 387 ? -17.036 -30.279 -34.807 1.00 72.44 387 GLU A O 1
ATOM 3084 N N . SER A 1 388 ? -17.425 -28.213 -34.023 1.00 76.56 388 SER A N 1
ATOM 3085 C CA . SER A 1 388 ? -16.727 -28.327 -32.743 1.00 76.56 388 SER A CA 1
ATOM 3086 C C . SER A 1 388 ? -17.297 -29.422 -31.847 1.00 76.56 388 SER A C 1
ATOM 3088 O O . SER A 1 388 ? -16.539 -30.220 -31.287 1.00 76.56 388 SER A O 1
ATOM 3090 N N . ILE A 1 389 ? -18.626 -29.531 -31.743 1.00 81.38 389 ILE A N 1
ATOM 3091 C CA . ILE A 1 389 ? -19.280 -30.545 -30.896 1.00 81.38 389 ILE A CA 1
ATOM 3092 C C . ILE A 1 389 ? -19.045 -31.981 -31.388 1.00 81.38 389 ILE A C 1
ATOM 3094 O O . ILE A 1 389 ? -19.116 -32.935 -30.612 1.00 81.38 389 ILE A O 1
ATOM 3098 N N . ARG A 1 390 ? -18.720 -32.161 -32.673 1.00 78.88 390 ARG A N 1
ATOM 3099 C CA . ARG A 1 390 ? -18.367 -33.474 -33.232 1.00 78.88 390 ARG A CA 1
ATOM 3100 C C . ARG A 1 390 ? -16.884 -33.769 -33.070 1.00 78.88 390 ARG A C 1
ATOM 3102 O O . ARG A 1 390 ? -16.521 -34.869 -32.658 1.00 78.88 390 ARG A O 1
ATOM 3109 N N . SER A 1 391 ? -16.035 -32.797 -33.383 1.00 82.56 391 SER A N 1
ATOM 3110 C CA . SER A 1 391 ? -14.583 -32.979 -33.427 1.00 82.56 391 SER A CA 1
ATOM 3111 C C . SER A 1 391 ? -13.944 -33.025 -32.036 1.00 82.56 391 SER A C 1
ATOM 3113 O O . SER A 1 391 ? -13.159 -33.932 -31.762 1.00 82.56 391 SER A O 1
ATOM 3115 N N . VAL A 1 392 ? -14.308 -32.119 -31.122 1.00 85.94 392 VAL A N 1
ATOM 3116 C CA . VAL A 1 392 ? -13.650 -31.990 -29.811 1.00 85.94 392 VAL A CA 1
ATOM 3117 C C . VAL A 1 392 ? -13.894 -33.212 -28.913 1.00 85.94 392 VAL A C 1
ATOM 3119 O O . VAL A 1 392 ? -12.904 -33.846 -28.527 1.00 85.94 392 VAL A O 1
ATOM 3122 N N . PRO A 1 393 ? -15.143 -33.642 -28.622 1.00 87.50 393 PRO A N 1
ATOM 3123 C CA . PRO A 1 393 ? -15.379 -34.809 -27.771 1.00 87.50 393 PRO A CA 1
ATOM 3124 C C . PRO A 1 393 ? -14.841 -36.102 -28.383 1.00 87.50 393 PRO A C 1
ATOM 3126 O O . PRO A 1 393 ? -14.336 -36.958 -27.658 1.00 87.50 393 PRO A O 1
ATOM 3129 N N . GLN A 1 394 ? -14.930 -36.251 -29.711 1.00 87.19 394 GLN A N 1
ATOM 3130 C CA . GLN A 1 394 ? -14.401 -37.428 -30.394 1.00 87.19 394 GLN A CA 1
ATOM 3131 C C . GLN A 1 394 ? -12.883 -37.506 -30.252 1.00 87.19 394 GLN A C 1
ATOM 3133 O O . GLN A 1 394 ? -12.357 -38.538 -29.854 1.00 87.19 394 GLN A O 1
ATOM 3138 N N . SER A 1 395 ? -12.190 -36.390 -30.464 1.00 88.56 395 SER A N 1
ATOM 3139 C CA . SER A 1 395 ? -10.735 -36.343 -30.377 1.00 88.56 395 SER A CA 1
ATOM 3140 C C . SER A 1 395 ? -10.197 -36.673 -28.975 1.00 88.56 395 SER A C 1
ATOM 3142 O O . SER A 1 395 ? -9.114 -37.244 -28.854 1.00 88.56 395 SER A O 1
ATOM 3144 N N . LEU A 1 396 ? -10.950 -36.325 -27.924 1.00 90.12 396 LEU A N 1
ATOM 3145 C CA . LEU A 1 396 ? -10.610 -36.622 -26.533 1.00 90.12 396 LEU A CA 1
ATOM 3146 C C . LEU A 1 396 ? -10.916 -38.081 -26.174 1.00 90.12 396 LEU A C 1
ATOM 3148 O O . LEU A 1 396 ? -10.158 -38.686 -25.417 1.00 90.12 396 LEU A O 1
ATOM 3152 N N . ARG A 1 397 ? -11.980 -38.665 -26.747 1.00 90.06 397 ARG A N 1
ATOM 3153 C CA . ARG A 1 397 ? -12.243 -40.111 -26.663 1.00 90.06 397 ARG A CA 1
ATOM 3154 C C . ARG A 1 397 ? -11.146 -40.921 -27.343 1.00 90.06 397 ARG A C 1
ATOM 3156 O O . ARG A 1 397 ? -10.705 -41.917 -26.778 1.00 90.06 397 ARG A O 1
ATOM 3163 N N . ASP A 1 398 ? -10.684 -40.475 -28.508 1.00 89.12 398 ASP A N 1
ATOM 3164 C CA . ASP A 1 398 ? -9.601 -41.128 -29.250 1.00 89.12 398 ASP A CA 1
ATOM 3165 C C . ASP A 1 398 ? -8.276 -41.112 -28.460 1.00 89.12 398 ASP A C 1
ATOM 3167 O O . ASP A 1 398 ? -7.494 -42.056 -28.546 1.00 89.12 398 ASP A O 1
ATOM 3171 N N . ASP A 1 399 ? -8.059 -40.086 -27.626 1.00 87.06 399 ASP A N 1
ATOM 3172 C CA . ASP A 1 399 ? -6.915 -39.984 -26.704 1.00 87.06 399 ASP A CA 1
ATOM 3173 C C . ASP A 1 399 ? -7.127 -40.757 -25.379 1.00 87.06 399 ASP A C 1
ATOM 3175 O O . ASP A 1 399 ? -6.259 -40.747 -24.506 1.00 87.06 399 ASP A O 1
ATOM 3179 N N . GLY A 1 400 ? -8.255 -41.461 -25.226 1.00 87.44 400 GLY A N 1
ATOM 3180 C CA . GLY A 1 400 ? -8.542 -42.349 -24.095 1.00 87.44 400 GLY A CA 1
ATOM 3181 C C . GLY A 1 400 ? -9.247 -41.693 -22.906 1.00 87.44 400 GLY A C 1
ATOM 3182 O O . GLY A 1 400 ? -9.380 -42.325 -21.858 1.00 87.44 400 GLY A O 1
ATOM 3183 N N . HIS A 1 401 ? -9.710 -40.448 -23.034 1.00 91.19 401 HIS A N 1
ATOM 3184 C CA . HIS A 1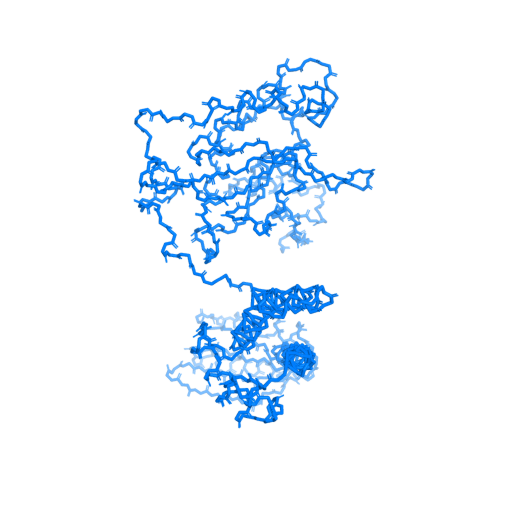 401 ? -10.404 -39.735 -21.961 1.00 91.19 401 HIS A CA 1
ATOM 3185 C C . HIS A 1 401 ? -11.913 -40.028 -21.937 1.00 91.19 401 HIS A C 1
ATOM 3187 O O . HIS A 1 401 ? -12.534 -40.364 -22.947 1.00 91.19 401 HIS A O 1
ATOM 3193 N N . GLU A 1 402 ? -12.525 -39.898 -20.760 1.00 91.81 402 GLU A N 1
ATOM 3194 C CA . GLU A 1 402 ? -13.936 -40.222 -20.538 1.00 91.81 402 GLU A CA 1
ATOM 3195 C C . GLU A 1 402 ? -14.795 -38.963 -20.675 1.00 91.81 402 GLU A C 1
ATOM 3197 O O . GLU A 1 402 ? -14.714 -38.072 -19.835 1.00 91.81 402 GLU A O 1
ATOM 3202 N N . ILE A 1 403 ? -15.654 -38.883 -21.692 1.00 92.69 403 ILE A N 1
ATOM 3203 C CA . ILE A 1 403 ? -16.676 -37.828 -21.756 1.00 92.69 403 ILE A CA 1
ATOM 3204 C C . ILE A 1 403 ? -17.778 -38.180 -20.755 1.00 92.69 403 ILE A C 1
ATOM 3206 O O . ILE A 1 403 ? -18.482 -39.170 -20.941 1.00 92.69 403 ILE A O 1
ATOM 3210 N N . ILE A 1 404 ? -17.889 -37.388 -19.690 1.00 89.69 404 ILE A N 1
ATOM 3211 C CA . ILE A 1 404 ? -18.879 -37.557 -18.625 1.00 89.69 404 ILE A CA 1
ATOM 3212 C C . ILE A 1 404 ? -20.255 -37.112 -19.113 1.00 89.69 404 ILE A C 1
ATOM 3214 O O . ILE A 1 404 ? -21.232 -37.820 -18.892 1.00 89.69 404 ILE A O 1
ATOM 3218 N N . ASP A 1 405 ? -20.330 -35.934 -19.733 1.00 90.19 405 ASP A N 1
ATOM 3219 C CA . ASP A 1 405 ? -21.599 -35.329 -20.132 1.00 90.19 405 ASP A CA 1
ATOM 3220 C C . ASP A 1 405 ? -21.406 -34.330 -21.279 1.00 90.19 405 ASP A C 1
ATOM 3222 O O . ASP A 1 405 ? -20.311 -33.790 -21.462 1.00 90.19 405 ASP A O 1
ATOM 3226 N N . ILE A 1 406 ? -22.466 -34.092 -22.048 1.00 90.69 406 ILE A N 1
ATOM 3227 C CA . ILE A 1 406 ? -22.538 -33.049 -23.074 1.00 90.69 406 ILE A CA 1
ATOM 3228 C C . ILE A 1 406 ? -23.905 -32.378 -22.960 1.00 90.69 406 ILE A C 1
ATOM 3230 O O . ILE A 1 406 ? -24.930 -33.030 -23.140 1.00 90.69 406 ILE A O 1
ATOM 3234 N N . GLN A 1 407 ? -23.908 -31.076 -22.693 1.00 90.56 407 GLN A N 1
ATOM 3235 C CA . GLN A 1 407 ? -25.113 -30.266 -22.522 1.00 90.56 407 GLN A CA 1
ATOM 3236 C C . GLN A 1 407 ? -25.180 -29.186 -23.601 1.00 90.56 407 GLN A C 1
ATOM 3238 O O . GLN A 1 407 ? -24.141 -28.696 -24.038 1.00 90.56 407 GLN A O 1
ATOM 3243 N N . GLU A 1 408 ? -26.386 -28.814 -24.019 1.00 88.25 408 GLU A N 1
ATOM 3244 C CA . GLU A 1 408 ? -26.644 -27.721 -24.961 1.00 88.25 408 GLU A CA 1
ATOM 3245 C C . GLU A 1 408 ? -27.636 -26.743 -24.326 1.00 88.25 408 GLU A C 1
ATOM 3247 O O . GLU A 1 408 ? -28.703 -27.156 -23.866 1.00 88.25 408 GLU A O 1
ATOM 3252 N N . GLU A 1 409 ? -27.285 -25.458 -24.310 1.00 86.38 409 GLU A N 1
ATOM 3253 C CA . GLU A 1 409 ? -28.144 -24.371 -23.838 1.00 86.38 409 GLU A CA 1
ATOM 3254 C C . GLU A 1 409 ? -27.912 -23.127 -24.713 1.00 86.38 409 GLU A C 1
ATOM 3256 O O . GLU A 1 409 ? -26.779 -22.682 -24.879 1.00 86.38 409 GLU A O 1
ATOM 3261 N N . ASP A 1 410 ? -28.975 -22.592 -25.325 1.00 81.75 410 ASP A N 1
ATOM 3262 C CA . ASP A 1 410 ? -28.951 -21.384 -26.172 1.00 81.75 410 ASP A CA 1
ATOM 3263 C C . ASP A 1 410 ? -27.880 -21.371 -27.288 1.00 81.75 410 ASP A C 1
ATOM 3265 O O . ASP A 1 410 ? -27.278 -20.340 -27.592 1.00 81.75 410 ASP A O 1
ATOM 3269 N N . GLY A 1 411 ? -27.638 -22.525 -27.924 1.00 78.44 411 GLY A N 1
ATOM 3270 C CA . GLY A 1 411 ? -26.633 -22.670 -28.987 1.00 78.44 411 GLY A CA 1
ATOM 3271 C C . GLY A 1 411 ? -25.188 -22.749 -28.480 1.00 78.44 411 GLY A C 1
ATOM 3272 O O . GLY A 1 411 ? -24.256 -22.738 -29.281 1.00 78.44 411 GLY A O 1
ATOM 3273 N N . ILE A 1 412 ? -24.996 -22.850 -27.163 1.00 85.94 412 ILE A N 1
ATOM 3274 C CA . ILE A 1 412 ? -23.710 -23.093 -26.517 1.00 85.94 412 ILE A CA 1
ATOM 3275 C C . ILE A 1 412 ? -23.679 -24.533 -26.006 1.00 85.94 412 ILE A C 1
ATOM 3277 O O . ILE A 1 412 ? -24.546 -24.973 -25.251 1.00 85.94 412 ILE A O 1
ATOM 3281 N N . TYR A 1 413 ? -22.630 -25.259 -26.372 1.00 88.06 413 TYR A N 1
ATOM 3282 C CA . TYR A 1 413 ? -22.410 -26.631 -25.946 1.00 88.06 413 TYR A CA 1
ATOM 3283 C C . TYR A 1 413 ? -21.379 -26.691 -24.826 1.00 88.06 413 TYR A C 1
ATOM 3285 O O . TYR A 1 413 ? -20.303 -26.108 -24.927 1.00 88.06 413 TYR A O 1
ATOM 3293 N N . THR A 1 414 ? -21.674 -27.454 -23.781 1.00 91.19 414 THR A N 1
ATOM 3294 C CA . THR A 1 414 ? -20.767 -27.717 -22.664 1.00 91.19 414 THR A CA 1
ATOM 3295 C C . THR A 1 414 ? -20.401 -29.196 -22.631 1.00 91.19 414 THR A C 1
ATOM 3297 O O . THR A 1 414 ? -21.251 -30.048 -22.393 1.00 91.19 414 THR A O 1
ATOM 3300 N N . VAL A 1 415 ? -19.127 -29.517 -22.845 1.00 90.50 415 VAL A N 1
ATOM 3301 C CA . VAL A 1 415 ? -18.579 -30.879 -22.835 1.00 90.50 415 VAL A CA 1
ATOM 3302 C C . VAL A 1 415 ? -17.804 -31.094 -21.543 1.00 90.50 415 VAL A C 1
ATOM 3304 O O . VAL A 1 415 ? -16.805 -30.428 -21.286 1.00 90.50 415 VAL A O 1
ATOM 3307 N N . ILE A 1 416 ? -18.227 -32.058 -20.737 1.00 91.06 416 ILE A N 1
ATOM 3308 C CA . ILE A 1 416 ? -17.558 -32.432 -19.493 1.00 91.06 416 ILE A CA 1
ATOM 3309 C C . ILE A 1 416 ? -16.741 -33.694 -19.754 1.00 91.06 416 ILE A C 1
ATOM 3311 O O . ILE A 1 416 ? -17.293 -34.739 -20.088 1.00 91.06 416 ILE A O 1
ATOM 3315 N N . VAL A 1 417 ? -15.424 -33.626 -19.579 1.00 92.19 417 VAL A N 1
ATOM 3316 C CA . VAL A 1 417 ? -14.496 -34.742 -19.798 1.00 92.19 417 VAL A CA 1
ATOM 3317 C C . VAL A 1 417 ? -13.660 -35.003 -18.550 1.00 92.19 417 VAL A C 1
ATOM 3319 O O . VAL A 1 417 ? -13.193 -34.079 -17.896 1.00 92.19 417 VAL A O 1
ATOM 3322 N N . ARG A 1 418 ? -13.446 -36.270 -18.205 1.00 90.19 418 ARG A N 1
ATOM 3323 C CA . ARG A 1 418 ? -12.515 -36.709 -17.166 1.00 90.19 418 ARG A CA 1
ATOM 3324 C C . ARG A 1 418 ? -11.246 -37.245 -17.808 1.00 90.19 418 ARG A C 1
ATOM 3326 O O . ARG A 1 418 ? -11.307 -38.158 -18.637 1.00 90.19 418 ARG A O 1
ATOM 3333 N N . LYS A 1 419 ? -10.093 -36.736 -17.369 1.00 91.56 419 LYS A N 1
ATOM 3334 C CA . LYS A 1 419 ? -8.801 -37.308 -17.746 1.00 91.56 419 LYS A CA 1
ATOM 3335 C C . LYS A 1 419 ? -8.666 -38.697 -17.129 1.00 91.56 419 LYS A C 1
ATOM 3337 O O . LYS A 1 419 ? -8.753 -38.850 -15.909 1.00 91.56 419 LYS A O 1
ATOM 3342 N N . ARG A 1 420 ? -8.465 -39.693 -17.982 1.00 87.25 420 ARG A N 1
ATOM 3343 C CA . ARG A 1 420 ? -8.150 -41.072 -17.605 1.00 87.25 420 ARG A CA 1
ATOM 3344 C C . ARG A 1 420 ? -6.667 -41.351 -17.746 1.00 87.25 420 ARG A C 1
ATOM 3346 O O . ARG A 1 420 ? -6.040 -40.702 -18.616 1.00 87.25 420 ARG A O 1
#

pLDDT: mean 88.48, std 10.84, range [46.16, 98.75]

Foldseek 3Di:
DVQPWDWDADLLGDIDTPPHDPVCVVVVLVVCVVVVNNDDQVQFPLSEREDCAPVPWLQQQARGVLLSVLLSVLDDDDPVLCVQRGNFYHYEYSAPPCPRVQQQGQWRWYWDWDDDPNAIFIKIFIFHQHHDDPVDGGTTDGQDIAQSVLVSVLVSQLSVQSVPDPPQPHSNSVPVVCDSVNNSVSSVVRNDDDPPDDRQAHRPDPDGRDCPSNGQGPDPVRLVVQLVVLLVQLVVLLVVLVVCVVVVNNVVSVVSLLQSLQSNLQSLCSVVVDHDGRLRSLVCSCCPCVVVVLDDPVCNCLSVVVDDDSVVNSVSSVVVSVSSVVSSVVVVVVVVVVVVVVVVLVLLEEEAECEPPDPPVLQVVLVVVLVPHDAFGKYKYKYQDPVSVVPNVVSCVVVVKAFPDWDDDPSMIITIIGHD

Sequence (420 aa):
EKYSLTVKTTQDQNMALLNVKKDNLEEIYTNLKLLDLNSVGASSYLDITSCPGSETCGLGITSSRDVSRTIYEKLPKNRKIFEKLRNITIKVSGCPNSCAHHHVASIGLHGVAMKVEDTLIPAYIIHLGGRANIDEAKIGEMVIKIPAKNVPDAILHLINLYLESNNEKSFEDFIRNFGMDNLKKELSKFQDFYQDVEYNKDWGSEKEFSLEDLGVGECAGIIADKVESSLKEGERLIKQAETHINRGIDGDAIPHLHKALEIIASGLLIPFGIKAEGKDAIEKFIEHIIGRKLIDERYVRLLTGEIGEVDMFFQESKNLYNDAKRLYFKLRRETEEKTKEKEEEKARKEFLDLRGVECPFNYVQAKMKIKEMEVGSILVITLDDEESIRSVPQSLRDDGHEIIDIQEEDGIYTVIVRKR

Radius of gyration: 29.62 Å; chains: 1; bounding box: 62×72×82 Å

Secondary structure (DSSP, 8-state):
-TT--EEEE-TTS-EEEES--GGGHHHHHHHHHHTT---S-TTSTT--EE--HHHH-TT--S-HHHHHHHHHHHS---HHHHHHHTT--EEEESSTT-TT-GGGSSEEEEEEEEEETTEEEEEEEEEES-EE-SS-EEPPEEEEEEEGGGHHHHHHHHHHHHHH-SS-SSHHHHHHHH-HHHHHHHHHGGGSPPTT--TTB-TT--SBP-STT----S-THHHHHHHHHHHHHHHHHHHHHHHHHHTT-HHHHHHHHHHHHHHHHHHHHGGGT----HHHHHHHHIIIIITTTSS-TTHHHHHTT----HHHHHHHHHHHHHHHHHHHHHHHHHHHHHHHHHHHHHHHEEEEE-TT--TTHHHHHHHHHHHHSPTT-EEEEEE-STTHHHHHHHHHHHTT-EEEEEEEETTEEEEEEE--